Protein AF-X1L1N0-F1 (afdb_monomer)

pLDDT: mean 90.95, std 11.54, range [36.97, 98.88]

InterPro domains:
  IPR002300 Aminoacyl-tRNA synthetase, class Ia [PF00133] (2-119)
  IPR009080 Aminoacyl-tRNA synthetase, class Ia, anticodon-binding [SSF47323] (138-358)
  IPR013155 Methionyl/Valyl/Leucyl/Isoleucyl-tRNA synthetase, anticodon-binding [PF08264] (169-319)
  IPR014729 Rossmann-like alpha/beta/alpha sandwich fold [G3DSA:3.40.50.620] (1-123)
  IPR023586 Isoleucine-tRNA ligase, type 2 [PTHR42780] (1-354)
  IPR033709 Isoleucyl tRNA synthetase type 2, anticodon-binding domain [cd07961] (123-304)

Mean predicted aligned error: 6.76 Å

Foldseek 3Di:
DDDDPDDDDVLLVLLCCLQVVQVPPVGDPVVSVVCFQPAEDEDEQVCVPGNLVSVQVVCCVPPVDGSYNYYDHFYAEDEQVLHRDDVVVVRDDDVVVLCVVPNPLLVLLCCLAVDWRRDHHYDDSVSSVVSCVQAVVLLVVLLVVLVVLCVVVVDAADPDQQPDADLLLLQLLLLLLVLLVQLVVCVVVVRRNSNSVSLSVSSCCCRVPSCVVCVVLSPDPDPDSHVNNSSNSSLVSQLLSLLSCCVRRVPVSFVSCCVSPCVRDVPDDNGSVPDDNDHRPPVSNDVLSNVLVVLLVVQLVFLVVLCVVVPHDQLQAFAEKEKEAEAVSNVVSCVVCVVVSCNSSRYPYYHYDYPPDPPDPPVCVVVPPPDCDDPQWGWGDPPHMIMITGNDQDPVSVVSSD

Organism: NCBI:txid412755

Secondary structure (DSSP, 8-state):
----S----HHHHHHTHHHHTTTTTTS-HHHHHHH-SEEEEEEEGGGGGTHHHHHHHHHHHHHSS-SEEEEEEEPPEE-TTSPBP-GGGT-PPPHHHHHHHH-HHHHHHHHHHSS-TTS-EE--HHHHHHHHHHHHHHHHHHHHHHHHHHHHHT----SSPPS---HHHHHHHHHHHHHHHHHHHHHHTT-HHHHHHHHHHHHHHIIIIIIHHHHHHHH-SS--HHHHHHHHHHHHHHHHHHHHHTTT-HHHHHHHHIIIIITT-TTS-SSGGGSPPP---GGG--HHHHHHHHHHHHHHHHHHHHHHHTT--TTS-EEEEEEE-SSHHHHHHHHHTHHHHHHHHTEEEEEEE-TT-----TTTTT-SS--TT-TTEEEEE-SS-EEEEE----HHHHHHT-

Sequence (402 aa):
MRRIPEVIDCWFDSGAMPIAQWHYPFENRDKFEQNFPADFICEAVDQTRGWFYSLHAISTLLFEQPCFKNVICLGHVVDAQGEKMSKAKGNVIDPWTVVNDYGADVLRWYLLASGPAENIHRFSIQMVAETMRKVLLTLWNTYSFFVLYANIDRFVPQPSVPAIFAELDNWIISELNRLVAEVTKALDSYEPTSAARYIQSFIDDLSNWYVRRSRRRFWKSANDADKLAAYTTLYQCLVTLSQLLAPFMPFISEELYQNLVCSINPEAKESVHLTDFPVADKAKINDKLNNDVRLAMKIASLGRAARAKVGIKVRQPLAKAMVKVESEEEGEALGKLATEIEEEINVKELVILSPSLPVIPSEAKNLEEFSLDLPGYSIASDGRYTVAISTELTPELAAEGI

Nearest PDB structures (foldseek):
  8c9d-assembly1_A  TM=8.925E-01  e=2.482E-37  Priestia megaterium
  8c8u-assembly1_A  TM=8.759E-01  e=7.806E-35  Priestia megaterium
  8z1p-assembly1_A  TM=8.806E-01  e=2.463E-29  Saccharomyces cerevisiae
  8c9f-assembly1_A  TM=7.872E-01  e=2.580E-18  Priestia megaterium
  8c9g-assembly1_A  TM=7.694E-01  e=6.729E-18  Priestia megaterium

Radius of gyration: 27.98 Å; Cα contacts (8 Å, |Δi|>4): 523; chains: 1; bounding box: 67×51×99 Å

Structure (mmCIF, N/CA/C/O backbone):
data_AF-X1L1N0-F1
#
_entry.id   AF-X1L1N0-F1
#
loop_
_atom_site.group_PDB
_atom_site.id
_atom_site.type_symbol
_atom_site.label_atom_id
_atom_site.label_alt_id
_atom_site.label_comp_id
_atom_site.label_asym_id
_atom_site.label_entity_id
_atom_site.label_seq_id
_atom_site.pdbx_PDB_ins_code
_atom_site.Cartn_x
_atom_site.Cartn_y
_atom_site.Cartn_z
_atom_site.occupancy
_atom_site.B_iso_or_equiv
_atom_site.auth_seq_id
_atom_site.auth_comp_id
_atom_site.auth_asym_id
_atom_site.auth_atom_id
_atom_site.pdbx_PDB_model_num
ATOM 1 N N . MET A 1 1 ? 32.061 -8.099 -54.783 1.00 76.38 1 MET A N 1
ATOM 2 C CA . MET A 1 1 ? 31.584 -8.633 -53.487 1.00 76.38 1 MET A CA 1
ATOM 3 C C . MET A 1 1 ? 30.204 -9.245 -53.691 1.00 76.38 1 MET A C 1
ATOM 5 O O . MET A 1 1 ? 29.405 -8.632 -54.387 1.00 76.38 1 MET A O 1
ATOM 9 N N . ARG A 1 2 ? 29.931 -10.436 -53.142 1.00 87.69 2 ARG A N 1
ATOM 10 C CA . ARG A 1 2 ? 28.577 -11.014 -53.056 1.00 87.69 2 ARG A CA 1
ATOM 11 C C . ARG A 1 2 ? 28.282 -11.278 -51.581 1.00 87.69 2 ARG A C 1
ATOM 13 O O . ARG A 1 2 ? 29.103 -11.900 -50.917 1.00 87.69 2 ARG A O 1
ATOM 20 N N . ARG A 1 3 ? 27.162 -10.753 -51.081 1.00 94.62 3 ARG A N 1
ATOM 21 C CA . ARG A 1 3 ? 26.683 -11.001 -49.714 1.00 94.62 3 ARG A CA 1
ATOM 22 C C . ARG A 1 3 ? 26.211 -12.457 -49.600 1.00 94.62 3 ARG A C 1
ATOM 24 O O . ARG A 1 3 ? 25.679 -12.992 -50.571 1.00 94.62 3 ARG A O 1
ATOM 31 N N . ILE A 1 4 ? 26.397 -13.064 -48.432 1.00 95.38 4 ILE A N 1
ATOM 32 C CA . ILE A 1 4 ? 25.831 -14.375 -48.095 1.00 95.38 4 ILE A CA 1
ATOM 33 C C . ILE A 1 4 ? 24.308 -14.278 -47.838 1.00 95.38 4 ILE A C 1
ATOM 35 O O . ILE A 1 4 ? 23.836 -13.211 -47.426 1.00 95.38 4 ILE A O 1
ATOM 39 N N . PRO A 1 5 ? 23.522 -15.332 -48.126 1.00 96.31 5 PRO A N 1
ATOM 40 C CA . PRO A 1 5 ? 22.063 -15.293 -48.005 1.00 96.31 5 PRO A CA 1
ATOM 41 C C . PRO A 1 5 ? 21.536 -15.416 -46.567 1.00 96.31 5 PRO A C 1
ATOM 43 O O . PRO A 1 5 ? 20.372 -15.097 -46.334 1.00 96.31 5 PRO A O 1
ATOM 46 N N . GLU A 1 6 ? 22.348 -15.886 -45.621 1.00 97.00 6 GLU A N 1
ATOM 47 C CA . GLU A 1 6 ? 21.934 -16.141 -44.243 1.00 97.00 6 GLU A CA 1
ATOM 48 C C . GLU A 1 6 ? 21.525 -14.854 -43.504 1.00 97.00 6 GLU A C 1
ATOM 50 O O . GLU A 1 6 ? 22.004 -13.745 -43.777 1.00 97.00 6 GLU A O 1
ATOM 55 N N . VAL A 1 7 ? 20.618 -15.028 -42.541 1.00 96.69 7 VAL A N 1
ATOM 56 C CA . VAL A 1 7 ? 20.124 -13.982 -41.640 1.00 96.69 7 VAL A CA 1
ATOM 57 C C . VAL A 1 7 ? 20.585 -14.258 -40.214 1.00 96.69 7 VAL A C 1
ATOM 59 O O . VAL A 1 7 ? 20.973 -15.377 -39.881 1.00 96.69 7 VAL A O 1
ATOM 62 N N . ILE A 1 8 ? 20.553 -13.222 -39.384 1.00 96.12 8 ILE A N 1
ATOM 63 C CA . ILE A 1 8 ? 20.887 -13.313 -37.966 1.00 96.12 8 ILE A CA 1
ATOM 64 C C . ILE A 1 8 ? 19.644 -13.760 -37.176 1.00 96.12 8 ILE A C 1
ATOM 66 O O . ILE A 1 8 ? 18.513 -13.503 -37.587 1.00 96.12 8 ILE A O 1
ATOM 70 N N . ASP A 1 9 ? 19.864 -14.469 -36.067 1.00 96.88 9 ASP A N 1
ATOM 71 C CA . ASP A 1 9 ? 18.816 -14.867 -35.124 1.00 96.88 9 ASP A CA 1
ATOM 72 C C . ASP A 1 9 ? 18.194 -13.650 -34.416 1.00 96.88 9 ASP A C 1
ATOM 74 O O . ASP A 1 9 ? 18.905 -12.736 -34.002 1.00 96.88 9 ASP A O 1
ATOM 78 N N . CYS A 1 10 ? 16.876 -13.650 -34.210 1.00 96.94 10 CYS A N 1
ATOM 79 C CA . CYS A 1 10 ? 16.172 -12.503 -33.628 1.00 96.94 10 CYS A CA 1
ATOM 80 C C . CYS A 1 10 ? 16.577 -12.220 -32.171 1.00 96.94 10 CYS A C 1
ATOM 82 O O . CYS A 1 10 ? 16.478 -11.079 -31.710 1.00 96.94 10 CYS A O 1
ATOM 84 N N . TRP A 1 11 ? 17.084 -13.221 -31.442 1.00 97.88 11 TRP A N 1
ATOM 85 C CA . TRP A 1 11 ? 17.633 -12.992 -30.107 1.00 97.88 11 TRP A CA 1
ATOM 86 C C . TRP A 1 11 ? 18.897 -12.141 -30.140 1.00 97.88 11 TRP A C 1
ATOM 88 O O . TRP A 1 11 ? 19.098 -11.349 -29.223 1.00 97.88 11 TRP A O 1
ATOM 98 N N . PHE A 1 12 ? 19.706 -12.225 -31.201 1.00 97.62 12 PHE A N 1
ATOM 99 C CA . PHE A 1 12 ? 20.840 -11.320 -31.368 1.00 97.62 12 PHE A CA 1
ATOM 100 C C . PHE A 1 12 ? 20.364 -9.874 -31.516 1.00 97.62 12 PHE A C 1
ATOM 102 O O . PHE A 1 12 ? 20.899 -8.996 -30.846 1.00 97.62 12 PHE A O 1
ATOM 109 N N . ASP A 1 13 ? 19.321 -9.634 -32.317 1.00 97.00 13 ASP A N 1
ATOM 110 C CA . ASP A 1 13 ? 18.758 -8.292 -32.501 1.00 97.00 13 ASP A CA 1
ATOM 111 C C . ASP A 1 13 ? 18.264 -7.714 -31.165 1.00 97.00 13 ASP A C 1
ATOM 113 O O . ASP A 1 13 ? 18.637 -6.605 -30.780 1.00 97.00 13 ASP A O 1
ATOM 117 N N . SER A 1 14 ? 17.471 -8.485 -30.411 1.00 97.38 14 SER A N 1
ATOM 118 C CA . SER A 1 14 ? 16.945 -8.039 -29.110 1.00 97.38 14 SER A CA 1
ATOM 119 C C . SER A 1 14 ? 18.032 -7.876 -28.039 1.00 97.38 14 SER A C 1
ATOM 121 O O . SER A 1 14 ? 17.977 -6.936 -27.245 1.00 97.38 14 SER A O 1
ATOM 123 N N . GLY A 1 15 ? 19.048 -8.744 -28.025 1.00 97.62 15 GLY A N 1
ATOM 124 C CA . GLY A 1 15 ? 20.175 -8.660 -27.099 1.00 97.62 15 GLY A CA 1
ATOM 125 C C . GLY A 1 15 ? 21.156 -7.535 -27.445 1.00 97.62 15 GLY A C 1
ATOM 126 O O . GLY A 1 15 ? 21.840 -7.027 -26.561 1.00 97.62 15 GLY A O 1
ATOM 127 N N . ALA A 1 16 ? 21.197 -7.098 -28.707 1.00 97.62 16 ALA A N 1
ATOM 128 C CA . ALA A 1 16 ? 21.960 -5.934 -29.149 1.00 97.62 16 ALA A CA 1
ATOM 129 C C . ALA A 1 16 ? 21.234 -4.602 -28.885 1.00 97.62 16 ALA A C 1
ATOM 131 O O . ALA A 1 16 ? 21.818 -3.543 -29.110 1.00 97.62 16 ALA A O 1
ATOM 132 N N . MET A 1 17 ? 19.996 -4.613 -28.372 1.00 97.50 17 MET A N 1
ATOM 133 C CA . MET A 1 17 ? 19.230 -3.398 -28.054 1.00 97.50 17 MET A CA 1
ATOM 134 C C . MET A 1 17 ? 20.031 -2.330 -27.276 1.00 97.50 17 MET A C 1
ATOM 136 O O . MET A 1 17 ? 19.988 -1.173 -27.707 1.00 97.50 17 MET A O 1
ATOM 140 N N . PRO A 1 18 ? 20.825 -2.660 -26.227 1.00 96.00 18 PRO A N 1
ATOM 141 C CA . PRO A 1 18 ? 21.563 -1.663 -25.448 1.00 96.00 18 PRO A CA 1
ATOM 142 C C . PRO A 1 18 ? 22.510 -0.797 -26.281 1.00 96.00 18 PRO A C 1
ATOM 144 O O . PRO A 1 18 ? 22.673 0.379 -25.970 1.00 96.00 18 PRO A O 1
ATOM 147 N N . ILE A 1 19 ? 23.100 -1.364 -27.339 1.00 94.94 19 ILE A N 1
ATOM 148 C CA . ILE A 1 19 ? 24.023 -0.676 -28.254 1.00 94.94 19 ILE A CA 1
ATOM 149 C C . ILE A 1 19 ? 23.299 -0.122 -29.486 1.00 94.94 19 ILE A C 1
ATOM 151 O O . ILE A 1 19 ? 23.559 1.003 -29.917 1.00 94.94 19 ILE A O 1
ATOM 155 N N . ALA A 1 20 ? 22.359 -0.891 -30.041 1.00 96.38 20 ALA A N 1
ATOM 156 C CA . ALA A 1 20 ? 21.692 -0.578 -31.297 1.00 96.38 20 ALA A CA 1
ATOM 157 C C . ALA A 1 20 ? 20.784 0.653 -31.177 1.00 96.38 20 ALA A C 1
ATOM 159 O O . ALA A 1 20 ? 20.739 1.458 -32.106 1.00 96.38 20 ALA A O 1
ATOM 160 N N . GLN A 1 21 ? 20.131 0.853 -30.024 1.00 96.56 21 GLN A N 1
ATOM 161 C CA . GLN A 1 21 ? 19.265 2.017 -29.783 1.00 96.56 21 GLN A CA 1
ATOM 162 C C . GLN A 1 21 ? 20.008 3.363 -29.890 1.00 96.56 21 GLN A C 1
ATOM 164 O O . GLN A 1 21 ? 19.389 4.393 -30.146 1.00 96.56 21 GLN A O 1
ATOM 169 N N . TRP A 1 22 ? 21.334 3.354 -29.715 1.00 96.94 22 TRP A N 1
ATOM 170 C CA . TRP A 1 22 ? 22.180 4.548 -29.742 1.00 96.94 22 TRP A CA 1
ATOM 171 C C . TRP A 1 22 ? 22.925 4.743 -31.062 1.00 96.94 22 TRP A C 1
ATOM 173 O O . TRP A 1 22 ? 23.624 5.742 -31.215 1.00 96.94 22 TRP A O 1
ATOM 183 N N . HIS A 1 23 ? 22.788 3.813 -32.015 1.00 97.31 23 HIS A N 1
ATOM 184 C CA . HIS A 1 23 ? 23.634 3.755 -33.211 1.00 97.31 23 HIS A CA 1
ATOM 185 C C . HIS A 1 23 ? 25.141 3.649 -32.862 1.00 97.31 23 HIS A C 1
ATOM 187 O O . HIS A 1 23 ? 26.020 4.115 -33.591 1.00 97.31 23 HIS A O 1
ATOM 193 N N . TYR A 1 24 ? 25.456 3.009 -31.729 1.00 95.75 24 TYR A N 1
ATOM 194 C CA . TYR A 1 24 ? 26.827 2.734 -31.297 1.00 95.75 24 TYR A CA 1
ATOM 195 C C . TYR A 1 24 ? 27.510 1.745 -32.267 1.00 95.75 24 TYR A C 1
ATOM 197 O O . TYR A 1 24 ? 26.860 0.802 -32.725 1.00 95.75 24 TYR A O 1
ATOM 205 N N . PRO A 1 25 ? 28.812 1.902 -32.581 1.00 94.75 25 PRO A N 1
ATOM 206 C CA . PRO A 1 25 ? 29.763 2.881 -32.041 1.00 94.75 25 PRO A CA 1
ATOM 207 C C . PRO A 1 25 ? 29.856 4.196 -32.830 1.00 94.75 25 PRO A C 1
ATOM 209 O O . PRO A 1 25 ? 30.734 5.010 -32.545 1.00 94.75 25 PRO A O 1
ATOM 212 N N . PHE A 1 26 ? 29.013 4.398 -33.842 1.00 97.75 26 PHE A N 1
ATOM 213 C CA . PHE A 1 26 ? 29.144 5.523 -34.768 1.00 97.75 26 PHE A CA 1
ATOM 214 C C . PHE A 1 26 ? 28.649 6.841 -34.162 1.00 97.75 26 PHE A C 1
ATOM 216 O O . PHE A 1 26 ? 29.230 7.892 -34.430 1.00 97.75 26 PHE A O 1
ATOM 223 N N . GLU A 1 27 ? 27.608 6.784 -33.328 1.00 97.75 27 GLU A N 1
ATOM 224 C CA . GLU A 1 27 ? 26.972 7.950 -32.708 1.00 97.75 27 GLU A CA 1
ATOM 225 C C . GLU A 1 27 ? 26.602 7.695 -31.232 1.00 97.75 27 GLU A C 1
ATOM 227 O O . GLU A 1 27 ? 26.646 6.563 -30.752 1.00 97.75 27 GLU A O 1
ATOM 232 N N . ASN A 1 28 ? 26.256 8.771 -30.506 1.00 97.38 28 ASN A N 1
ATOM 233 C CA . ASN A 1 28 ? 25.718 8.769 -29.130 1.00 97.38 28 ASN A CA 1
ATOM 234 C C . ASN A 1 28 ? 26.514 7.935 -28.109 1.00 97.38 28 ASN A C 1
ATOM 236 O O . ASN A 1 28 ? 25.949 7.345 -27.184 1.00 97.38 28 ASN A O 1
ATOM 240 N N . ARG A 1 29 ? 27.837 7.882 -28.273 1.00 96.88 29 ARG A N 1
ATOM 241 C CA . ARG A 1 29 ? 28.730 7.125 -27.391 1.00 96.88 29 ARG A CA 1
ATOM 242 C C . ARG A 1 29 ? 28.618 7.562 -25.928 1.00 96.88 29 ARG A C 1
ATOM 244 O O . ARG A 1 29 ? 28.589 6.714 -25.047 1.00 96.88 29 ARG A O 1
ATOM 251 N N . ASP A 1 30 ? 28.505 8.861 -25.691 1.00 97.12 30 ASP A N 1
ATOM 252 C CA . ASP A 1 30 ? 28.294 9.463 -24.375 1.00 97.12 30 ASP A CA 1
ATOM 253 C C . ASP A 1 30 ? 26.983 8.998 -23.724 1.00 97.12 30 ASP A C 1
ATOM 255 O O . ASP A 1 30 ? 26.975 8.645 -22.547 1.00 97.12 30 ASP A O 1
ATOM 259 N N . LYS A 1 31 ? 25.885 8.928 -24.491 1.00 96.44 31 LYS A N 1
ATOM 260 C CA . LYS A 1 31 ? 24.602 8.414 -23.986 1.00 96.44 31 LYS A CA 1
ATOM 261 C C . LYS A 1 31 ? 24.688 6.932 -23.651 1.00 96.44 31 LYS A C 1
ATOM 263 O O . LYS A 1 31 ? 24.175 6.529 -22.612 1.00 96.44 31 LYS A O 1
ATOM 268 N N . PHE A 1 32 ? 25.344 6.134 -24.492 1.00 96.50 32 PHE A N 1
ATOM 269 C CA . PHE A 1 32 ? 25.577 4.722 -24.196 1.00 96.50 32 PHE A CA 1
ATOM 270 C C . PHE A 1 32 ? 26.378 4.559 -22.897 1.00 96.50 32 PHE A C 1
ATOM 272 O O . PHE A 1 32 ? 25.917 3.877 -21.989 1.00 96.50 32 PHE A O 1
ATOM 279 N N . GLU A 1 33 ? 27.517 5.243 -22.767 1.00 94.69 33 GLU A N 1
ATOM 280 C CA . GLU A 1 33 ? 28.393 5.146 -21.590 1.00 94.69 33 GLU A CA 1
ATOM 281 C C . GLU A 1 33 ? 27.712 5.621 -20.291 1.00 94.69 33 GLU A C 1
ATOM 283 O O . GLU A 1 33 ? 28.006 5.091 -19.224 1.00 94.69 33 GLU A O 1
ATOM 288 N N . GLN A 1 34 ? 26.776 6.576 -20.360 1.00 95.88 34 GLN A N 1
ATOM 289 C CA . GLN A 1 34 ? 26.008 7.041 -19.193 1.00 95.88 34 GLN A CA 1
ATOM 290 C C . GLN A 1 34 ? 24.873 6.097 -18.773 1.00 95.88 34 GLN A C 1
ATOM 292 O O . GLN A 1 34 ? 24.476 6.115 -17.612 1.00 95.88 34 GLN A O 1
ATOM 297 N N . ASN A 1 35 ? 24.329 5.306 -19.702 1.00 95.31 35 ASN A N 1
ATOM 298 C CA . ASN A 1 35 ? 23.140 4.475 -19.468 1.00 95.31 35 ASN A CA 1
ATOM 299 C C . ASN A 1 35 ? 23.447 2.966 -19.457 1.00 95.31 35 ASN A C 1
ATOM 301 O O . ASN A 1 35 ? 22.540 2.154 -19.275 1.00 95.31 35 ASN A O 1
ATOM 305 N N . PHE A 1 36 ? 24.707 2.577 -19.666 1.00 96.25 36 PHE A N 1
ATOM 306 C CA . PHE A 1 36 ? 25.157 1.190 -19.664 1.00 96.25 36 PHE A CA 1
ATOM 307 C C . PHE A 1 36 ? 26.166 0.935 -18.530 1.00 96.25 36 PHE A C 1
ATOM 309 O O . PHE A 1 36 ? 27.158 1.658 -18.430 1.00 96.25 36 PHE A O 1
ATOM 316 N N . PRO A 1 37 ? 25.974 -0.110 -17.703 1.00 97.00 37 PRO A N 1
ATOM 317 C CA . PRO A 1 37 ? 24.861 -1.064 -17.723 1.00 97.00 37 PRO A CA 1
ATOM 318 C C . PRO A 1 37 ? 23.567 -0.503 -17.116 1.00 97.00 37 PRO A C 1
ATOM 320 O O . PRO A 1 37 ? 23.612 0.369 -16.247 1.00 97.00 37 PRO A O 1
ATOM 323 N N . ALA A 1 38 ? 22.421 -1.055 -17.530 1.00 97.62 38 ALA A N 1
ATOM 324 C CA . ALA A 1 38 ? 21.109 -0.646 -17.024 1.00 97.62 38 ALA A CA 1
ATOM 325 C C . ALA A 1 38 ? 20.953 -0.949 -15.522 1.00 97.62 38 ALA A C 1
ATOM 327 O O . ALA A 1 38 ? 21.420 -1.980 -15.037 1.00 97.62 38 ALA A O 1
ATOM 328 N N . ASP A 1 39 ? 20.258 -0.096 -14.769 1.00 97.94 39 ASP A N 1
ATOM 329 C CA . ASP A 1 39 ? 20.072 -0.320 -13.328 1.00 97.94 39 ASP A CA 1
ATOM 330 C C . ASP A 1 39 ? 19.070 -1.437 -13.014 1.00 97.94 39 ASP A C 1
ATOM 332 O O . ASP A 1 39 ? 19.286 -2.197 -12.069 1.00 97.94 39 ASP A O 1
ATOM 336 N N . PHE A 1 40 ? 18.010 -1.576 -13.813 1.00 97.62 40 PHE A N 1
ATOM 337 C CA . PHE A 1 40 ? 16.925 -2.526 -13.570 1.00 97.62 40 PHE A CA 1
ATOM 338 C C . PHE A 1 40 ? 16.278 -3.014 -14.869 1.00 97.62 40 PHE A C 1
ATOM 340 O O . PHE A 1 40 ? 16.061 -2.228 -15.791 1.00 97.62 40 PHE A O 1
ATOM 347 N N . ILE A 1 41 ? 15.919 -4.299 -14.911 1.00 97.75 41 ILE A N 1
ATOM 348 C CA . ILE A 1 41 ? 15.047 -4.892 -15.931 1.00 97.75 41 ILE A CA 1
ATOM 349 C C . ILE A 1 41 ? 14.015 -5.825 -15.282 1.00 97.75 41 ILE A C 1
ATOM 351 O O . ILE A 1 41 ? 14.240 -6.364 -14.197 1.00 97.75 41 ILE A O 1
ATOM 355 N N . CYS A 1 42 ? 12.883 -6.044 -15.949 1.00 97.25 42 CYS A N 1
ATOM 356 C CA . CYS A 1 42 ? 11.808 -6.885 -15.431 1.00 97.25 42 CYS A CA 1
ATOM 357 C C . CYS A 1 42 ? 11.084 -7.587 -16.575 1.00 97.25 42 CYS A C 1
ATOM 359 O O . CYS A 1 42 ? 10.442 -6.924 -17.379 1.00 97.25 42 CYS A O 1
ATOM 361 N N . GLU A 1 43 ? 11.185 -8.912 -16.639 1.00 97.19 43 GLU A N 1
ATOM 362 C CA . GLU A 1 43 ? 10.469 -9.739 -17.615 1.00 97.19 43 GLU A CA 1
ATOM 363 C C . GLU A 1 43 ? 10.170 -11.122 -17.022 1.00 97.19 43 GLU A C 1
ATOM 365 O O . GLU A 1 43 ? 10.671 -11.491 -15.956 1.00 97.19 43 GLU A O 1
ATOM 370 N N . ALA A 1 44 ? 9.348 -11.906 -17.718 1.00 94.44 44 ALA A N 1
ATOM 371 C CA . ALA A 1 44 ? 8.939 -13.235 -17.279 1.00 94.44 44 ALA A CA 1
ATOM 372 C C . ALA A 1 44 ? 10.058 -14.296 -17.327 1.00 94.44 44 ALA A C 1
ATOM 374 O O . ALA A 1 44 ? 11.077 -14.159 -18.006 1.00 94.44 44 ALA A O 1
ATOM 375 N N . VAL A 1 45 ? 9.856 -15.384 -16.578 1.00 95.19 45 VAL A N 1
ATOM 376 C CA . VAL A 1 45 ? 10.822 -16.475 -16.358 1.00 95.19 45 VAL A CA 1
ATOM 377 C C . VAL A 1 45 ? 11.346 -17.145 -17.627 1.00 95.19 45 VAL A C 1
ATOM 379 O O . VAL A 1 45 ? 12.483 -17.621 -17.662 1.00 95.19 45 VAL A O 1
ATOM 382 N N . ASP A 1 46 ? 10.573 -17.135 -18.705 1.00 93.19 46 ASP A N 1
ATOM 383 C CA . ASP A 1 46 ? 10.991 -17.618 -20.019 1.00 93.19 46 ASP A CA 1
ATOM 384 C C . ASP A 1 46 ? 12.149 -16.798 -20.619 1.00 93.19 46 ASP A C 1
ATOM 386 O O . ASP A 1 46 ? 12.958 -17.346 -21.373 1.00 93.19 46 ASP A O 1
ATOM 390 N N . GLN A 1 47 ? 12.325 -15.536 -20.210 1.00 97.06 47 GLN A N 1
ATOM 391 C CA . GLN A 1 47 ? 13.426 -14.688 -20.677 1.00 97.06 47 GLN A CA 1
ATOM 392 C C . GLN A 1 47 ? 14.797 -15.092 -20.134 1.00 97.06 47 GLN A C 1
ATOM 394 O O . GLN A 1 47 ? 15.811 -14.694 -20.708 1.00 97.06 47 GLN A O 1
ATOM 399 N N . THR A 1 48 ? 14.864 -15.973 -19.128 1.00 96.31 48 THR A N 1
ATOM 400 C CA . THR A 1 48 ? 16.130 -16.565 -18.650 1.00 96.31 48 THR A CA 1
ATOM 401 C C . THR A 1 48 ? 16.900 -17.311 -19.744 1.00 96.31 48 THR A C 1
ATOM 403 O O . THR A 1 48 ? 18.122 -17.416 -19.667 1.00 96.31 48 THR A O 1
ATOM 406 N N . ARG A 1 49 ? 16.204 -17.805 -20.778 1.00 95.69 49 ARG A N 1
ATOM 407 C CA . ARG A 1 49 ? 16.803 -18.435 -21.971 1.00 95.69 49 ARG A CA 1
ATOM 408 C C . ARG A 1 49 ? 16.652 -17.606 -23.247 1.00 95.69 49 ARG A C 1
ATOM 410 O O . ARG A 1 49 ? 17.136 -18.029 -24.291 1.00 95.69 49 ARG A O 1
ATOM 417 N N . GLY A 1 50 ? 15.959 -16.476 -23.162 1.00 96.62 50 GLY A N 1
ATOM 418 C CA . GLY A 1 50 ? 15.719 -15.551 -24.261 1.00 96.62 50 GLY A CA 1
ATOM 419 C C . GLY A 1 50 ? 16.496 -14.261 -24.048 1.00 96.62 50 GLY A C 1
ATOM 420 O O . GLY A 1 50 ? 17.730 -14.245 -24.087 1.00 96.62 50 GLY A O 1
ATOM 421 N N . TRP A 1 51 ? 15.767 -13.176 -23.787 1.00 98.19 51 TRP A N 1
ATOM 422 C CA . TRP A 1 51 ? 16.334 -11.835 -23.789 1.00 98.19 51 TRP A CA 1
ATOM 423 C C . TRP A 1 51 ? 17.430 -11.644 -22.738 1.00 98.19 51 TRP A C 1
ATOM 425 O O . TRP A 1 51 ? 18.515 -11.182 -23.090 1.00 98.19 51 TRP A O 1
ATOM 435 N N . PHE A 1 52 ? 17.225 -12.094 -21.493 1.00 98.12 52 PHE A N 1
ATOM 436 C CA . PHE A 1 52 ? 18.235 -11.959 -20.432 1.00 98.12 52 PHE A CA 1
ATOM 437 C C . PHE A 1 52 ? 19.554 -12.633 -20.810 1.00 98.12 52 PHE A C 1
ATOM 439 O O . PHE A 1 52 ? 20.624 -12.062 -20.596 1.00 98.12 52 PHE A O 1
ATOM 446 N N . TYR A 1 53 ? 19.477 -13.824 -21.413 1.00 97.62 53 TYR A N 1
ATOM 447 C CA . TYR A 1 53 ? 20.653 -14.543 -21.889 1.00 97.62 53 TYR A CA 1
ATOM 448 C C . TYR A 1 53 ? 21.360 -13.770 -23.006 1.00 97.62 53 TYR A C 1
ATOM 450 O O . TYR A 1 53 ? 22.562 -13.526 -22.914 1.00 97.62 53 TYR A O 1
ATOM 458 N N . SER A 1 54 ? 20.618 -13.350 -24.034 1.00 98.19 54 SER A N 1
ATOM 459 C CA . SER A 1 54 ? 21.189 -12.641 -25.186 1.00 98.19 54 SER A CA 1
ATOM 460 C C . SER A 1 54 ? 21.842 -11.306 -24.800 1.00 98.19 54 SER A C 1
ATOM 462 O O . SER A 1 54 ? 22.966 -11.041 -25.229 1.00 98.19 54 SER A O 1
ATOM 464 N N . LEU A 1 55 ? 21.204 -10.522 -23.919 1.00 98.31 55 LEU A N 1
ATOM 465 C CA . LEU A 1 55 ? 21.760 -9.296 -23.340 1.00 98.31 55 LEU A CA 1
ATOM 466 C C . LEU A 1 55 ? 23.093 -9.574 -22.642 1.00 98.31 55 LEU A C 1
ATOM 468 O O . LEU A 1 55 ? 24.096 -8.913 -22.907 1.00 98.31 55 LEU A O 1
ATOM 472 N N . HIS A 1 56 ? 23.116 -10.567 -21.748 1.00 96.50 56 HIS A N 1
ATOM 473 C CA . HIS A 1 56 ? 24.298 -10.870 -20.948 1.00 96.50 56 HIS A CA 1
ATOM 474 C C . HIS A 1 56 ? 25.443 -11.422 -21.805 1.00 96.50 56 HIS A C 1
ATOM 476 O O . HIS A 1 56 ? 26.596 -11.038 -21.611 1.00 96.50 56 HIS A O 1
ATOM 482 N N . ALA A 1 57 ? 25.136 -12.281 -22.780 1.00 97.81 57 ALA A N 1
ATOM 483 C CA . ALA A 1 57 ? 26.117 -12.857 -23.691 1.00 97.81 57 ALA A CA 1
ATOM 484 C C . ALA A 1 57 ? 26.781 -11.783 -24.564 1.00 97.81 57 ALA A C 1
ATOM 486 O O . ALA A 1 57 ? 28.007 -11.696 -24.593 1.00 97.81 57 ALA A O 1
ATOM 487 N N . ILE A 1 58 ? 25.991 -10.933 -25.229 1.00 97.88 58 ILE A N 1
ATOM 488 C CA . ILE A 1 58 ? 26.518 -9.865 -26.094 1.00 97.88 58 ILE A CA 1
ATOM 489 C C . ILE A 1 58 ? 27.321 -8.854 -25.273 1.00 97.88 58 ILE A C 1
ATOM 491 O O . ILE A 1 58 ? 28.443 -8.515 -25.646 1.00 97.88 58 ILE A O 1
ATOM 495 N N . SER A 1 59 ? 26.784 -8.424 -24.129 1.00 97.69 59 SER A N 1
ATOM 496 C CA . SER A 1 59 ? 27.460 -7.498 -23.216 1.00 97.69 59 SER A CA 1
ATOM 497 C C . SER A 1 59 ? 28.815 -8.028 -22.752 1.00 97.69 59 SER A C 1
ATOM 499 O O . SER A 1 59 ? 29.814 -7.315 -22.799 1.00 97.69 59 SER A O 1
ATOM 501 N N . THR A 1 60 ? 28.869 -9.301 -22.361 1.00 97.50 60 THR A N 1
ATOM 502 C CA . THR A 1 60 ? 30.102 -9.936 -21.888 1.00 97.50 60 THR A CA 1
ATOM 503 C C . THR A 1 60 ? 31.128 -10.067 -23.012 1.00 97.50 60 THR A C 1
ATOM 505 O O . THR A 1 60 ? 32.301 -9.783 -22.799 1.00 97.50 60 THR A O 1
ATOM 508 N N . LEU A 1 61 ? 30.697 -10.459 -24.217 1.00 97.81 61 LEU A N 1
ATOM 509 C CA . LEU A 1 61 ? 31.584 -10.633 -25.372 1.00 97.81 61 LEU A CA 1
ATOM 510 C C . LEU A 1 61 ? 32.160 -9.313 -25.899 1.00 97.81 61 LEU A C 1
ATOM 512 O O . LEU A 1 61 ? 33.273 -9.310 -26.418 1.00 97.81 61 LEU A O 1
ATOM 516 N N . LEU A 1 62 ? 31.405 -8.215 -25.812 1.00 96.81 62 LEU A N 1
ATOM 517 C CA . LEU A 1 62 ? 31.827 -6.916 -26.343 1.00 96.81 62 LEU A CA 1
ATOM 518 C C . LEU A 1 62 ? 32.491 -6.013 -25.299 1.00 96.81 62 LEU A C 1
ATOM 520 O O . LEU A 1 62 ? 33.356 -5.217 -25.661 1.00 96.81 62 LEU A O 1
ATOM 524 N N . PHE A 1 63 ? 32.079 -6.106 -24.033 1.00 96.31 63 PHE A N 1
ATOM 525 C CA . PHE A 1 63 ? 32.426 -5.127 -22.997 1.00 96.31 63 PHE A CA 1
ATOM 526 C C . PHE A 1 63 ? 32.917 -5.739 -21.682 1.00 96.31 63 PHE A C 1
ATOM 528 O O . PHE A 1 63 ? 33.212 -4.984 -20.760 1.00 96.31 63 PHE A O 1
ATOM 535 N N . GLU A 1 64 ? 32.981 -7.071 -21.568 1.00 97.31 64 GLU A N 1
ATOM 536 C CA . GLU A 1 64 ? 33.460 -7.782 -20.369 1.00 97.31 64 GLU A CA 1
ATOM 537 C C . GLU A 1 64 ? 32.741 -7.383 -19.061 1.00 97.31 64 GLU A C 1
ATOM 539 O O . GLU A 1 64 ? 33.311 -7.442 -17.973 1.00 97.31 64 GLU A O 1
ATOM 544 N N . GLN A 1 65 ? 31.465 -6.994 -19.147 1.00 96.50 65 GLN A N 1
ATOM 545 C CA . GLN A 1 65 ? 30.648 -6.621 -17.987 1.00 96.50 65 GLN A CA 1
ATOM 546 C C . GLN A 1 65 ? 29.181 -7.063 -18.135 1.00 96.50 65 GLN A C 1
ATOM 548 O O . GLN A 1 65 ? 28.736 -7.335 -19.256 1.00 96.50 65 GLN A O 1
ATOM 553 N N . PRO A 1 66 ? 28.404 -7.145 -17.033 1.00 96.44 66 PRO A N 1
ATOM 554 C CA . PRO A 1 66 ? 26.967 -7.417 -17.089 1.00 96.44 66 PRO A CA 1
ATOM 555 C C . PRO A 1 66 ? 26.206 -6.334 -17.857 1.00 96.44 66 PRO A C 1
ATOM 557 O O . PRO A 1 66 ? 26.582 -5.170 -17.814 1.00 96.44 66 PRO A O 1
ATOM 560 N N . CYS A 1 67 ? 25.092 -6.699 -18.497 1.00 97.06 67 CYS A N 1
ATOM 561 C CA . CYS A 1 67 ? 24.254 -5.743 -19.233 1.00 97.06 67 CYS A CA 1
ATOM 562 C C . CYS A 1 67 ? 23.309 -4.926 -18.326 1.00 97.06 67 CYS A C 1
ATOM 564 O O . CYS A 1 67 ? 22.823 -3.862 -18.715 1.00 97.06 67 CYS A O 1
ATOM 566 N N . PHE A 1 68 ? 23.015 -5.442 -17.132 1.00 97.81 68 PHE A N 1
ATOM 567 C CA . PHE A 1 68 ? 22.094 -4.855 -16.161 1.00 97.81 68 PHE A CA 1
ATOM 568 C C . PHE A 1 68 ? 22.521 -5.212 -14.730 1.00 97.81 68 PHE A C 1
ATOM 570 O O . PHE A 1 68 ? 23.177 -6.235 -14.519 1.00 97.81 68 PHE A O 1
ATOM 577 N N . LYS A 1 69 ? 22.154 -4.372 -13.756 1.00 97.44 69 LYS A N 1
ATOM 578 C CA . LYS A 1 69 ? 22.544 -4.509 -12.341 1.00 97.44 69 LYS A CA 1
ATOM 579 C C . LYS 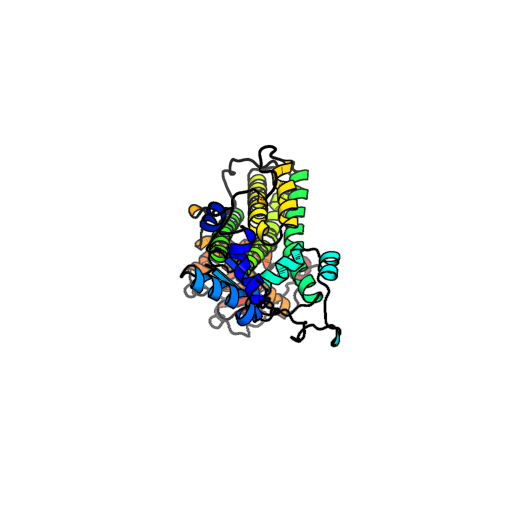A 1 69 ? 21.519 -5.285 -11.511 1.00 97.44 69 LYS A C 1
ATOM 581 O O . LYS A 1 69 ? 21.915 -6.105 -10.691 1.00 97.44 69 LYS A O 1
ATOM 586 N N . ASN A 1 70 ? 20.224 -5.056 -11.741 1.00 97.62 70 ASN A N 1
ATOM 587 C CA . ASN A 1 70 ? 19.126 -5.704 -11.018 1.00 97.62 70 ASN A CA 1
ATOM 588 C C . ASN A 1 70 ? 18.108 -6.311 -11.993 1.00 97.62 70 ASN A C 1
ATOM 590 O O . ASN A 1 70 ? 17.862 -5.761 -13.068 1.00 97.62 70 ASN A O 1
ATOM 594 N N . VAL A 1 71 ? 17.497 -7.433 -11.608 1.00 97.06 71 VAL A N 1
ATOM 595 C CA . VAL A 1 71 ? 16.449 -8.102 -12.388 1.00 97.06 71 VAL A CA 1
ATOM 596 C C . VAL A 1 71 ? 15.350 -8.631 -11.474 1.00 97.06 71 VAL A C 1
ATOM 598 O O . VAL A 1 71 ? 15.640 -9.332 -10.507 1.00 97.06 71 VAL A O 1
ATOM 601 N N . ILE A 1 72 ? 14.092 -8.344 -11.813 1.00 96.75 72 ILE A N 1
ATOM 602 C CA . ILE A 1 72 ? 12.950 -9.132 -11.333 1.00 96.75 72 ILE A CA 1
ATOM 603 C C . ILE A 1 72 ? 12.558 -10.108 -12.440 1.00 96.75 72 ILE A C 1
ATOM 605 O O . ILE A 1 72 ? 12.303 -9.722 -13.581 1.00 96.75 72 ILE A O 1
ATOM 609 N N . CYS A 1 73 ? 12.520 -11.389 -12.090 1.00 96.75 73 CYS A N 1
ATOM 610 C CA . CYS A 1 73 ? 12.129 -12.463 -12.987 1.00 96.75 73 CYS A CA 1
ATOM 611 C C . CYS A 1 73 ? 10.701 -12.899 -12.644 1.00 96.75 73 CYS A C 1
ATOM 613 O O . CYS A 1 73 ? 10.484 -13.571 -11.638 1.00 96.75 73 CYS A O 1
ATOM 615 N N . LEU A 1 74 ? 9.730 -12.473 -13.452 1.00 96.12 74 LEU A N 1
ATOM 616 C CA . LEU A 1 74 ? 8.312 -12.652 -13.150 1.00 96.12 74 LEU A CA 1
ATOM 617 C C . LEU A 1 74 ? 7.855 -14.096 -13.372 1.00 96.12 74 LEU A C 1
ATOM 619 O O . LEU A 1 74 ? 8.200 -14.735 -14.373 1.00 96.12 74 LEU A O 1
ATOM 623 N N . GLY A 1 75 ? 6.991 -14.587 -12.489 1.00 94.44 75 GLY A N 1
ATOM 624 C CA . GLY A 1 75 ? 6.196 -15.773 -12.770 1.00 94.44 75 GLY A CA 1
ATOM 625 C C . GLY A 1 75 ? 5.107 -15.484 -13.810 1.00 94.44 75 GLY A C 1
ATOM 626 O O . GLY A 1 75 ? 4.767 -14.341 -14.115 1.00 94.44 75 GLY A O 1
ATOM 627 N N . HIS A 1 76 ? 4.538 -16.537 -14.395 1.00 93.00 76 HIS A N 1
ATOM 628 C CA . HIS A 1 76 ? 3.470 -16.373 -15.381 1.00 93.00 76 HIS A CA 1
ATOM 629 C C . HIS A 1 76 ? 2.116 -16.084 -14.729 1.00 93.00 76 HIS A C 1
ATOM 631 O O . HIS A 1 76 ? 1.785 -16.624 -13.671 1.00 93.00 76 HIS A O 1
ATOM 637 N N . VAL A 1 77 ? 1.290 -15.310 -15.436 1.00 92.94 77 VAL A N 1
ATOM 638 C CA . VAL A 1 77 ? -0.131 -15.161 -15.120 1.00 92.94 77 VAL A CA 1
ATOM 639 C C . VAL A 1 77 ? -0.904 -16.378 -15.635 1.00 92.94 77 VAL A C 1
ATOM 641 O O . VAL A 1 77 ? -0.770 -16.786 -16.792 1.00 92.94 77 VAL A O 1
ATOM 644 N N . VAL A 1 78 ? -1.721 -16.959 -14.763 1.00 93.75 78 VAL A N 1
ATOM 645 C CA . VAL A 1 78 ? -2.586 -18.118 -15.019 1.00 93.75 78 VAL A CA 1
ATOM 646 C C . VAL A 1 78 ? -4.017 -17.794 -14.603 1.00 93.75 78 VAL A C 1
ATOM 648 O O . VAL A 1 78 ? -4.259 -16.820 -13.889 1.00 93.75 78 VAL A O 1
ATOM 651 N N . ASP A 1 79 ? -4.983 -18.590 -15.052 1.00 93.19 79 ASP A N 1
ATOM 652 C CA . ASP A 1 79 ? -6.374 -18.404 -14.635 1.00 93.19 79 ASP A CA 1
ATOM 653 C C . ASP A 1 79 ? -6.594 -18.697 -13.134 1.00 93.19 79 ASP A C 1
ATOM 655 O O . ASP A 1 79 ? -5.674 -19.049 -12.386 1.00 93.19 79 ASP A O 1
ATOM 659 N N . ALA A 1 80 ? -7.836 -18.542 -12.670 1.00 90.81 80 ALA A N 1
ATOM 660 C CA . ALA A 1 80 ? -8.212 -18.787 -11.277 1.00 90.81 80 ALA A CA 1
ATOM 661 C C . ALA A 1 80 ? -7.898 -20.215 -10.798 1.00 90.81 80 ALA A C 1
ATOM 663 O O . ALA A 1 80 ? -7.651 -20.428 -9.609 1.00 90.81 80 ALA A O 1
ATOM 664 N N . GLN A 1 81 ? -7.916 -21.189 -11.710 1.00 90.81 81 GLN A N 1
ATOM 665 C CA . GLN A 1 81 ? -7.672 -22.604 -11.442 1.00 90.81 81 GLN A CA 1
ATOM 666 C C . GLN A 1 81 ? -6.176 -22.950 -11.498 1.00 90.81 81 GLN A C 1
ATOM 668 O O . GLN A 1 81 ? -5.781 -24.038 -11.079 1.00 90.81 81 GLN A O 1
ATOM 673 N N . GLY A 1 82 ? -5.331 -22.017 -11.938 1.00 91.56 82 GLY A N 1
ATOM 674 C CA . GLY A 1 82 ? -3.895 -22.215 -12.083 1.00 91.56 82 GLY A CA 1
ATOM 675 C C . GLY A 1 82 ? -3.482 -22.741 -13.456 1.00 91.56 82 GLY A C 1
ATOM 676 O O . GLY A 1 82 ? -2.332 -23.146 -13.625 1.00 91.56 82 GLY A O 1
ATOM 677 N N . GLU A 1 83 ? -4.382 -22.753 -14.439 1.00 91.94 83 GLU A N 1
ATOM 678 C CA . GLU A 1 83 ? -4.058 -23.195 -15.787 1.00 91.94 83 GLU A CA 1
ATOM 679 C C . GLU A 1 83 ? -3.515 -22.055 -16.652 1.00 91.94 83 GLU A C 1
ATOM 681 O O . GLU A 1 83 ? -3.952 -20.903 -16.584 1.00 91.94 83 GLU A O 1
ATOM 686 N N . LYS A 1 84 ? -2.579 -22.392 -17.548 1.00 91.25 84 LYS A N 1
ATOM 687 C CA . LYS A 1 84 ? -2.080 -21.447 -18.550 1.00 91.25 84 LYS A CA 1
ATOM 688 C C . LYS A 1 84 ? -3.240 -20.911 -19.393 1.00 91.25 84 LYS A C 1
ATOM 690 O O . LYS A 1 84 ? -3.991 -21.687 -19.993 1.00 91.25 84 LYS A O 1
ATOM 695 N N . MET A 1 85 ? -3.334 -19.586 -19.481 1.00 91.81 85 MET A N 1
ATOM 696 C CA . MET A 1 85 ? -4.312 -18.925 -20.337 1.00 91.81 85 MET A CA 1
ATOM 697 C C . MET A 1 85 ? -3.985 -19.172 -21.814 1.00 91.81 85 MET A C 1
ATOM 699 O O . MET A 1 85 ? -2.851 -18.978 -22.258 1.00 91.81 85 MET A O 1
ATOM 703 N N . SER A 1 86 ? -4.968 -19.619 -22.596 1.00 90.31 86 SER A N 1
ATOM 704 C CA . SER A 1 86 ? -4.811 -19.815 -24.039 1.00 90.31 86 SER A CA 1
ATOM 705 C C . SER A 1 86 ? -6.140 -19.694 -24.777 1.00 90.31 86 SER A C 1
ATOM 707 O O . SER A 1 86 ? -7.186 -20.099 -24.273 1.00 90.31 86 SER A O 1
ATOM 709 N N . LYS A 1 87 ? -6.101 -19.183 -26.015 1.00 89.25 87 LYS A N 1
ATOM 710 C CA . LYS A 1 87 ? -7.306 -19.053 -26.853 1.00 89.25 87 LYS A CA 1
ATOM 711 C C . LYS A 1 87 ? -8.015 -20.397 -27.054 1.00 89.25 87 LYS A C 1
ATOM 713 O O . LYS A 1 87 ? -9.236 -20.439 -27.043 1.00 89.25 87 LYS A O 1
ATOM 718 N N . ALA A 1 88 ? -7.253 -21.488 -27.175 1.00 88.88 88 ALA A N 1
ATOM 719 C CA . ALA A 1 88 ? -7.793 -22.838 -27.336 1.00 88.88 88 ALA A CA 1
ATOM 720 C C . ALA A 1 88 ? -8.598 -23.316 -26.113 1.00 88.88 88 ALA A C 1
ATOM 722 O O . ALA A 1 88 ? -9.590 -24.015 -26.280 1.00 88.88 88 ALA A O 1
ATOM 723 N N . LYS A 1 89 ? -8.190 -22.923 -24.899 1.00 87.00 89 LYS A N 1
ATOM 724 C CA . LYS A 1 89 ? -8.912 -23.228 -23.654 1.00 87.00 89 LYS A CA 1
ATOM 725 C C . LYS A 1 89 ? -10.063 -22.260 -23.361 1.00 87.00 89 LYS A C 1
ATOM 727 O O . LYS A 1 89 ? -10.855 -22.525 -22.466 1.00 87.00 89 LYS A O 1
ATOM 732 N N . GLY A 1 90 ? -10.149 -21.136 -24.075 1.00 90.00 90 GLY A N 1
ATOM 733 C CA . GLY A 1 90 ? -11.183 -20.120 -23.855 1.00 90.00 90 GLY A CA 1
ATOM 734 C C . GLY A 1 90 ? -11.093 -19.399 -22.503 1.00 90.00 90 GLY A C 1
ATOM 735 O O . GLY A 1 90 ? -12.030 -18.707 -22.130 1.00 90.00 90 GLY A O 1
ATOM 736 N N . ASN A 1 91 ? -9.980 -19.541 -21.776 1.00 91.88 91 ASN A N 1
ATOM 737 C CA . ASN A 1 91 ? -9.756 -18.983 -20.435 1.00 91.88 91 ASN A CA 1
ATOM 738 C C . ASN A 1 91 ? -8.894 -17.703 -20.446 1.00 91.88 91 ASN A C 1
ATOM 740 O O . ASN A 1 91 ? -8.353 -17.307 -19.417 1.00 91.88 91 ASN A O 1
ATOM 744 N N . VAL A 1 92 ? -8.718 -17.075 -21.613 1.00 91.81 92 VAL A N 1
ATOM 745 C CA . VAL A 1 92 ? -7.978 -15.811 -21.740 1.00 91.81 92 VAL A CA 1
ATOM 746 C C . VAL A 1 92 ? -8.857 -14.669 -21.260 1.00 91.81 92 VAL A C 1
ATOM 748 O O . VAL A 1 92 ? -9.984 -14.521 -21.727 1.00 91.81 92 VAL A O 1
ATOM 751 N N . ILE A 1 93 ? -8.310 -13.838 -20.379 1.00 90.50 93 ILE A N 1
ATOM 752 C CA . ILE A 1 93 ? -8.930 -12.577 -19.982 1.00 90.50 93 ILE A CA 1
ATOM 753 C C . ILE A 1 93 ? -8.206 -11.450 -20.712 1.00 90.50 93 ILE A C 1
ATOM 755 O O . ILE A 1 93 ? -6.984 -11.338 -20.619 1.00 90.50 93 ILE A O 1
ATOM 759 N N . ASP A 1 94 ? -8.955 -10.643 -21.460 1.00 90.81 94 ASP A N 1
ATOM 760 C CA . ASP A 1 94 ? -8.421 -9.446 -22.105 1.00 90.81 94 ASP A CA 1
ATOM 761 C C . ASP A 1 94 ? -8.144 -8.373 -21.035 1.00 90.81 94 ASP A C 1
ATOM 763 O O . ASP A 1 94 ? -9.072 -7.989 -20.310 1.00 90.81 94 ASP A O 1
ATOM 767 N N . PRO A 1 95 ? -6.899 -7.869 -20.912 1.00 89.38 95 PRO A N 1
ATOM 768 C CA . PRO A 1 95 ? -6.580 -6.786 -19.988 1.00 89.38 95 PRO A CA 1
ATOM 769 C C . PRO A 1 95 ? -7.487 -5.563 -20.155 1.00 89.38 95 PRO A C 1
ATOM 771 O O . PRO A 1 95 ? -7.822 -4.921 -19.161 1.00 89.38 95 PRO A O 1
ATOM 774 N N . TRP A 1 96 ? -7.939 -5.261 -21.378 1.00 92.88 96 TRP A N 1
ATOM 775 C CA . TRP A 1 96 ? -8.806 -4.110 -21.633 1.00 92.88 96 TRP A CA 1
ATOM 776 C C . TRP A 1 96 ? -10.183 -4.243 -21.002 1.00 92.88 96 TRP A C 1
ATOM 778 O O . TRP A 1 96 ? -10.722 -3.243 -20.538 1.00 92.88 96 TRP A O 1
ATOM 788 N N . THR A 1 97 ? -10.740 -5.453 -20.922 1.00 91.38 97 THR A N 1
ATOM 789 C CA . THR A 1 97 ? -11.996 -5.675 -20.192 1.00 91.38 97 THR A CA 1
ATOM 790 C C . THR A 1 97 ? -11.831 -5.265 -18.732 1.00 91.38 97 THR A C 1
ATOM 792 O O . THR A 1 97 ? -12.648 -4.529 -18.194 1.00 91.38 97 THR A O 1
ATOM 795 N N . VAL A 1 98 ? -10.716 -5.649 -18.108 1.00 91.56 98 VAL A N 1
ATOM 796 C CA . VAL A 1 98 ? -10.442 -5.321 -16.704 1.00 91.56 98 VAL A CA 1
ATOM 797 C C . VAL A 1 98 ? -10.200 -3.825 -16.515 1.00 91.56 98 VAL A C 1
ATOM 799 O O . VAL A 1 98 ? -10.740 -3.232 -15.585 1.00 91.56 98 VAL A O 1
ATOM 802 N N . VAL A 1 99 ? -9.417 -3.200 -17.397 1.00 94.19 99 VAL A N 1
ATOM 803 C CA . VAL A 1 99 ? -9.140 -1.757 -17.333 1.00 94.19 99 VAL A CA 1
ATOM 804 C C . VAL A 1 99 ? -10.415 -0.936 -17.528 1.00 94.19 99 VAL A C 1
ATOM 806 O O . VAL A 1 99 ? -10.612 0.033 -16.804 1.00 94.19 99 VAL A O 1
ATOM 809 N N . ASN A 1 100 ? -11.290 -1.322 -18.455 1.00 93.25 100 ASN A N 1
ATOM 810 C CA . ASN A 1 100 ? -12.533 -0.595 -18.713 1.00 93.25 100 ASN A CA 1
ATOM 811 C C . ASN A 1 100 ? -13.551 -0.760 -17.575 1.00 93.25 100 ASN A C 1
ATOM 813 O O . ASN A 1 100 ? -14.235 0.203 -17.237 1.00 93.25 100 ASN A O 1
ATOM 817 N N . ASP A 1 101 ? -13.626 -1.946 -16.966 1.00 91.69 101 ASP A N 1
ATOM 818 C CA . ASP A 1 101 ? -14.615 -2.237 -15.922 1.00 91.69 101 ASP A CA 1
ATOM 819 C C . ASP A 1 101 ? -14.161 -1.787 -14.518 1.00 91.69 101 ASP A C 1
ATOM 821 O O . ASP A 1 101 ? -14.996 -1.427 -13.687 1.00 91.69 101 ASP A O 1
ATOM 825 N N . TYR A 1 102 ? -12.850 -1.807 -14.236 1.00 90.94 102 TYR A N 1
ATOM 826 C CA . TYR A 1 102 ? -12.293 -1.562 -12.893 1.00 90.94 102 TYR A CA 1
ATOM 827 C C . TYR A 1 102 ? -11.234 -0.454 -12.828 1.00 90.94 102 TYR A C 1
ATOM 829 O O . TYR A 1 102 ? -10.920 0.018 -11.738 1.00 90.94 102 TYR A O 1
ATOM 837 N N . GLY A 1 103 ? -10.678 -0.026 -13.960 1.00 93.06 103 GLY A N 1
ATOM 838 C CA . GLY A 1 103 ? -9.603 0.963 -14.022 1.00 93.06 103 GLY A CA 1
ATOM 839 C C . GLY A 1 103 ? -8.195 0.360 -13.993 1.00 93.06 103 GLY A C 1
ATOM 840 O O . GLY A 1 103 ? -7.942 -0.718 -13.448 1.00 93.06 103 GLY A O 1
ATOM 841 N N . ALA A 1 104 ? -7.242 1.090 -14.578 1.00 95.19 104 ALA A N 1
ATOM 842 C CA . ALA A 1 104 ? -5.844 0.666 -14.677 1.00 95.19 104 ALA A CA 1
ATOM 843 C C . ALA A 1 104 ? -5.159 0.529 -13.306 1.00 95.19 104 ALA A C 1
ATOM 845 O O . ALA A 1 104 ? -4.398 -0.415 -13.095 1.00 95.19 104 ALA A O 1
ATOM 846 N N . ASP A 1 105 ? -5.459 1.423 -12.363 1.00 95.88 105 ASP A N 1
ATOM 847 C CA . ASP A 1 105 ? -4.874 1.405 -11.016 1.00 95.88 105 ASP A CA 1
ATOM 848 C C . ASP A 1 105 ? -5.228 0.141 -10.243 1.00 95.88 105 ASP A C 1
ATOM 850 O O . ASP A 1 105 ? -4.377 -0.438 -9.573 1.00 95.88 105 ASP A O 1
ATOM 854 N N . VAL A 1 106 ? -6.461 -0.342 -10.389 1.00 93.81 106 VAL A N 1
ATOM 855 C CA . VAL A 1 106 ? -6.904 -1.571 -9.730 1.00 93.81 106 VAL A CA 1
ATOM 856 C C . VAL A 1 106 ? -6.147 -2.780 -10.277 1.00 93.81 106 VAL A C 1
ATOM 858 O O . VAL A 1 106 ? -5.716 -3.636 -9.502 1.00 93.81 106 VAL A O 1
ATOM 861 N N . LEU A 1 107 ? -5.937 -2.844 -11.596 1.00 94.06 107 LEU A N 1
ATOM 862 C CA . LEU A 1 107 ? -5.146 -3.905 -12.219 1.00 94.06 107 LEU A CA 1
ATOM 863 C C . LEU A 1 107 ? -3.680 -3.853 -11.763 1.00 94.06 107 LEU A C 1
ATOM 865 O O . LEU A 1 107 ? -3.136 -4.880 -11.355 1.00 94.06 107 LEU A O 1
ATOM 869 N N . ARG A 1 108 ? -3.054 -2.667 -11.782 1.00 95.50 108 ARG A N 1
ATOM 870 C CA . ARG A 1 108 ? -1.674 -2.470 -11.305 1.00 95.50 108 ARG A CA 1
ATOM 871 C C . ARG A 1 108 ? -1.533 -2.893 -9.848 1.00 95.50 108 ARG A C 1
ATOM 873 O O . ARG A 1 108 ? -0.663 -3.696 -9.521 1.00 95.50 108 ARG A O 1
ATOM 880 N N . TRP A 1 109 ? -2.425 -2.404 -8.992 1.00 95.38 109 TRP A N 1
ATOM 881 C CA . TRP A 1 109 ? -2.431 -2.736 -7.576 1.00 95.38 109 TRP A CA 1
ATOM 882 C C . TRP A 1 109 ? -2.600 -4.237 -7.349 1.00 95.38 109 TRP A C 1
ATOM 884 O O . TRP A 1 109 ? -1.862 -4.821 -6.563 1.00 95.38 109 TRP A O 1
ATOM 894 N N . TYR A 1 110 ? -3.524 -4.889 -8.063 1.00 93.75 110 TYR A N 1
ATOM 895 C CA . TYR A 1 110 ? -3.710 -6.335 -7.968 1.00 93.75 110 TYR A CA 1
ATOM 896 C C . TYR A 1 110 ? -2.422 -7.101 -8.291 1.00 93.75 110 TYR A C 1
ATOM 898 O O . TYR A 1 110 ? -2.011 -7.967 -7.514 1.00 93.75 110 TYR A O 1
ATOM 906 N N . LEU A 1 111 ? -1.776 -6.779 -9.414 1.00 92.94 111 LEU A N 1
ATOM 907 C CA . LEU A 1 111 ? -0.560 -7.462 -9.855 1.00 92.94 111 LEU A CA 1
ATOM 908 C C . LEU A 1 111 ? 0.597 -7.265 -8.868 1.00 92.94 111 LEU A C 1
ATOM 910 O O . LEU A 1 111 ? 1.323 -8.215 -8.600 1.00 92.94 111 LEU A O 1
ATOM 914 N N . LEU A 1 112 ? 0.721 -6.075 -8.275 1.00 94.00 112 LEU A N 1
ATOM 915 C CA . LEU A 1 112 ? 1.795 -5.761 -7.331 1.00 94.00 112 LEU A CA 1
ATOM 916 C C . LEU A 1 112 ? 1.525 -6.305 -5.917 1.00 94.00 112 LEU A C 1
ATOM 918 O O . LEU A 1 112 ? 2.450 -6.768 -5.258 1.00 94.00 112 LEU A O 1
ATOM 922 N N . ALA A 1 113 ? 0.278 -6.282 -5.434 1.00 92.88 113 ALA A N 1
ATOM 923 C CA . ALA A 1 113 ? -0.054 -6.577 -4.035 1.00 92.88 113 ALA A CA 1
ATOM 924 C C . ALA A 1 113 ? -0.467 -8.039 -3.762 1.00 92.88 113 ALA A C 1
ATOM 926 O O . ALA A 1 113 ? -0.354 -8.515 -2.623 1.00 92.88 113 ALA A O 1
ATOM 927 N N . SER A 1 114 ? -0.976 -8.753 -4.775 1.00 89.19 114 SER A N 1
ATOM 928 C CA . SER A 1 114 ? -1.581 -10.086 -4.594 1.00 89.19 114 SER A CA 1
ATOM 929 C C . SER A 1 114 ? -0.579 -11.156 -4.150 1.00 89.19 114 SER A C 1
ATOM 931 O O . SER A 1 114 ? -0.914 -12.005 -3.322 1.00 89.19 114 SER A O 1
ATOM 933 N N . GLY A 1 115 ? 0.667 -11.086 -4.610 1.00 89.19 115 GLY A N 1
ATOM 934 C CA . GLY A 1 115 ? 1.735 -12.004 -4.231 1.00 89.19 115 GLY A CA 1
ATOM 935 C C . GLY A 1 115 ? 3.094 -11.543 -4.759 1.00 89.19 115 GLY A C 1
ATOM 936 O O . GLY A 1 115 ? 3.117 -10.636 -5.587 1.00 89.19 115 GLY A O 1
ATOM 937 N N . PRO A 1 116 ? 4.198 -12.141 -4.273 1.00 91.25 116 PRO A N 1
ATOM 938 C CA . PRO A 1 116 ? 5.537 -11.866 -4.792 1.00 91.25 116 PRO A CA 1
ATOM 939 C C . PRO A 1 116 ? 5.619 -12.139 -6.293 1.00 91.25 116 PRO A C 1
ATOM 941 O O . PRO A 1 116 ? 5.024 -13.110 -6.770 1.00 91.25 116 PRO A O 1
ATOM 944 N N . ALA A 1 117 ? 6.356 -11.288 -7.001 1.00 88.88 117 ALA A N 1
ATOM 945 C CA . ALA A 1 117 ? 6.345 -11.180 -8.456 1.00 88.88 117 ALA A CA 1
ATOM 946 C C . ALA A 1 117 ? 6.902 -12.428 -9.174 1.00 88.88 117 ALA A C 1
ATOM 948 O O . ALA A 1 117 ? 6.540 -12.724 -10.312 1.00 88.88 117 ALA A O 1
ATOM 949 N N . GLU A 1 118 ? 7.775 -13.178 -8.503 1.00 91.00 118 GLU A N 1
ATOM 950 C CA . GLU A 1 118 ? 8.399 -14.411 -8.984 1.00 91.00 118 GLU A CA 1
ATOM 951 C C . GLU A 1 118 ? 7.448 -15.620 -8.994 1.00 91.00 118 GLU A C 1
ATOM 953 O O . GLU A 1 118 ? 7.719 -16.638 -9.637 1.00 91.00 118 GLU A O 1
ATOM 958 N N . ASN A 1 119 ? 6.316 -15.526 -8.292 1.00 92.69 119 ASN A N 1
ATOM 959 C CA . ASN A 1 119 ? 5.358 -16.618 -8.200 1.00 92.69 119 ASN A CA 1
ATOM 960 C C . ASN A 1 119 ? 4.430 -16.677 -9.413 1.00 92.69 119 ASN A C 1
ATOM 962 O O . ASN A 1 119 ? 4.177 -15.699 -10.108 1.00 92.69 119 ASN A O 1
ATOM 966 N N . ILE A 1 120 ? 3.838 -17.850 -9.637 1.00 91.56 120 ILE A N 1
ATOM 967 C CA . ILE A 1 120 ? 2.730 -17.981 -10.585 1.00 91.56 120 ILE A CA 1
ATOM 968 C C . ILE A 1 120 ? 1.534 -17.175 -10.059 1.00 91.56 120 ILE A C 1
ATOM 970 O O . ILE A 1 120 ? 0.985 -17.477 -8.996 1.00 91.56 120 ILE A O 1
ATOM 974 N N . HIS A 1 121 ? 1.099 -16.179 -10.828 1.00 90.81 121 HIS A N 1
ATOM 975 C CA . HIS A 1 121 ? 0.007 -15.290 -10.451 1.00 90.81 121 HIS A CA 1
ATOM 976 C C . HIS A 1 121 ? -1.326 -15.813 -10.977 1.00 90.81 121 HIS A C 1
ATOM 978 O O . HIS A 1 121 ? -1.612 -15.744 -12.171 1.00 90.81 121 HIS A O 1
ATOM 984 N N . ARG A 1 122 ? -2.181 -16.298 -10.073 1.00 92.00 122 ARG A N 1
ATOM 985 C CA . ARG A 1 122 ? -3.582 -16.582 -10.410 1.00 92.00 122 ARG A CA 1
ATOM 986 C C . ARG A 1 122 ? -4.324 -15.280 -10.654 1.00 92.00 122 ARG A C 1
ATOM 988 O O . ARG A 1 122 ? -4.175 -14.329 -9.887 1.00 92.00 122 ARG A O 1
ATOM 995 N N . PHE A 1 123 ? -5.145 -15.249 -11.692 1.00 93.31 123 PHE A N 1
ATOM 996 C CA . PHE A 1 123 ? -5.861 -14.052 -12.095 1.00 93.31 123 PHE A CA 1
ATOM 997 C C . PHE A 1 123 ? -7.327 -14.355 -12.400 1.00 93.31 123 PHE A C 1
ATOM 999 O O . PHE A 1 123 ? -7.659 -15.275 -13.148 1.00 93.31 123 PHE A O 1
ATOM 1006 N N . SER A 1 124 ? -8.216 -13.549 -11.820 1.00 91.88 124 SER A N 1
ATOM 1007 C CA . SER A 1 124 ? -9.632 -13.517 -12.176 1.00 91.88 124 SER A CA 1
ATOM 1008 C C . SER A 1 124 ? -10.235 -12.151 -11.894 1.00 91.88 124 SER A C 1
ATOM 1010 O O . SER A 1 124 ? -9.814 -11.453 -10.971 1.00 91.88 124 SER A O 1
ATOM 1012 N N . ILE A 1 125 ? -11.280 -11.808 -12.647 1.00 91.00 125 ILE A N 1
ATOM 1013 C CA . ILE A 1 125 ? -12.042 -10.566 -12.467 1.00 91.00 125 ILE A CA 1
ATOM 1014 C C . ILE A 1 125 ? -12.568 -10.438 -11.028 1.00 91.00 125 ILE A C 1
ATOM 1016 O O . ILE A 1 125 ? -12.504 -9.366 -10.429 1.00 91.00 125 ILE A O 1
ATOM 1020 N N . GLN A 1 126 ? -13.019 -11.546 -10.433 1.00 91.06 126 GLN A N 1
ATOM 1021 C CA . GLN A 1 126 ? -13.520 -11.568 -9.060 1.00 91.06 126 GLN A CA 1
ATOM 1022 C C . GLN A 1 126 ? -12.441 -11.154 -8.045 1.00 91.06 126 GLN A C 1
ATOM 1024 O O . GLN A 1 126 ? -12.706 -10.329 -7.171 1.00 91.06 126 GLN A O 1
ATOM 1029 N N . MET A 1 127 ? -11.220 -11.683 -8.183 1.00 90.31 127 MET A N 1
ATOM 1030 C CA . MET A 1 127 ? -10.102 -11.351 -7.293 1.00 90.31 127 MET A CA 1
ATOM 1031 C C . MET A 1 127 ? -9.674 -9.884 -7.442 1.00 90.31 127 MET A C 1
ATOM 1033 O O . MET A 1 127 ? -9.407 -9.217 -6.443 1.00 90.31 127 MET A O 1
ATOM 1037 N N . VAL A 1 128 ? -9.682 -9.351 -8.669 1.00 89.81 128 VAL A N 1
ATOM 1038 C CA . VAL A 1 128 ? -9.432 -7.924 -8.937 1.00 89.81 128 VAL A CA 1
ATOM 1039 C C . VAL A 1 128 ? -10.490 -7.050 -8.250 1.00 89.81 128 VAL A C 1
ATOM 1041 O O . VAL A 1 128 ? -10.152 -6.112 -7.526 1.00 89.81 128 VAL A O 1
ATOM 1044 N N . ALA A 1 129 ? -11.772 -7.400 -8.392 1.00 87.31 129 ALA A N 1
ATOM 1045 C CA . ALA A 1 129 ? -12.880 -6.677 -7.773 1.00 87.31 129 ALA A CA 1
ATOM 1046 C C . ALA A 1 129 ? -12.826 -6.696 -6.233 1.00 87.31 129 ALA A C 1
ATOM 1048 O O . ALA A 1 129 ? -13.173 -5.712 -5.578 1.00 87.31 129 ALA A O 1
ATOM 1049 N N . GLU A 1 130 ? -12.399 -7.807 -5.628 1.00 87.38 130 GLU A N 1
ATOM 1050 C CA . GLU A 1 130 ? -12.207 -7.904 -4.176 1.00 87.38 130 GLU A CA 1
ATOM 1051 C C . GLU A 1 130 ? -11.083 -6.999 -3.677 1.00 87.38 130 GLU A C 1
ATOM 1053 O O . GLU A 1 130 ? -11.257 -6.310 -2.668 1.00 87.38 130 GLU A O 1
ATOM 1058 N N . THR A 1 131 ? -9.964 -6.960 -4.397 1.00 79.75 131 THR A N 1
ATOM 1059 C CA . THR A 1 131 ? -8.836 -6.078 -4.091 1.00 79.75 131 THR A CA 1
ATOM 1060 C C . THR A 1 131 ? -9.230 -4.602 -4.199 1.00 79.75 131 THR A C 1
ATOM 1062 O O . THR A 1 131 ? -8.958 -3.832 -3.276 1.00 79.75 131 THR A O 1
ATOM 1065 N N . MET A 1 132 ? -9.967 -4.222 -5.250 1.00 79.94 132 MET A N 1
ATOM 1066 C CA . MET A 1 132 ? -10.529 -2.874 -5.405 1.00 79.94 132 MET A CA 1
ATOM 1067 C C . MET A 1 132 ? -11.360 -2.455 -4.190 1.00 79.94 132 MET A C 1
ATOM 1069 O O . MET A 1 132 ? -11.164 -1.376 -3.632 1.00 79.94 132 MET A O 1
ATOM 1073 N N . ARG A 1 133 ? -12.299 -3.315 -3.770 1.00 80.88 133 ARG A N 1
ATOM 1074 C CA . ARG A 1 133 ? -13.212 -3.005 -2.664 1.00 80.88 133 ARG A CA 1
ATOM 1075 C C . ARG A 1 133 ? -12.477 -2.786 -1.346 1.00 80.88 133 ARG A C 1
ATOM 1077 O O . ARG A 1 133 ? -12.906 -1.951 -0.561 1.00 80.88 133 ARG A O 1
ATOM 1084 N N . LYS A 1 134 ? -11.399 -3.531 -1.096 1.00 82.88 134 LYS A N 1
ATOM 1085 C CA . LYS A 1 134 ? -10.650 -3.450 0.166 1.00 82.88 134 LYS A CA 1
ATOM 1086 C C . LYS A 1 134 ? -9.792 -2.193 0.266 1.00 82.88 134 LYS A C 1
ATOM 1088 O O . LYS A 1 134 ? -9.726 -1.609 1.341 1.00 82.88 134 LYS A O 1
ATOM 1093 N N . VAL A 1 135 ? -9.148 -1.783 -0.827 1.00 89.69 135 VAL A N 1
ATOM 1094 C CA . VAL A 1 135 ? -8.168 -0.685 -0.794 1.00 89.69 135 VAL A CA 1
ATOM 1095 C C . VAL A 1 135 ? -8.760 0.607 -1.331 1.00 89.69 135 VAL A C 1
ATOM 1097 O O . VAL A 1 135 ? -8.873 1.587 -0.598 1.00 89.69 135 VAL A O 1
ATOM 1100 N N . LEU A 1 136 ? -9.187 0.602 -2.595 1.00 91.12 136 LEU A N 1
ATOM 1101 C CA . LEU A 1 136 ? -9.578 1.822 -3.290 1.00 91.12 136 LEU A CA 1
ATOM 1102 C C . LEU A 1 136 ? -10.841 2.442 -2.689 1.00 91.12 136 LEU A C 1
ATOM 1104 O O . LEU A 1 136 ? -10.862 3.643 -2.446 1.00 91.12 136 LEU A O 1
ATOM 1108 N N . LEU A 1 137 ? -11.871 1.642 -2.386 1.00 93.38 137 LEU A N 1
ATOM 1109 C CA . LEU A 1 137 ? -13.081 2.182 -1.753 1.00 93.38 137 LEU A CA 1
ATOM 1110 C C . LEU A 1 137 ? -12.798 2.722 -0.347 1.00 93.38 137 LEU A C 1
ATOM 1112 O O . LEU A 1 137 ? -13.328 3.765 0.019 1.00 93.38 137 LEU A O 1
ATOM 1116 N N . THR A 1 138 ? -11.957 2.046 0.437 1.00 96.06 138 THR A N 1
ATOM 1117 C CA . THR A 1 138 ? -11.586 2.488 1.791 1.00 96.06 138 THR A CA 1
ATOM 1118 C C . THR A 1 138 ? -10.834 3.818 1.755 1.00 96.06 138 THR A C 1
ATOM 1120 O O . THR A 1 138 ? -11.185 4.749 2.485 1.00 96.06 138 THR A O 1
ATOM 1123 N N . LEU A 1 139 ? -9.858 3.943 0.850 1.00 97.38 139 LEU A N 1
ATOM 1124 C CA . LEU A 1 139 ? -9.137 5.189 0.609 1.00 97.38 139 LEU A CA 1
ATOM 1125 C C . LEU A 1 139 ? -10.085 6.293 0.131 1.00 97.38 139 LEU A C 1
ATOM 1127 O O . LEU A 1 139 ? -10.109 7.375 0.713 1.00 97.38 139 LEU A O 1
ATOM 1131 N N . TRP A 1 140 ? -10.903 6.012 -0.886 1.00 97.06 140 TRP A N 1
ATOM 1132 C CA . TRP A 1 140 ? -11.795 7.001 -1.486 1.00 97.06 140 TRP A CA 1
ATOM 1133 C C . TRP A 1 140 ? -12.863 7.492 -0.511 1.00 97.06 140 TRP A C 1
ATOM 1135 O O . TRP A 1 140 ? -13.162 8.682 -0.476 1.00 97.06 140 TRP A O 1
ATOM 1145 N N . ASN A 1 141 ? -13.407 6.608 0.328 1.00 97.25 141 ASN A N 1
ATOM 1146 C CA . ASN A 1 141 ? -14.350 6.981 1.381 1.00 97.25 141 ASN A CA 1
ATOM 1147 C C . ASN A 1 141 ? -13.685 7.852 2.453 1.00 97.25 141 ASN A C 1
ATOM 1149 O O . ASN A 1 141 ? -14.298 8.809 2.925 1.00 97.25 141 ASN A O 1
ATOM 1153 N N . THR A 1 142 ? -12.437 7.551 2.819 1.00 98.19 142 THR A N 1
ATOM 1154 C CA . THR A 1 142 ? -11.658 8.352 3.776 1.00 98.19 142 THR A CA 1
ATOM 1155 C C . THR A 1 142 ? -11.358 9.744 3.223 1.00 98.19 142 THR A C 1
ATOM 1157 O O . THR A 1 142 ? -11.590 10.748 3.896 1.00 98.19 142 THR A O 1
ATOM 1160 N N . TYR A 1 143 ? -10.920 9.811 1.967 1.00 98.50 143 TYR A N 1
ATOM 1161 C CA . TYR A 1 143 ? -10.718 11.054 1.229 1.00 98.50 143 TYR A CA 1
ATOM 1162 C C . TYR A 1 143 ? -12.020 11.859 1.091 1.00 98.50 143 TYR A C 1
ATOM 1164 O O . TYR A 1 143 ? -12.058 13.037 1.435 1.00 98.50 143 TYR A O 1
ATOM 1172 N N . SER A 1 144 ? -13.117 11.218 0.678 1.00 98.25 144 SER A N 1
ATOM 1173 C CA . SER A 1 144 ? -14.428 11.864 0.526 1.00 98.25 144 SER A CA 1
ATOM 1174 C C . SER A 1 144 ? -14.954 12.405 1.856 1.00 98.25 144 SER A C 1
ATOM 1176 O O . SER A 1 144 ? -15.505 13.504 1.897 1.00 98.25 144 SER A O 1
ATOM 1178 N N . PHE A 1 145 ? -14.761 11.660 2.953 1.00 98.25 145 PHE A N 1
ATOM 1179 C CA . PHE A 1 145 ? -15.057 12.130 4.305 1.00 98.25 145 PHE A CA 1
ATOM 1180 C C . PHE A 1 145 ? -14.268 13.406 4.618 1.00 98.25 145 PHE A C 1
ATOM 1182 O O . PHE A 1 145 ? -14.869 14.401 5.020 1.00 98.25 145 PHE A O 1
ATOM 1189 N N . PHE A 1 146 ? -12.951 13.402 4.391 1.00 98.12 146 PHE A N 1
ATOM 1190 C CA . PHE A 1 146 ? -12.114 14.577 4.624 1.00 98.12 146 PHE A CA 1
ATOM 1191 C C . PHE A 1 146 ? -12.597 15.783 3.810 1.00 98.12 146 PHE A C 1
ATOM 1193 O O . PHE A 1 146 ? -12.889 16.819 4.399 1.00 98.12 146 PHE A O 1
ATOM 1200 N N . VAL A 1 147 ? -12.754 15.638 2.490 1.00 97.81 147 VAL A N 1
ATOM 1201 C CA . VAL A 1 147 ? -13.172 16.729 1.591 1.00 97.81 147 VAL A CA 1
ATOM 1202 C C . VAL A 1 147 ? -14.528 17.303 1.995 1.00 97.81 147 VAL A C 1
ATOM 1204 O O . VAL A 1 147 ? -14.690 18.522 2.039 1.00 97.81 147 VAL A O 1
ATOM 1207 N N . LEU A 1 148 ? -15.504 16.449 2.321 1.00 97.19 148 LEU A N 1
ATOM 1208 C CA . LEU A 1 148 ? -16.839 16.888 2.724 1.00 97.19 148 LEU A CA 1
ATOM 1209 C C . LEU A 1 148 ? -16.780 17.822 3.937 1.00 97.19 148 LEU A C 1
ATOM 1211 O O . LEU A 1 148 ? -17.318 18.929 3.890 1.00 97.19 148 LEU A O 1
ATOM 1215 N N . TYR A 1 149 ? -16.135 17.382 5.017 1.00 96.12 149 TYR A N 1
ATOM 1216 C CA . TYR A 1 149 ? -16.118 18.145 6.263 1.00 96.12 149 TYR A CA 1
ATOM 1217 C C . TYR A 1 149 ? -15.136 19.323 6.205 1.00 96.12 149 TYR A C 1
ATOM 1219 O O . TYR A 1 149 ? -15.481 20.416 6.652 1.00 96.12 149 TYR A O 1
ATOM 1227 N N . ALA A 1 150 ? -13.984 19.162 5.545 1.00 94.75 150 ALA A N 1
ATOM 1228 C CA . ALA A 1 150 ? -13.038 20.252 5.309 1.00 94.75 150 ALA A CA 1
ATOM 1229 C C . ALA A 1 150 ? -13.691 21.414 4.543 1.00 94.75 150 ALA A C 1
ATOM 1231 O O . ALA A 1 150 ? -13.485 22.570 4.903 1.00 94.75 150 ALA A O 1
ATOM 1232 N N . ASN A 1 151 ? -14.538 21.126 3.547 1.00 94.62 151 ASN A N 1
ATOM 1233 C CA . ASN A 1 151 ? -15.282 22.154 2.816 1.00 94.62 151 ASN A CA 1
ATOM 1234 C C . ASN A 1 151 ? -16.356 22.838 3.673 1.00 94.62 151 ASN A C 1
ATOM 1236 O O . ASN A 1 151 ? -16.503 24.060 3.602 1.00 94.62 151 ASN A O 1
ATOM 1240 N N . ILE A 1 152 ? -17.094 22.077 4.492 1.00 93.94 152 ILE A N 1
ATOM 1241 C CA . ILE A 1 152 ? -18.095 22.633 5.422 1.00 93.94 152 ILE A CA 1
ATOM 1242 C C . ILE A 1 152 ? -17.427 23.614 6.392 1.00 93.94 152 ILE A C 1
ATOM 1244 O O . ILE A 1 152 ? -17.919 24.726 6.589 1.00 93.94 152 ILE A O 1
ATOM 1248 N N . ASP A 1 153 ? -16.282 23.223 6.948 1.00 92.56 153 ASP A N 1
ATOM 1249 C CA . ASP A 1 153 ? -15.557 24.011 7.944 1.00 92.56 153 ASP A CA 1
ATOM 1250 C C . ASP A 1 153 ? -14.578 25.025 7.344 1.00 92.56 153 ASP A C 1
ATOM 1252 O O . ASP A 1 153 ? -13.975 25.801 8.089 1.00 92.56 153 ASP A O 1
ATOM 1256 N N . ARG A 1 154 ? -14.440 25.046 6.011 1.00 92.56 154 ARG A N 1
ATOM 1257 C CA . ARG A 1 154 ? -13.495 25.887 5.257 1.00 92.56 154 ARG A CA 1
ATOM 1258 C C . ARG A 1 154 ? -12.058 25.733 5.756 1.00 92.56 154 ARG A C 1
ATOM 1260 O O . ARG A 1 154 ? -11.345 26.719 5.949 1.00 92.56 154 ARG A O 1
ATOM 1267 N N . PHE A 1 155 ? -11.655 24.491 6.003 1.00 91.56 155 PHE A N 1
ATOM 1268 C CA . PHE A 1 155 ? -10.299 24.163 6.414 1.00 91.56 155 PHE A CA 1
ATOM 1269 C C . PHE A 1 155 ? -9.300 24.584 5.333 1.00 91.56 155 PHE A C 1
ATOM 1271 O O . PHE A 1 155 ? -9.477 24.290 4.153 1.00 91.56 155 PHE A O 1
ATOM 1278 N N . VAL A 1 156 ? -8.230 25.250 5.763 1.00 89.56 156 VAL A N 1
ATOM 1279 C CA . VAL A 1 156 ? -7.085 25.589 4.921 1.00 89.56 156 VAL A CA 1
ATOM 1280 C C . VAL A 1 156 ? -5.847 24.993 5.588 1.00 89.56 156 VAL A C 1
ATOM 1282 O O . VAL A 1 156 ? -5.571 25.353 6.738 1.00 89.56 156 VAL A O 1
ATOM 1285 N N . PRO A 1 157 ? -5.106 24.098 4.911 1.00 87.50 157 PRO A N 1
ATOM 1286 C CA . PRO A 1 157 ? -3.843 23.576 5.410 1.00 87.50 157 PRO A CA 1
ATOM 1287 C C . PRO A 1 157 ? -2.890 24.709 5.793 1.00 87.50 157 PRO A C 1
ATOM 1289 O O . PRO A 1 157 ? -2.607 25.593 4.985 1.00 87.50 157 PRO A O 1
ATOM 1292 N N . GLN A 1 158 ? -2.388 24.684 7.028 1.00 78.81 158 GLN A N 1
ATOM 1293 C CA . GLN A 1 158 ? -1.389 25.642 7.497 1.00 78.81 158 GLN A CA 1
ATOM 1294 C C . GLN A 1 158 ? -0.032 24.954 7.687 1.00 78.81 158 GLN A C 1
ATOM 1296 O O . GLN A 1 158 ? 0.004 23.806 8.128 1.00 78.81 158 GLN A O 1
ATOM 1301 N N . PRO A 1 159 ? 1.092 25.647 7.418 1.00 65.50 159 PRO A N 1
ATOM 1302 C CA . PRO A 1 159 ? 2.428 25.100 7.664 1.00 65.50 159 PRO A CA 1
ATOM 1303 C C . PRO A 1 159 ? 2.707 24.847 9.152 1.00 65.50 159 PRO A C 1
ATOM 1305 O O . PRO A 1 159 ? 3.534 24.007 9.500 1.00 65.50 159 PRO A O 1
ATOM 1308 N N . SER A 1 160 ? 2.050 25.598 10.042 1.00 62.44 160 SER A N 1
ATOM 1309 C CA . SER A 1 160 ? 2.232 25.476 11.484 1.00 62.44 160 SER A CA 1
ATOM 1310 C C . SER A 1 160 ? 1.409 24.326 12.051 1.00 62.44 160 SER A C 1
ATOM 1312 O O . SER A 1 160 ? 0.181 24.306 11.957 1.00 62.44 160 SER A O 1
ATOM 1314 N N . VAL A 1 161 ? 2.110 23.406 12.702 1.00 61.97 161 VAL A N 1
ATOM 1315 C CA . VAL A 1 161 ? 1.537 22.292 13.452 1.00 61.97 161 VAL A CA 1
ATOM 1316 C C . VAL A 1 161 ? 0.741 22.833 14.655 1.00 61.97 161 VAL A C 1
ATOM 1318 O O . VAL A 1 161 ? 1.260 23.694 15.371 1.00 61.97 161 VAL A O 1
ATOM 1321 N N . PRO A 1 162 ? -0.496 22.363 14.908 1.00 62.59 162 PRO A N 1
ATOM 1322 C CA . PRO A 1 162 ? -1.223 22.721 16.121 1.00 62.59 162 PRO A CA 1
ATOM 1323 C C . PRO A 1 162 ? -0.404 22.372 17.373 1.00 62.59 162 PRO A C 1
ATOM 1325 O O . PRO A 1 162 ? 0.260 21.342 17.426 1.00 62.59 162 PRO A O 1
ATOM 1328 N N . ALA A 1 163 ? -0.456 23.226 18.398 1.00 61.94 163 ALA A N 1
ATOM 1329 C CA . ALA A 1 163 ? 0.407 23.106 19.577 1.00 61.94 163 ALA A CA 1
ATOM 1330 C C . ALA A 1 163 ? 0.169 21.833 20.418 1.00 61.94 163 ALA A C 1
ATOM 1332 O O . ALA A 1 163 ? 1.023 21.479 21.229 1.00 61.94 163 ALA A O 1
ATOM 1333 N N . ILE A 1 164 ? -0.983 21.165 20.263 1.00 76.62 164 ILE A N 1
ATOM 1334 C CA . ILE A 1 164 ? -1.361 19.979 21.040 1.00 76.62 164 ILE A CA 1
ATOM 1335 C C . ILE A 1 164 ? -2.093 18.992 20.127 1.00 76.62 164 ILE A C 1
ATOM 1337 O O . ILE A 1 164 ? -3.167 19.297 19.611 1.00 76.62 164 ILE A O 1
ATOM 1341 N N . PHE A 1 165 ? -1.516 17.805 19.962 1.00 84.25 165 PHE A N 1
ATOM 1342 C CA . PHE A 1 165 ? -2.132 16.667 19.285 1.00 84.25 165 PHE A CA 1
ATOM 1343 C C . PHE A 1 165 ? -2.763 15.710 20.292 1.00 84.25 165 PHE A C 1
ATOM 1345 O O . PHE A 1 165 ? -2.193 15.470 21.360 1.00 84.25 165 PHE A O 1
ATOM 1352 N N . ALA A 1 166 ? -3.907 15.126 19.931 1.00 89.56 166 ALA A N 1
ATOM 1353 C CA . ALA A 1 166 ? -4.461 14.009 20.684 1.00 89.56 166 ALA A CA 1
ATOM 1354 C C . ALA A 1 166 ? -3.566 12.767 20.527 1.00 89.56 166 ALA A C 1
ATOM 1356 O O . ALA A 1 166 ? -2.799 12.647 19.570 1.00 89.56 166 ALA A O 1
ATOM 1357 N N . GLU A 1 167 ? -3.680 11.803 21.439 1.00 90.75 167 GLU A N 1
ATOM 1358 C CA . GLU A 1 167 ? -2.874 10.575 21.397 1.00 90.75 167 GLU A CA 1
ATOM 1359 C C . GLU A 1 167 ? -3.054 9.797 20.084 1.00 90.75 167 GLU A C 1
ATOM 1361 O O . GLU A 1 167 ? -2.071 9.370 19.482 1.00 90.75 167 GLU A O 1
ATOM 1366 N N . LEU A 1 168 ? -4.286 9.728 19.563 1.00 92.94 168 LEU A N 1
ATOM 1367 C CA . LEU A 1 168 ? -4.571 9.125 18.256 1.00 92.94 168 LEU A CA 1
ATOM 1368 C C . LEU A 1 168 ? -3.930 9.880 17.083 1.00 92.94 168 LEU A C 1
ATOM 1370 O O . LEU A 1 168 ? -3.570 9.244 16.094 1.00 92.94 168 LEU A O 1
ATOM 1374 N N . ASP A 1 169 ? -3.780 11.207 17.176 1.00 95.44 169 ASP A N 1
ATOM 1375 C CA . ASP A 1 169 ? -3.084 11.988 16.147 1.00 95.44 169 ASP A CA 1
ATOM 1376 C C . ASP A 1 169 ? -1.586 11.674 16.169 1.00 95.44 169 ASP A C 1
ATOM 1378 O O . ASP A 1 169 ? -0.991 11.405 15.128 1.00 95.44 169 ASP A O 1
ATOM 1382 N N . ASN A 1 170 ? -0.984 11.650 17.363 1.00 95.44 170 ASN A N 1
ATOM 1383 C CA . ASN A 1 170 ? 0.423 11.285 17.532 1.00 95.44 170 ASN A CA 1
ATOM 1384 C C . ASN A 1 170 ? 0.692 9.855 17.048 1.00 95.44 170 ASN A C 1
ATOM 1386 O O . ASN A 1 170 ? 1.696 9.611 16.380 1.00 95.44 170 ASN A O 1
ATOM 1390 N N . TRP A 1 171 ? -0.220 8.925 17.337 1.00 97.31 171 TRP A N 1
ATOM 1391 C CA . TRP A 1 171 ? -0.128 7.543 16.881 1.00 97.31 171 TRP A CA 1
ATOM 1392 C C . TRP A 1 171 ? -0.165 7.439 15.355 1.00 97.31 171 TRP A C 1
ATOM 1394 O O . TRP A 1 171 ? 0.753 6.871 14.770 1.00 97.31 171 TRP A O 1
ATOM 1404 N N . ILE A 1 172 ? -1.172 8.015 14.687 1.00 98.31 172 ILE A N 1
ATOM 1405 C CA . ILE A 1 172 ? -1.286 7.851 13.231 1.00 98.31 172 ILE A CA 1
ATOM 1406 C C . ILE A 1 172 ? -0.158 8.576 12.481 1.00 98.31 172 ILE A C 1
ATOM 1408 O O . ILE A 1 172 ? 0.292 8.092 11.447 1.00 98.31 172 ILE A O 1
ATOM 1412 N N . ILE A 1 173 ? 0.365 9.690 13.014 1.00 98.00 173 ILE A N 1
ATOM 1413 C CA . ILE A 1 173 ? 1.554 10.363 12.461 1.00 98.00 173 ILE A CA 1
ATOM 1414 C C . ILE A 1 173 ? 2.808 9.501 12.652 1.00 98.00 173 ILE A C 1
ATOM 1416 O O . ILE A 1 173 ? 3.651 9.427 11.755 1.00 98.00 173 ILE A O 1
ATOM 1420 N N . SER A 1 174 ? 2.943 8.845 13.803 1.00 98.50 174 SER A N 1
ATOM 1421 C CA . SER A 1 174 ? 4.024 7.894 14.064 1.00 98.50 174 SER A CA 1
ATOM 1422 C C . SER A 1 174 ? 3.959 6.702 13.100 1.00 98.50 174 SER A C 1
ATOM 1424 O O . SER A 1 174 ? 4.960 6.378 12.456 1.00 98.50 174 SER A O 1
ATOM 1426 N N . GLU A 1 175 ? 2.776 6.110 12.908 1.00 98.62 175 GLU A N 1
ATOM 1427 C CA . GLU A 1 175 ? 2.534 5.056 11.914 1.00 98.62 175 GLU A CA 1
ATOM 1428 C C . GLU A 1 175 ? 2.787 5.531 10.478 1.00 98.62 175 GLU A C 1
ATOM 1430 O O . GLU A 1 175 ? 3.367 4.786 9.695 1.00 98.62 175 GLU A O 1
ATOM 1435 N N . LEU A 1 176 ? 2.445 6.776 10.130 1.00 98.75 176 LEU A N 1
ATOM 1436 C CA . LEU A 1 176 ? 2.719 7.341 8.805 1.00 98.75 176 LEU A CA 1
ATOM 1437 C C . LEU A 1 176 ? 4.227 7.428 8.529 1.00 98.75 176 LEU A C 1
ATOM 1439 O O . LEU A 1 176 ? 4.684 7.055 7.452 1.00 98.75 176 LEU A O 1
ATOM 1443 N N . ASN A 1 177 ? 5.021 7.894 9.497 1.00 98.69 177 ASN A N 1
ATOM 1444 C CA . ASN A 1 177 ? 6.479 7.961 9.338 1.00 98.69 177 ASN A CA 1
ATOM 1445 C C . ASN A 1 177 ? 7.109 6.564 9.276 1.00 98.69 177 ASN A C 1
ATOM 1447 O O . ASN A 1 177 ? 8.040 6.340 8.500 1.00 98.69 177 ASN A O 1
ATOM 1451 N N . ARG A 1 178 ? 6.575 5.610 10.046 1.00 98.62 178 ARG A N 1
ATOM 1452 C CA . ARG A 1 178 ? 6.973 4.203 9.959 1.00 98.62 178 ARG A CA 1
ATOM 1453 C C . ARG A 1 178 ? 6.641 3.609 8.589 1.00 98.62 178 ARG A C 1
ATOM 1455 O O . ARG A 1 178 ? 7.517 2.999 7.984 1.00 98.62 178 ARG A O 1
ATOM 1462 N N . LEU A 1 179 ? 5.440 3.871 8.070 1.00 98.81 179 LEU A N 1
ATOM 1463 C CA . LEU A 1 179 ? 5.015 3.471 6.730 1.00 98.81 179 LEU A CA 1
ATOM 1464 C C . LEU A 1 179 ? 5.984 3.995 5.669 1.00 98.81 179 LEU A C 1
ATOM 1466 O O . LEU A 1 179 ? 6.439 3.216 4.838 1.00 98.81 179 LEU A O 1
ATOM 1470 N N . VAL A 1 180 ? 6.318 5.291 5.699 1.00 98.88 180 VAL A N 1
ATOM 1471 C CA . VAL A 1 180 ? 7.266 5.881 4.741 1.00 98.88 180 VAL A CA 1
ATOM 1472 C C . VAL A 1 180 ? 8.598 5.129 4.789 1.00 98.88 180 VAL A C 1
ATOM 1474 O O . VAL A 1 180 ? 9.084 4.694 3.751 1.00 98.88 180 VAL A O 1
ATOM 1477 N N . ALA A 1 181 ? 9.153 4.885 5.981 1.00 98.69 181 ALA A N 1
ATOM 1478 C CA . ALA A 1 181 ? 10.413 4.156 6.126 1.00 98.69 181 ALA A CA 1
ATOM 1479 C C . ALA A 1 181 ? 10.338 2.698 5.622 1.00 98.69 181 ALA A C 1
ATOM 1481 O O . ALA A 1 181 ? 11.268 2.223 4.967 1.00 98.69 181 ALA A O 1
ATOM 1482 N N . GLU A 1 182 ? 9.250 1.984 5.922 1.00 98.69 182 GLU A N 1
ATOM 1483 C CA . GLU A 1 182 ? 9.038 0.591 5.509 1.00 98.69 182 GLU A CA 1
ATOM 1484 C C . GLU A 1 182 ? 8.834 0.468 3.991 1.00 98.69 182 GLU A C 1
ATOM 1486 O O . GLU A 1 182 ? 9.410 -0.426 3.366 1.00 98.69 182 GLU A O 1
ATOM 1491 N N . VAL A 1 183 ? 8.080 1.389 3.382 1.00 98.81 183 VAL A N 1
ATOM 1492 C CA . VAL A 1 183 ? 7.868 1.447 1.928 1.00 98.81 183 VAL A CA 1
ATOM 1493 C C . VAL A 1 183 ? 9.158 1.810 1.202 1.00 98.81 183 VAL A C 1
ATOM 1495 O O . VAL A 1 183 ? 9.507 1.112 0.251 1.00 98.81 183 VAL A O 1
ATOM 1498 N N . THR A 1 184 ? 9.895 2.833 1.655 1.00 98.69 184 THR A N 1
ATOM 1499 C CA . THR A 1 184 ? 11.201 3.193 1.074 1.00 98.69 184 THR A CA 1
ATOM 1500 C C . THR A 1 184 ? 12.138 1.993 1.092 1.00 98.69 184 THR A C 1
ATOM 1502 O O . THR A 1 184 ? 12.641 1.593 0.049 1.00 98.69 184 THR A O 1
ATOM 1505 N N . LYS A 1 185 ? 12.292 1.336 2.250 1.00 98.62 185 LYS A N 1
ATOM 1506 C CA . LYS A 1 185 ? 13.151 0.152 2.381 1.00 98.62 185 LYS A CA 1
ATOM 1507 C C . LYS A 1 185 ? 12.740 -0.977 1.432 1.00 98.62 185 LYS A C 1
ATOM 1509 O O . LYS A 1 185 ? 13.604 -1.640 0.861 1.00 98.62 185 LYS A O 1
ATOM 1514 N N . ALA A 1 186 ? 11.439 -1.232 1.305 1.00 98.25 186 ALA A N 1
ATOM 1515 C CA . ALA A 1 186 ? 10.927 -2.276 0.428 1.00 98.25 186 ALA A CA 1
ATOM 1516 C C . ALA A 1 186 ? 11.198 -1.952 -1.049 1.00 98.25 186 ALA A C 1
ATOM 1518 O O . ALA A 1 186 ? 11.696 -2.808 -1.773 1.00 98.25 186 ALA A O 1
ATOM 1519 N N . LEU A 1 187 ? 10.947 -0.717 -1.488 1.00 98.00 187 LEU A N 1
ATOM 1520 C CA . LEU A 1 187 ? 11.202 -0.300 -2.868 1.00 98.00 187 LEU A CA 1
ATOM 1521 C C . LEU A 1 187 ? 12.698 -0.258 -3.209 1.00 98.00 187 LEU A C 1
ATOM 1523 O O . LEU A 1 187 ? 13.072 -0.753 -4.269 1.00 98.00 187 LEU A O 1
ATOM 1527 N N . ASP A 1 188 ? 13.552 0.209 -2.294 1.00 97.88 188 ASP A N 1
ATOM 1528 C CA . ASP A 1 188 ? 15.018 0.160 -2.441 1.00 97.88 188 ASP A CA 1
ATOM 1529 C C . ASP A 1 188 ? 15.541 -1.281 -2.578 1.00 97.88 188 ASP A C 1
ATOM 1531 O O . ASP A 1 188 ? 16.591 -1.523 -3.173 1.00 97.88 188 ASP A O 1
ATOM 1535 N N . SER A 1 189 ? 14.796 -2.247 -2.033 1.00 97.31 189 SER A N 1
ATOM 1536 C CA . SER A 1 189 ? 15.100 -3.679 -2.112 1.00 97.31 189 SER A CA 1
ATOM 1537 C C . SER A 1 189 ? 14.365 -4.393 -3.253 1.00 97.31 189 SER A C 1
ATOM 1539 O O . SER A 1 189 ? 14.417 -5.616 -3.312 1.00 97.31 189 SER A O 1
ATOM 1541 N N . TYR A 1 190 ? 13.686 -3.663 -4.149 1.00 96.94 190 TYR A N 1
ATOM 1542 C CA . TYR A 1 190 ? 12.880 -4.222 -5.244 1.00 96.94 190 TYR A CA 1
ATOM 1543 C C . TYR A 1 190 ? 11.741 -5.161 -4.783 1.00 96.94 190 TYR A C 1
ATOM 1545 O O . TYR A 1 190 ? 11.375 -6.099 -5.486 1.00 96.94 190 TYR A O 1
ATOM 1553 N N . GLU A 1 191 ? 11.122 -4.869 -3.633 1.00 96.69 191 GLU A N 1
ATOM 1554 C CA . GLU A 1 191 ? 10.027 -5.637 -3.011 1.00 96.69 191 GLU A CA 1
ATOM 1555 C C . GLU A 1 191 ? 8.670 -4.889 -3.072 1.00 96.69 191 GLU A C 1
ATOM 1557 O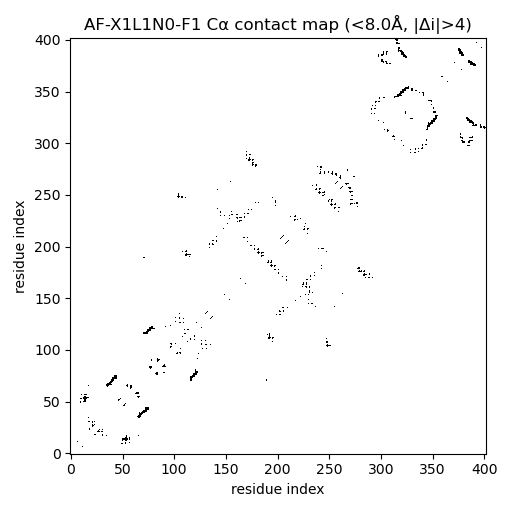 O . GLU A 1 191 ? 8.128 -4.463 -2.039 1.00 96.69 191 GLU A O 1
ATOM 1562 N N . PRO A 1 192 ? 8.062 -4.707 -4.264 1.00 96.19 192 PRO A N 1
ATOM 1563 C CA . PRO A 1 192 ? 6.850 -3.898 -4.420 1.00 96.19 192 PRO A CA 1
ATOM 1564 C C . PRO A 1 192 ? 5.631 -4.490 -3.702 1.00 96.19 192 PRO A C 1
ATOM 1566 O O . PRO A 1 192 ? 4.765 -3.746 -3.240 1.00 96.19 192 PRO A O 1
ATOM 1569 N N . THR A 1 193 ? 5.555 -5.815 -3.560 1.00 96.50 193 THR A N 1
ATOM 1570 C CA . THR A 1 193 ? 4.445 -6.481 -2.865 1.00 96.50 193 THR A CA 1
ATOM 1571 C C . THR A 1 193 ? 4.413 -6.139 -1.385 1.00 96.50 193 THR A C 1
ATOM 1573 O O . THR A 1 193 ? 3.344 -5.875 -0.832 1.00 96.50 193 THR A O 1
ATOM 1576 N N . SER A 1 194 ? 5.580 -6.115 -0.742 1.00 97.38 194 SER A N 1
ATOM 1577 C CA . SER A 1 194 ? 5.698 -5.742 0.666 1.00 97.38 194 SER A CA 1
ATOM 1578 C C . SER A 1 194 ? 5.294 -4.281 0.865 1.00 97.38 194 SER A C 1
ATOM 1580 O O . SER A 1 194 ? 4.432 -3.999 1.696 1.00 97.38 194 SER A O 1
ATOM 1582 N N . ALA A 1 195 ? 5.812 -3.376 0.027 1.00 98.12 195 ALA A N 1
ATOM 1583 C CA . ALA A 1 195 ? 5.430 -1.964 0.027 1.00 98.12 195 ALA A CA 1
ATOM 1584 C C . ALA A 1 195 ? 3.909 -1.759 -0.115 1.00 98.12 195 ALA A C 1
ATOM 1586 O O . ALA A 1 195 ? 3.296 -1.075 0.706 1.00 98.12 195 ALA A O 1
ATOM 1587 N N . ALA A 1 196 ? 3.278 -2.404 -1.102 1.00 97.06 196 ALA A N 1
ATOM 1588 C CA . ALA A 1 196 ? 1.835 -2.303 -1.317 1.00 97.06 196 ALA A CA 1
ATOM 1589 C C . ALA A 1 196 ? 1.023 -2.798 -0.105 1.00 97.06 196 ALA A C 1
ATOM 1591 O O . ALA A 1 196 ? 0.019 -2.189 0.267 1.00 97.06 196 ALA A O 1
ATOM 1592 N N . ARG A 1 197 ? 1.467 -3.876 0.555 1.00 96.06 197 ARG A N 1
ATOM 1593 C CA . ARG A 1 197 ? 0.806 -4.415 1.755 1.00 96.06 197 ARG A CA 1
ATOM 1594 C C . ARG A 1 197 ? 0.941 -3.497 2.967 1.00 96.06 197 ARG A C 1
ATOM 1596 O O . ARG A 1 197 ? -0.034 -3.361 3.705 1.00 96.06 197 ARG A O 1
ATOM 1603 N N . TYR A 1 198 ? 2.088 -2.844 3.156 1.00 98.19 198 TYR A N 1
ATOM 1604 C CA . TYR A 1 198 ? 2.248 -1.841 4.214 1.00 98.19 198 TYR A CA 1
ATOM 1605 C C . TYR A 1 198 ? 1.293 -0.663 4.002 1.00 98.19 198 TYR A C 1
ATOM 1607 O O . TYR A 1 198 ? 0.556 -0.299 4.918 1.00 98.19 198 TYR A O 1
ATOM 1615 N N . ILE A 1 199 ? 1.217 -0.144 2.771 1.00 98.44 199 ILE A N 1
ATOM 1616 C CA . ILE A 1 199 ? 0.278 0.930 2.415 1.00 98.44 199 ILE A CA 1
ATOM 1617 C C . ILE A 1 199 ? -1.172 0.486 2.646 1.00 98.44 199 ILE A C 1
ATOM 1619 O O . ILE A 1 199 ? -1.956 1.225 3.238 1.00 98.44 199 ILE A O 1
ATOM 1623 N N . GLN A 1 200 ? -1.533 -0.732 2.229 1.00 97.06 200 GLN A N 1
ATOM 1624 C CA . GLN A 1 200 ? -2.871 -1.282 2.453 1.00 97.06 200 GLN A CA 1
ATOM 1625 C C . GLN A 1 200 ? -3.238 -1.332 3.939 1.00 97.06 200 GLN A C 1
ATOM 1627 O O . GLN A 1 200 ? -4.350 -0.950 4.296 1.00 97.06 200 GLN A O 1
ATOM 1632 N N . SER A 1 201 ? -2.323 -1.812 4.786 1.00 96.75 201 SER A N 1
ATOM 1633 C CA . SER A 1 201 ? -2.546 -1.886 6.233 1.00 96.75 201 SER A CA 1
ATOM 1634 C C . SER A 1 201 ? -2.773 -0.497 6.819 1.00 96.75 201 SER A C 1
ATOM 1636 O O . SER A 1 201 ? -3.731 -0.295 7.555 1.00 96.75 201 SER A O 1
ATOM 1638 N N . PHE A 1 202 ? -1.956 0.483 6.429 1.00 98.56 202 PHE A N 1
ATOM 1639 C CA . PHE A 1 202 ? -2.116 1.851 6.912 1.00 98.56 202 PHE A CA 1
ATOM 1640 C C . PHE A 1 202 ? -3.437 2.489 6.458 1.00 98.56 202 PHE A C 1
ATOM 1642 O O . PHE A 1 202 ? -4.075 3.188 7.239 1.00 98.56 202 PHE A O 1
ATOM 1649 N N . ILE A 1 203 ? -3.884 2.249 5.217 1.00 98.25 203 ILE A N 1
ATOM 1650 C CA . ILE A 1 203 ? -5.197 2.725 4.742 1.00 98.25 203 ILE A CA 1
ATOM 1651 C C . ILE A 1 203 ? -6.327 2.151 5.611 1.00 98.25 203 ILE A C 1
ATOM 1653 O O . ILE A 1 203 ? -7.277 2.871 5.937 1.00 98.25 203 ILE A O 1
ATOM 1657 N N . ASP A 1 204 ? -6.226 0.876 5.999 1.00 96.31 204 ASP A N 1
ATOM 1658 C CA . ASP A 1 204 ? -7.184 0.238 6.905 1.00 96.31 204 ASP A CA 1
ATOM 1659 C C . ASP A 1 204 ? -7.161 0.893 8.292 1.00 96.31 204 ASP A C 1
ATOM 1661 O O . ASP A 1 204 ? -8.209 1.320 8.776 1.00 96.31 204 ASP A O 1
ATOM 1665 N N . ASP A 1 205 ? -5.979 1.073 8.885 1.00 97.38 205 ASP A N 1
ATOM 1666 C CA . ASP A 1 205 ? -5.803 1.704 10.199 1.00 97.38 205 ASP A CA 1
ATOM 1667 C C . ASP A 1 205 ? -6.313 3.157 10.211 1.00 97.38 205 ASP A C 1
ATOM 1669 O O . ASP A 1 205 ? -7.034 3.575 11.128 1.00 97.38 205 ASP A O 1
ATOM 1673 N N . LEU A 1 206 ? -6.016 3.919 9.153 1.00 98.31 206 LEU A N 1
ATOM 1674 C CA . LEU A 1 206 ? -6.465 5.298 8.979 1.00 98.31 206 LEU A CA 1
ATOM 1675 C C . LEU A 1 206 ? -7.996 5.380 8.929 1.00 98.31 206 LEU A C 1
ATOM 1677 O O . LEU A 1 206 ? -8.597 6.196 9.627 1.00 98.31 206 LEU A O 1
ATOM 1681 N N . SER A 1 207 ? -8.645 4.525 8.137 1.00 97.00 207 SER A N 1
ATOM 1682 C CA . SER A 1 207 ? -10.104 4.523 7.987 1.00 97.00 207 SER A CA 1
ATOM 1683 C C . SER A 1 207 ? -10.812 3.945 9.217 1.00 97.00 207 SER A C 1
ATOM 1685 O O . SER A 1 207 ? -11.677 4.579 9.836 1.00 97.00 207 SER A O 1
ATOM 1687 N N . ASN A 1 208 ? -10.462 2.710 9.571 1.00 93.25 208 ASN A N 1
ATOM 1688 C CA . ASN A 1 208 ? -11.212 1.883 10.508 1.00 93.25 208 ASN A CA 1
ATOM 1689 C C . ASN A 1 208 ? -10.832 2.129 11.965 1.00 93.25 208 ASN A C 1
ATOM 1691 O O . ASN A 1 208 ? -11.627 1.800 12.849 1.00 93.25 208 ASN A O 1
ATOM 1695 N N . TRP A 1 209 ? -9.693 2.756 12.251 1.00 94.50 209 TRP A N 1
ATOM 1696 C CA . TRP A 1 209 ? -9.354 3.174 13.608 1.00 94.50 209 TRP A CA 1
ATOM 1697 C C . TRP A 1 209 ? -9.354 4.692 13.738 1.00 94.50 209 TRP A C 1
ATOM 1699 O O . TRP A 1 209 ? -10.237 5.239 14.398 1.00 94.50 209 TRP A O 1
ATOM 1709 N N . TYR A 1 210 ? -8.436 5.388 13.066 1.00 96.69 210 TYR A N 1
ATOM 1710 C CA . TYR A 1 210 ? -8.242 6.821 13.287 1.00 96.69 210 TYR A CA 1
ATOM 1711 C C . TYR A 1 210 ? -9.488 7.654 12.946 1.00 96.69 210 TYR A C 1
ATOM 1713 O O . TYR A 1 210 ? -10.037 8.334 13.819 1.00 96.69 210 TYR A O 1
ATOM 1721 N N . VAL A 1 211 ? -9.979 7.576 11.703 1.00 96.69 211 VAL A N 1
ATOM 1722 C CA . VAL A 1 211 ? -11.132 8.367 11.244 1.00 96.69 211 VAL A CA 1
ATOM 1723 C C . VAL A 1 211 ? -12.370 8.006 12.042 1.00 96.69 211 VAL A C 1
ATOM 1725 O O . VAL A 1 211 ? -13.044 8.900 12.551 1.00 96.69 211 VAL A O 1
ATOM 1728 N N . ARG A 1 212 ? -12.664 6.710 12.196 1.00 93.06 212 ARG A N 1
ATOM 1729 C CA . ARG A 1 212 ? -13.851 6.244 12.924 1.00 93.06 212 ARG A CA 1
ATOM 1730 C C . ARG A 1 212 ? -13.911 6.786 14.354 1.00 93.06 212 ARG A C 1
ATOM 1732 O O . ARG A 1 212 ? -14.976 7.250 14.760 1.00 93.06 212 ARG A O 1
ATOM 1739 N N . ARG A 1 213 ? -12.790 6.773 15.081 1.00 90.44 213 ARG A N 1
ATOM 1740 C CA . ARG A 1 213 ? -12.698 7.277 16.463 1.00 90.44 213 ARG A CA 1
ATOM 1741 C C . ARG A 1 213 ? -12.670 8.800 16.537 1.00 90.44 213 ARG A C 1
ATOM 1743 O O . ARG A 1 213 ? -13.171 9.385 17.492 1.00 90.44 213 ARG A O 1
ATOM 1750 N N . SER A 1 214 ? -12.157 9.453 15.501 1.00 93.50 214 SER A N 1
ATOM 1751 C CA . SER A 1 214 ? -12.061 10.911 15.446 1.00 93.50 214 SER A CA 1
ATOM 1752 C C . SER A 1 214 ? -13.310 11.596 14.877 1.00 93.50 214 SER A C 1
ATOM 1754 O O . SER A 1 214 ? -13.397 12.816 14.963 1.00 93.50 214 SER A O 1
ATOM 1756 N N . ARG A 1 215 ? -14.320 10.871 14.355 1.00 93.12 215 ARG A N 1
ATOM 1757 C CA . ARG A 1 215 ? -15.536 11.461 13.731 1.00 93.12 215 ARG A CA 1
ATOM 1758 C C . ARG A 1 215 ? -16.192 12.558 14.565 1.00 93.12 215 ARG A C 1
ATOM 1760 O O . ARG A 1 215 ? -16.537 13.606 14.028 1.00 93.12 215 ARG A O 1
ATOM 1767 N N . ARG A 1 216 ? -16.327 12.343 15.880 1.00 91.06 216 ARG A N 1
ATOM 1768 C CA . ARG A 1 216 ? -16.924 13.330 16.796 1.00 91.06 216 ARG A CA 1
ATOM 1769 C C . ARG A 1 216 ? -16.176 14.668 16.761 1.00 91.06 216 ARG A C 1
ATOM 1771 O O . ARG A 1 216 ? -16.825 15.701 16.853 1.00 91.06 216 ARG A O 1
ATOM 1778 N N . ARG A 1 217 ? -14.849 14.654 16.579 1.00 92.31 217 ARG A N 1
ATOM 1779 C CA . ARG A 1 217 ? -14.001 15.856 16.480 1.00 92.31 217 ARG A CA 1
ATOM 1780 C C . ARG A 1 217 ? -14.326 16.651 15.213 1.00 92.31 217 ARG A C 1
ATOM 1782 O O . ARG A 1 217 ? -14.493 17.861 15.293 1.00 92.31 217 ARG A O 1
ATOM 1789 N N . PHE A 1 218 ? -14.539 15.968 14.085 1.00 91.50 218 PHE A N 1
ATOM 1790 C CA . PHE A 1 218 ? -14.950 16.587 12.815 1.00 91.50 218 PHE A CA 1
ATOM 1791 C C . PHE A 1 218 ? -16.390 17.132 12.834 1.00 91.50 218 PHE A C 1
ATOM 1793 O O . PHE A 1 218 ? -16.699 18.068 12.107 1.00 91.50 218 PHE A O 1
ATOM 1800 N N . TRP A 1 219 ? -17.279 16.589 13.674 1.00 90.50 219 TRP A N 1
ATOM 1801 C CA . TRP A 1 219 ? -18.684 17.023 13.763 1.00 90.50 219 TRP A CA 1
ATOM 1802 C C . TRP A 1 219 ? -18.957 18.119 14.795 1.00 90.50 219 TRP A C 1
ATOM 1804 O O . TRP A 1 219 ? -20.086 18.603 14.881 1.00 90.50 219 TRP A O 1
ATOM 1814 N N . LYS A 1 220 ? -17.960 18.516 15.594 1.00 83.31 220 LYS A N 1
ATOM 1815 C CA . LYS A 1 220 ? -18.117 19.624 16.543 1.00 83.31 220 LYS A CA 1
ATOM 1816 C C . LYS A 1 220 ? -18.511 20.899 15.797 1.00 83.31 220 LYS A C 1
ATOM 1818 O O . LYS A 1 220 ? -17.863 21.276 14.823 1.00 83.31 220 LYS A O 1
ATOM 1823 N N . SER A 1 221 ? -19.522 21.605 16.300 1.00 73.75 221 SER A N 1
ATOM 1824 C CA . SER A 1 221 ? -19.943 22.892 15.727 1.00 73.75 221 SER A CA 1
ATOM 1825 C C . SER A 1 221 ? -18.894 23.995 15.906 1.00 73.75 221 SER A C 1
ATOM 1827 O O . SER A 1 221 ? -18.873 24.949 15.137 1.00 73.75 221 SER A O 1
ATOM 1829 N N . ALA A 1 222 ? -18.035 23.886 16.925 1.00 78.19 222 ALA A N 1
ATOM 1830 C CA . ALA A 1 222 ? -16.945 24.824 17.163 1.00 78.19 222 ALA A CA 1
ATOM 1831 C C . ALA A 1 222 ? -15.679 24.388 16.409 1.00 78.19 222 ALA A C 1
ATOM 1833 O O . ALA A 1 222 ? -15.251 23.239 16.525 1.00 78.19 222 ALA A O 1
ATOM 1834 N N . ASN A 1 223 ? -15.053 25.322 15.689 1.00 75.75 223 ASN A N 1
ATOM 1835 C CA . ASN A 1 223 ? -13.728 25.136 15.094 1.00 75.75 223 ASN A CA 1
ATOM 1836 C C . ASN A 1 223 ? -12.647 25.413 16.146 1.00 75.75 223 ASN A C 1
ATOM 1838 O O . ASN A 1 223 ? -12.013 26.467 16.149 1.00 75.75 223 ASN A O 1
ATOM 1842 N N . ASP A 1 224 ? -12.510 24.479 17.088 1.00 83.88 224 ASP A N 1
ATOM 1843 C CA . ASP A 1 224 ? -11.511 24.521 18.154 1.00 83.88 224 ASP A CA 1
ATOM 1844 C C . ASP A 1 224 ? -10.141 23.978 17.692 1.00 83.88 224 ASP A C 1
ATOM 1846 O O . ASP A 1 224 ? -9.982 23.437 16.593 1.00 83.88 224 ASP A O 1
ATOM 1850 N N . ALA A 1 225 ? -9.119 24.150 18.537 1.00 86.81 225 ALA A N 1
ATOM 1851 C CA . ALA A 1 225 ? -7.761 23.686 18.245 1.00 86.81 225 ALA A CA 1
ATOM 1852 C C . ALA A 1 225 ? -7.680 22.157 18.064 1.00 86.81 225 ALA A C 1
ATOM 1854 O O . ALA A 1 225 ? -6.866 21.675 17.282 1.00 86.81 225 ALA A O 1
ATOM 1855 N N . ASP A 1 226 ? -8.545 21.407 18.751 1.00 88.75 226 ASP A N 1
ATOM 1856 C CA . ASP A 1 226 ? -8.628 19.948 18.659 1.00 88.75 226 ASP A CA 1
ATOM 1857 C C . ASP A 1 226 ? -9.147 19.493 17.284 1.00 88.75 226 ASP A C 1
ATOM 1859 O O . ASP A 1 226 ? -8.565 18.615 16.648 1.00 88.75 226 ASP A O 1
ATOM 1863 N N . LYS A 1 227 ? -10.203 20.131 16.774 1.00 91.00 227 LYS A N 1
ATOM 1864 C CA . LYS A 1 227 ? -10.732 19.879 15.431 1.00 91.00 227 LYS A CA 1
ATOM 1865 C C . LYS A 1 227 ? -9.726 20.257 14.346 1.00 91.00 227 LYS A C 1
ATOM 1867 O O . LYS A 1 227 ? -9.557 19.510 13.382 1.00 91.00 227 LYS A O 1
ATOM 1872 N N . LEU A 1 228 ? -9.022 21.379 14.516 1.00 91.00 228 LEU A N 1
ATOM 1873 C CA . LEU A 1 228 ? -7.945 21.774 13.607 1.00 91.00 228 LEU A CA 1
ATOM 1874 C C . LEU A 1 228 ? -6.811 20.738 13.591 1.00 91.00 228 LEU A C 1
ATOM 1876 O O . LEU A 1 228 ? -6.315 20.405 12.517 1.00 91.00 228 LEU A O 1
ATOM 1880 N N . ALA A 1 229 ? -6.434 20.194 14.752 1.00 92.06 229 ALA A N 1
ATOM 1881 C CA . ALA A 1 229 ? -5.440 19.128 14.842 1.00 92.06 229 ALA A CA 1
ATOM 1882 C C . ALA A 1 229 ? -5.865 17.874 14.067 1.00 92.06 229 ALA A C 1
ATOM 1884 O O . ALA A 1 229 ? -5.083 17.376 13.260 1.00 92.06 229 ALA A O 1
ATOM 1885 N N . ALA A 1 230 ? -7.119 17.436 14.216 1.00 94.38 230 ALA A N 1
ATOM 1886 C CA . ALA A 1 230 ? -7.655 16.298 13.469 1.00 94.38 230 ALA A CA 1
ATOM 1887 C C . ALA A 1 230 ? -7.615 16.510 11.941 1.00 94.38 230 ALA A C 1
ATOM 1889 O O . ALA A 1 230 ? -7.230 15.606 11.196 1.00 9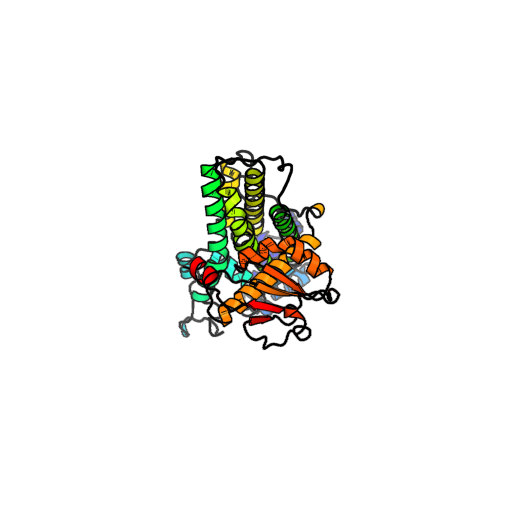4.38 230 ALA A O 1
ATOM 1890 N N . TYR A 1 231 ? -7.981 17.707 11.460 1.00 94.94 231 TYR A N 1
ATOM 1891 C CA . TYR A 1 231 ? -7.892 18.036 10.033 1.00 94.94 231 TYR A CA 1
ATOM 1892 C C . TYR A 1 231 ? -6.458 18.041 9.524 1.00 94.94 231 TYR A C 1
ATOM 1894 O O . TYR A 1 231 ? -6.187 17.428 8.494 1.00 94.94 231 TYR A O 1
ATOM 1902 N N . THR A 1 232 ? -5.543 18.695 10.240 1.00 94.56 232 THR A N 1
ATOM 1903 C CA . THR A 1 232 ? -4.126 18.753 9.864 1.00 94.56 232 THR A CA 1
ATOM 1904 C C . THR A 1 232 ? -3.523 17.354 9.781 1.00 94.56 232 THR A C 1
ATOM 1906 O O . THR A 1 232 ? -2.849 17.036 8.802 1.00 94.56 232 THR A O 1
ATOM 1909 N N . THR A 1 233 ? -3.817 16.491 10.755 1.00 96.12 233 THR A N 1
ATOM 1910 C CA . THR A 1 233 ? -3.341 15.106 10.766 1.00 96.12 233 THR A CA 1
ATOM 1911 C C . THR A 1 233 ? -3.896 14.296 9.597 1.00 96.12 233 THR A C 1
ATOM 1913 O O . THR A 1 233 ? -3.125 13.653 8.881 1.00 96.12 233 THR A O 1
ATOM 1916 N N . LEU A 1 234 ? -5.212 14.334 9.357 1.00 97.75 234 LEU A N 1
ATOM 1917 C CA . LEU A 1 234 ? -5.819 13.576 8.258 1.00 97.75 234 LEU A CA 1
ATOM 1918 C C . LEU A 1 234 ? -5.361 14.089 6.884 1.00 97.75 234 LEU A C 1
ATOM 1920 O O . LEU A 1 234 ? -5.078 13.283 5.999 1.00 97.75 234 LEU A O 1
ATOM 1924 N N . TYR A 1 235 ? -5.225 15.408 6.729 1.00 97.56 235 TYR A N 1
ATOM 1925 C CA . TYR A 1 235 ? -4.657 16.034 5.536 1.00 97.56 235 TYR A CA 1
ATOM 1926 C C . TYR A 1 235 ? -3.234 15.534 5.271 1.00 97.56 235 TYR A C 1
ATOM 1928 O O . TYR A 1 235 ? -2.947 15.059 4.173 1.00 97.56 235 TYR A O 1
ATOM 1936 N N . GLN A 1 236 ? -2.362 15.572 6.285 1.00 96.69 236 GLN A N 1
ATOM 1937 C CA . GLN A 1 236 ? -0.987 15.090 6.164 1.00 96.69 236 GLN A CA 1
ATOM 1938 C C . GLN A 1 236 ? -0.946 13.613 5.747 1.00 96.69 236 GLN A C 1
ATOM 1940 O O . GLN A 1 236 ? -0.202 13.261 4.833 1.00 96.69 236 GLN A O 1
ATOM 1945 N N . CYS A 1 237 ? -1.776 12.758 6.355 1.00 98.56 237 CYS A N 1
ATOM 1946 C CA . CYS A 1 237 ? -1.854 11.344 5.982 1.00 98.56 237 CYS A CA 1
ATOM 1947 C C . CYS A 1 237 ? -2.268 11.159 4.517 1.00 98.56 237 CYS A C 1
ATOM 1949 O O . CYS A 1 237 ? -1.642 10.379 3.805 1.00 98.56 237 CYS A O 1
ATOM 1951 N N . LEU A 1 238 ? -3.302 11.872 4.056 1.00 98.69 238 LEU A N 1
ATOM 1952 C CA . LEU A 1 238 ? -3.814 11.746 2.688 1.00 98.69 238 LEU A CA 1
ATOM 1953 C C . LEU A 1 238 ? -2.824 12.260 1.634 1.00 98.69 238 LEU A C 1
ATOM 1955 O O . LEU A 1 238 ? -2.668 11.621 0.595 1.00 98.69 238 LEU A O 1
ATOM 1959 N N . VAL A 1 239 ? -2.127 13.367 1.905 1.00 98.31 239 VAL A N 1
ATOM 1960 C CA . VAL A 1 239 ? -1.099 13.902 0.997 1.00 98.31 239 VAL A CA 1
ATOM 1961 C C . VAL A 1 239 ? 0.111 12.973 0.928 1.00 98.31 239 VAL A C 1
ATOM 1963 O O . VAL A 1 239 ? 0.568 12.642 -0.159 1.00 98.31 239 VAL A O 1
ATOM 1966 N N . THR A 1 240 ? 0.617 12.482 2.061 1.00 98.69 240 THR A N 1
ATOM 1967 C CA . THR A 1 240 ? 1.730 11.521 2.031 1.00 98.69 240 THR A CA 1
ATOM 1968 C C . THR A 1 240 ? 1.316 10.202 1.372 1.00 98.69 240 THR A C 1
ATOM 1970 O O . THR A 1 240 ? 2.098 9.624 0.619 1.00 98.69 240 THR A O 1
ATOM 1973 N N . LEU A 1 241 ? 0.077 9.739 1.580 1.00 98.69 241 LEU A N 1
ATOM 1974 C CA . LEU A 1 241 ? -0.453 8.569 0.879 1.00 98.69 241 LEU A CA 1
ATOM 1975 C C . LEU A 1 241 ? -0.509 8.772 -0.635 1.00 98.69 241 LEU A C 1
ATOM 1977 O O . LEU A 1 241 ? -0.162 7.838 -1.353 1.00 98.69 241 LEU A O 1
ATOM 1981 N N . SER A 1 242 ? -0.904 9.948 -1.136 1.00 98.56 242 SER A N 1
ATOM 1982 C CA . SER A 1 242 ? -0.916 10.183 -2.585 1.00 98.56 242 SER A CA 1
ATOM 1983 C C . SER A 1 242 ? 0.489 10.055 -3.181 1.00 98.56 242 SER A C 1
ATOM 1985 O O . SER A 1 242 ? 0.652 9.411 -4.214 1.00 98.56 242 SER A O 1
ATOM 1987 N N . GLN A 1 243 ? 1.519 10.539 -2.483 1.00 98.69 243 GLN A N 1
ATOM 1988 C CA . GLN A 1 243 ? 2.912 10.393 -2.913 1.00 98.69 243 GLN A CA 1
ATOM 1989 C C . GLN A 1 243 ? 3.398 8.936 -2.870 1.00 98.69 243 GLN A C 1
ATOM 1991 O O . GLN A 1 243 ? 3.979 8.452 -3.839 1.00 98.69 243 GLN A O 1
ATOM 1996 N N . LEU A 1 244 ? 3.125 8.206 -1.781 1.00 98.75 244 LEU A N 1
ATOM 1997 C CA . LEU A 1 244 ? 3.494 6.787 -1.658 1.00 98.75 244 LEU A CA 1
ATOM 1998 C C . LEU A 1 244 ? 2.773 5.902 -2.685 1.00 98.75 244 LEU A C 1
ATOM 2000 O O . LEU A 1 244 ? 3.321 4.894 -3.130 1.00 98.75 244 LEU A O 1
ATOM 2004 N N . LEU A 1 245 ? 1.544 6.266 -3.057 1.00 98.38 245 LEU A N 1
ATOM 2005 C CA . LEU A 1 245 ? 0.733 5.536 -4.026 1.00 98.38 245 LEU A CA 1
ATOM 2006 C C . LEU A 1 245 ? 1.125 5.803 -5.477 1.00 98.38 245 LEU A C 1
ATOM 2008 O O . LEU A 1 245 ? 0.814 4.961 -6.315 1.00 98.38 245 LEU A O 1
ATOM 2012 N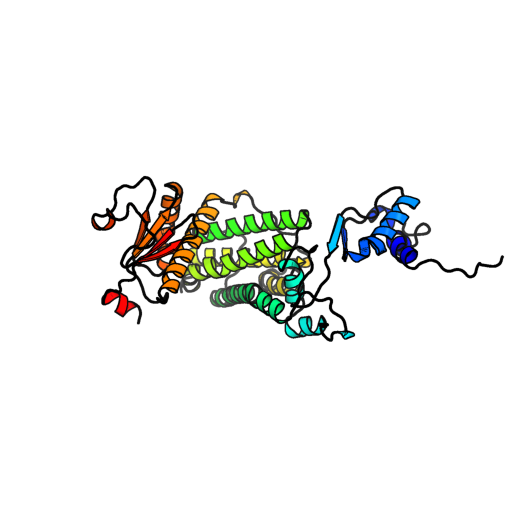 N . ALA A 1 246 ? 1.810 6.906 -5.785 1.00 98.56 246 ALA A N 1
ATOM 2013 C CA . ALA A 1 246 ? 2.098 7.320 -7.159 1.00 98.56 246 ALA A CA 1
ATOM 2014 C C . ALA A 1 246 ? 2.762 6.235 -8.041 1.00 98.56 246 ALA A C 1
ATOM 2016 O O . ALA A 1 246 ? 2.306 6.038 -9.171 1.00 98.56 246 ALA A O 1
ATOM 2017 N N . PRO A 1 247 ? 3.740 5.436 -7.555 1.00 98.00 247 PRO A N 1
ATOM 2018 C CA . PRO A 1 247 ? 4.311 4.335 -8.343 1.00 98.00 247 PRO A CA 1
ATOM 2019 C C . PRO A 1 247 ? 3.333 3.167 -8.602 1.00 98.00 247 PRO A C 1
ATOM 2021 O O . PRO A 1 247 ? 3.480 2.418 -9.576 1.00 98.00 247 PRO A O 1
ATOM 2024 N N . PHE A 1 248 ? 2.323 3.002 -7.741 1.00 97.81 248 PHE A N 1
ATOM 2025 C CA . PHE A 1 248 ? 1.390 1.871 -7.746 1.00 97.81 248 PHE A CA 1
ATOM 2026 C C . PHE A 1 248 ? 0.080 2.190 -8.477 1.00 97.81 248 PHE A C 1
ATOM 2028 O O . PHE A 1 248 ? -0.319 1.437 -9.368 1.00 97.81 248 PHE A O 1
ATOM 2035 N N . MET A 1 249 ? -0.564 3.299 -8.107 1.00 97.75 249 MET A N 1
ATOM 2036 C CA . MET A 1 249 ? -1.872 3.764 -8.582 1.00 97.75 249 MET A CA 1
ATOM 2037 C C . MET A 1 249 ? -1.773 5.212 -9.098 1.00 97.75 249 MET A C 1
ATOM 2039 O O . MET A 1 249 ? -2.256 6.129 -8.428 1.00 97.75 249 MET A O 1
ATOM 2043 N N . PRO A 1 250 ? -1.106 5.437 -10.246 1.00 98.44 250 PRO A N 1
ATOM 2044 C CA . PRO A 1 250 ? -0.738 6.772 -10.710 1.00 98.44 250 PRO A CA 1
ATOM 2045 C C . PRO A 1 250 ? -1.911 7.717 -10.994 1.00 98.44 250 PRO A C 1
ATOM 2047 O O . PRO A 1 250 ? -1.714 8.933 -10.957 1.00 98.44 250 PRO A O 1
ATOM 2050 N N . PHE A 1 251 ? -3.106 7.202 -11.300 1.00 98.25 251 PHE A N 1
ATOM 2051 C CA . PHE A 1 251 ? -4.254 8.051 -11.634 1.00 98.25 251 PHE A CA 1
ATOM 2052 C C . PHE A 1 251 ? -4.975 8.538 -10.374 1.00 98.25 251 PHE A C 1
ATOM 2054 O O . PHE A 1 251 ? -5.239 9.729 -10.231 1.00 98.25 251 PHE A O 1
ATOM 2061 N N . ILE A 1 252 ? -5.242 7.643 -9.424 1.00 97.44 252 ILE A N 1
ATOM 2062 C CA . ILE A 1 252 ? -5.869 7.985 -8.145 1.00 97.44 252 ILE A CA 1
ATOM 2063 C C . ILE A 1 252 ? -4.937 8.849 -7.298 1.00 97.44 252 ILE A C 1
ATOM 2065 O O . ILE A 1 252 ? -5.399 9.807 -6.683 1.00 97.44 252 ILE A O 1
ATOM 2069 N N . SER A 1 253 ? -3.631 8.565 -7.279 1.00 98.38 253 SER A N 1
ATOM 2070 C CA . SER A 1 253 ? -2.670 9.427 -6.583 1.00 98.38 253 SER A CA 1
ATOM 2071 C C . SER A 1 253 ? -2.687 10.857 -7.121 1.00 98.38 253 SER A C 1
ATOM 2073 O O . SER A 1 253 ? -2.625 11.805 -6.341 1.00 98.38 253 SER A O 1
ATOM 2075 N N . GLU A 1 254 ? -2.793 11.005 -8.443 1.00 98.75 254 GLU A N 1
ATOM 2076 C CA . GLU A 1 254 ? -2.849 12.307 -9.101 1.00 98.75 254 GLU A CA 1
ATOM 2077 C C . GLU A 1 254 ? -4.147 13.037 -8.748 1.00 98.75 254 GLU A C 1
ATOM 2079 O O . GLU A 1 254 ? -4.090 14.177 -8.306 1.00 98.75 254 GLU A O 1
ATOM 2084 N N . GLU A 1 255 ? -5.301 12.371 -8.834 1.00 98.50 255 GLU A N 1
ATOM 2085 C CA . GLU A 1 255 ? -6.600 12.954 -8.469 1.00 98.50 255 GLU A CA 1
ATOM 2086 C C . GLU A 1 255 ? -6.613 13.476 -7.020 1.00 98.50 255 GLU A C 1
ATOM 2088 O O . GLU A 1 255 ? -7.036 14.604 -6.752 1.00 98.50 255 GLU A O 1
ATOM 2093 N N . LEU A 1 256 ? -6.090 12.680 -6.079 1.00 98.56 256 LEU A N 1
ATOM 2094 C CA . LEU A 1 256 ? -5.956 13.086 -4.679 1.00 98.56 256 LEU A CA 1
ATOM 2095 C C . LEU A 1 256 ? -5.037 14.304 -4.541 1.00 98.56 256 LEU A C 1
ATOM 2097 O O . LEU A 1 256 ? -5.373 15.242 -3.824 1.00 98.56 256 LEU A O 1
ATOM 2101 N N . TYR A 1 257 ? -3.883 14.302 -5.208 1.00 98.56 257 TYR A N 1
ATOM 2102 C CA . TYR A 1 257 ? -2.905 15.384 -5.108 1.00 98.56 257 TYR A CA 1
ATOM 2103 C C . TYR A 1 257 ? -3.400 16.691 -5.741 1.00 98.56 257 TYR A C 1
ATOM 2105 O O . TYR A 1 257 ? -3.284 17.748 -5.119 1.00 98.56 257 TYR A O 1
ATOM 2113 N N . GLN A 1 258 ? -4.017 16.625 -6.923 1.00 98.44 258 GLN A N 1
ATOM 2114 C CA . GLN A 1 258 ? -4.606 17.784 -7.595 1.00 98.44 258 GLN A CA 1
ATOM 2115 C C . GLN A 1 258 ? -5.640 18.472 -6.705 1.00 98.44 258 GLN A C 1
ATOM 2117 O O . GLN A 1 258 ? -5.612 19.692 -6.527 1.00 98.44 258 GLN A O 1
ATOM 2122 N N . ASN A 1 259 ? -6.531 17.687 -6.095 1.00 97.94 259 ASN A N 1
ATOM 2123 C CA . ASN A 1 259 ? -7.558 18.232 -5.222 1.00 97.94 259 ASN A CA 1
ATOM 2124 C C . ASN A 1 259 ? -6.973 18.738 -3.897 1.00 97.94 259 ASN A C 1
ATOM 2126 O O . ASN A 1 259 ? -7.202 19.882 -3.524 1.00 97.94 259 ASN A O 1
ATOM 2130 N N . LEU A 1 260 ? -6.191 17.923 -3.189 1.00 97.06 260 LEU A N 1
ATOM 2131 C CA . LEU A 1 260 ? -5.731 18.262 -1.840 1.00 97.06 260 LEU A CA 1
ATOM 2132 C C . LEU A 1 260 ? -4.643 19.338 -1.828 1.00 97.06 260 LEU A C 1
ATOM 2134 O O . LEU A 1 260 ? -4.573 20.108 -0.875 1.00 97.06 260 LEU A O 1
ATOM 2138 N N . VAL A 1 261 ? -3.786 19.385 -2.850 1.00 96.81 261 VAL A N 1
ATOM 2139 C CA . VAL A 1 261 ? -2.589 20.234 -2.860 1.00 96.81 261 VAL A CA 1
ATOM 2140 C C . VAL A 1 261 ? -2.704 21.334 -3.907 1.00 96.81 261 VAL A C 1
ATOM 2142 O O . VAL A 1 261 ? -2.695 22.511 -3.543 1.00 96.81 261 VAL A O 1
ATOM 2145 N N . CYS A 1 262 ? -2.843 20.988 -5.190 1.00 96.69 262 CYS A N 1
ATOM 2146 C CA . CYS A 1 262 ? -2.793 21.974 -6.278 1.00 96.69 262 CYS A CA 1
ATOM 2147 C C . CYS A 1 262 ? -3.973 22.957 -6.249 1.00 96.69 262 CYS A C 1
ATOM 2149 O O . CYS A 1 262 ? -3.805 24.123 -6.598 1.00 96.69 262 CYS A O 1
ATOM 2151 N N . SER A 1 263 ? -5.153 22.526 -5.784 1.00 94.00 263 SER A N 1
ATOM 2152 C CA . SER A 1 263 ? -6.320 23.415 -5.659 1.00 94.00 263 SER A CA 1
ATOM 2153 C C . SER A 1 263 ? -6.153 24.507 -4.590 1.00 94.00 263 SER A C 1
ATOM 2155 O O . SER A 1 263 ? -6.859 25.516 -4.621 1.00 94.00 263 SER A O 1
ATOM 2157 N N . ILE A 1 264 ? -5.214 24.315 -3.656 1.00 91.38 264 ILE A N 1
ATOM 2158 C CA . ILE A 1 264 ? -4.997 25.185 -2.495 1.00 91.38 264 ILE A CA 1
ATOM 2159 C C . ILE A 1 264 ? -3.698 25.982 -2.635 1.00 91.38 264 ILE A C 1
ATOM 2161 O O . ILE A 1 264 ? -3.663 27.163 -2.288 1.00 91.38 264 ILE A O 1
ATOM 2165 N N . ASN A 1 265 ? -2.630 25.349 -3.124 1.00 92.56 265 ASN A N 1
ATOM 2166 C CA . ASN A 1 265 ? -1.305 25.944 -3.249 1.00 92.56 265 ASN A CA 1
ATOM 2167 C C . ASN A 1 265 ? -0.888 26.072 -4.729 1.00 92.56 265 ASN A C 1
ATOM 2169 O O . ASN A 1 265 ? -0.402 25.095 -5.302 1.00 92.56 265 ASN A O 1
ATOM 2173 N N . PRO A 1 266 ? -0.987 27.274 -5.329 1.00 91.25 266 PRO A N 1
ATOM 2174 C CA . PRO A 1 266 ? -0.573 27.518 -6.713 1.00 91.25 266 PRO A CA 1
ATOM 2175 C C . PRO A 1 266 ? 0.928 27.330 -6.980 1.00 91.25 266 PRO A C 1
ATOM 2177 O O . PRO A 1 266 ? 1.322 27.211 -8.135 1.00 91.25 266 PRO A O 1
ATOM 2180 N N . GLU A 1 267 ? 1.769 27.336 -5.940 1.00 94.44 267 GLU A N 1
ATOM 2181 C CA . GLU A 1 267 ? 3.221 27.131 -6.058 1.00 94.44 267 GLU A CA 1
ATOM 2182 C C . GLU A 1 267 ? 3.630 25.657 -5.910 1.00 94.44 267 GLU A C 1
ATOM 2184 O O . GLU A 1 267 ? 4.812 25.322 -6.023 1.00 94.44 267 GLU A O 1
ATOM 2189 N N . ALA A 1 268 ? 2.675 24.762 -5.633 1.00 95.44 268 ALA A N 1
ATOM 2190 C CA . ALA A 1 268 ? 2.945 23.334 -5.594 1.00 95.44 268 ALA A CA 1
ATOM 2191 C C . ALA A 1 268 ? 3.411 22.823 -6.965 1.00 95.44 268 ALA A C 1
ATOM 2193 O O . ALA A 1 268 ? 3.139 23.418 -8.010 1.00 95.44 268 ALA A O 1
ATOM 2194 N N . LYS A 1 269 ? 4.106 21.680 -6.968 1.00 97.44 269 LYS A N 1
ATOM 2195 C CA . LYS A 1 269 ? 4.373 20.962 -8.217 1.00 97.44 269 LYS A CA 1
ATOM 2196 C C . LYS A 1 269 ? 3.040 20.647 -8.890 1.00 97.44 269 LYS A C 1
ATOM 2198 O O . LYS A 1 269 ? 2.059 20.355 -8.220 1.00 97.44 269 LYS A O 1
ATOM 2203 N N . GLU A 1 270 ? 3.012 20.708 -10.214 1.00 97.62 270 GLU A N 1
ATOM 2204 C CA . GLU A 1 270 ? 1.772 20.548 -10.980 1.00 97.62 270 GLU A CA 1
ATOM 2205 C C . GLU A 1 270 ? 1.232 19.115 -10.994 1.00 97.62 270 GLU A C 1
ATOM 2207 O O . GLU A 1 270 ? 0.146 18.913 -11.509 1.00 97.62 270 GLU A O 1
ATOM 2212 N N . SER A 1 271 ? 1.976 18.132 -10.480 1.00 98.62 271 SER A N 1
ATOM 2213 C CA . SER A 1 271 ? 1.589 16.720 -10.429 1.00 98.62 271 SER A CA 1
ATOM 2214 C C . SER A 1 271 ? 2.316 16.014 -9.286 1.00 98.62 271 SER A C 1
ATOM 2216 O O . SER A 1 271 ? 3.463 16.357 -8.975 1.00 98.62 271 SER A O 1
ATOM 2218 N N . VAL A 1 272 ? 1.690 14.982 -8.704 1.00 98.69 272 VAL A N 1
ATOM 2219 C CA . VAL A 1 272 ? 2.326 14.148 -7.668 1.00 98.69 272 VAL A CA 1
ATOM 2220 C C . VAL A 1 272 ? 3.586 13.465 -8.200 1.00 98.69 272 VAL A C 1
ATOM 2222 O O . VAL A 1 272 ? 4.562 13.294 -7.470 1.00 98.69 272 VAL A O 1
ATOM 2225 N N . HIS A 1 273 ? 3.600 13.157 -9.499 1.00 98.56 273 HIS A N 1
ATOM 2226 C CA . HIS A 1 273 ? 4.700 12.491 -10.201 1.00 98.56 273 HIS A CA 1
ATOM 2227 C C . HIS A 1 273 ? 5.937 13.381 -10.374 1.00 98.56 273 HIS A C 1
ATOM 2229 O O . HIS A 1 273 ? 6.988 12.902 -10.789 1.00 98.56 273 HIS A O 1
ATOM 2235 N N . LEU A 1 274 ? 5.818 14.672 -10.051 1.00 98.44 274 LEU A N 1
ATOM 2236 C CA . LEU A 1 274 ? 6.908 15.650 -10.056 1.00 98.44 274 LEU A CA 1
ATOM 2237 C C . LEU A 1 274 ? 7.340 16.056 -8.638 1.00 98.44 274 LEU A C 1
ATOM 2239 O O . LEU A 1 274 ? 8.130 16.992 -8.479 1.00 98.44 274 LEU A O 1
ATOM 2243 N N . THR A 1 275 ? 6.792 15.396 -7.613 1.00 98.00 275 THR A N 1
ATOM 2244 C CA . THR A 1 275 ? 7.175 15.610 -6.215 1.00 98.00 275 THR A CA 1
ATOM 2245 C C . THR A 1 275 ? 8.322 14.695 -5.808 1.00 98.00 275 THR A C 1
ATOM 2247 O O . THR A 1 275 ? 8.497 13.611 -6.362 1.00 98.00 275 THR A O 1
ATOM 2250 N N . ASP A 1 276 ? 9.095 15.131 -4.814 1.00 97.88 276 ASP A N 1
ATOM 2251 C CA . ASP A 1 276 ? 10.070 14.261 -4.166 1.00 97.88 276 ASP A CA 1
ATOM 2252 C C . ASP A 1 276 ? 9.350 13.135 -3.414 1.00 97.88 276 ASP A C 1
ATOM 2254 O O . ASP A 1 276 ? 8.289 13.344 -2.811 1.00 97.88 276 ASP A O 1
ATOM 2258 N N . PHE A 1 277 ? 9.947 11.941 -3.416 1.00 97.62 277 PHE A N 1
ATOM 2259 C CA . PHE A 1 277 ? 9.448 10.834 -2.607 1.00 97.62 277 PHE A CA 1
ATOM 2260 C C . PHE A 1 277 ? 9.494 11.223 -1.117 1.00 97.62 277 PHE A C 1
ATOM 2262 O O . PHE A 1 277 ? 10.490 11.807 -0.675 1.00 97.62 277 PHE A O 1
ATOM 2269 N N . PRO A 1 278 ? 8.448 10.932 -0.321 1.00 97.81 278 PRO A N 1
ATOM 2270 C CA . PRO A 1 278 ? 8.397 11.368 1.068 1.00 97.81 278 PRO A CA 1
ATOM 2271 C C . PRO A 1 278 ? 9.531 10.751 1.891 1.00 97.81 278 PRO A C 1
ATOM 2273 O O . PRO A 1 278 ? 9.911 9.597 1.703 1.00 97.81 278 PRO A O 1
ATOM 2276 N N . VAL A 1 279 ? 10.044 11.522 2.851 1.00 98.19 279 VAL A N 1
ATOM 2277 C CA . VAL A 1 279 ? 11.117 11.101 3.759 1.00 98.19 279 VAL A CA 1
ATOM 2278 C C . VAL A 1 279 ? 10.566 10.990 5.174 1.00 98.19 279 VAL A C 1
ATOM 2280 O O . VAL A 1 279 ? 9.947 11.924 5.682 1.00 98.19 279 VAL A O 1
ATOM 2283 N N . ALA A 1 280 ? 10.802 9.847 5.818 1.00 97.88 280 ALA A N 1
ATOM 2284 C CA . ALA A 1 280 ? 10.350 9.602 7.180 1.00 97.88 280 ALA A CA 1
ATOM 2285 C C . ALA A 1 280 ? 11.083 10.498 8.190 1.00 97.88 280 ALA A C 1
ATOM 2287 O O . ALA A 1 280 ? 12.315 10.491 8.274 1.00 97.88 280 ALA A O 1
ATOM 2288 N N . ASP A 1 281 ? 10.322 11.193 9.029 1.00 97.06 281 ASP A N 1
ATOM 2289 C CA . ASP A 1 281 ? 10.832 11.858 10.220 1.00 97.06 281 ASP A CA 1
ATOM 2290 C C . ASP A 1 281 ? 10.944 10.836 11.359 1.00 97.06 281 ASP A C 1
ATOM 2292 O O . ASP A 1 281 ? 9.982 10.537 12.072 1.00 97.06 281 ASP A O 1
ATOM 2296 N N . LYS A 1 282 ? 12.150 10.285 11.531 1.00 96.38 282 LYS A N 1
ATOM 2297 C CA . LYS A 1 282 ? 12.433 9.267 12.554 1.00 96.38 282 LYS A CA 1
ATOM 2298 C C . LYS A 1 282 ? 12.166 9.754 13.979 1.00 96.38 282 LYS A C 1
ATOM 2300 O O . LYS A 1 282 ? 11.906 8.923 14.840 1.00 96.38 282 LYS A O 1
ATOM 2305 N N . ALA A 1 283 ? 12.204 11.064 14.238 1.00 96.81 283 ALA A N 1
ATOM 2306 C CA . ALA A 1 283 ? 11.918 11.605 15.566 1.00 96.81 283 ALA A CA 1
ATOM 2307 C C . ALA A 1 283 ? 10.423 11.536 15.923 1.00 96.81 283 ALA A C 1
ATOM 2309 O O . ALA A 1 283 ? 10.072 11.595 17.099 1.00 96.81 283 ALA A O 1
ATOM 2310 N N . LYS A 1 284 ? 9.544 11.391 14.922 1.00 95.31 284 LYS A N 1
ATOM 2311 C CA . LYS A 1 284 ? 8.095 11.226 15.108 1.00 95.31 284 LYS A CA 1
ATOM 2312 C C . LYS A 1 284 ? 7.660 9.769 15.232 1.00 95.31 284 LYS A C 1
ATOM 2314 O O . LYS A 1 284 ? 6.490 9.523 15.504 1.00 95.31 284 LYS A O 1
ATOM 2319 N N . ILE A 1 285 ? 8.570 8.814 15.043 1.00 97.75 285 ILE A N 1
ATOM 2320 C CA . ILE A 1 285 ? 8.276 7.393 15.228 1.00 97.75 285 ILE A CA 1
ATOM 2321 C C . ILE A 1 285 ? 8.346 7.078 16.723 1.00 97.75 285 ILE A C 1
ATOM 2323 O O . ILE A 1 285 ? 9.402 7.158 17.347 1.00 97.75 285 ILE A O 1
ATOM 2327 N N . ASN A 1 286 ? 7.205 6.706 17.293 1.00 97.44 286 ASN A N 1
ATOM 2328 C CA . ASN A 1 286 ? 7.068 6.249 18.666 1.00 97.44 286 ASN A CA 1
ATOM 2329 C C . ASN A 1 286 ? 6.625 4.781 18.670 1.00 97.44 286 ASN A C 1
ATOM 2331 O O . ASN A 1 286 ? 5.432 4.474 18.667 1.00 97.44 286 ASN A O 1
ATOM 2335 N N . ASP A 1 287 ? 7.599 3.868 18.686 1.00 96.25 287 ASP A N 1
ATOM 2336 C CA . ASP A 1 287 ? 7.337 2.425 18.639 1.00 96.25 287 ASP A CA 1
ATOM 2337 C C . ASP A 1 287 ? 6.527 1.927 19.836 1.00 96.25 287 ASP A C 1
ATOM 2339 O O . ASP A 1 287 ? 5.704 1.025 19.682 1.00 96.25 287 ASP A O 1
ATOM 2343 N N . LYS A 1 288 ? 6.710 2.533 21.017 1.00 95.62 288 LYS A N 1
ATOM 2344 C CA . LYS A 1 288 ? 5.923 2.172 22.196 1.00 95.62 288 LYS A CA 1
ATOM 2345 C C . LYS A 1 288 ? 4.446 2.502 21.986 1.00 95.62 288 LYS A C 1
ATOM 2347 O O . LYS A 1 288 ? 3.622 1.604 22.088 1.00 95.62 288 LYS A O 1
ATOM 2352 N N . LEU A 1 289 ? 4.125 3.741 21.609 1.00 95.81 289 LEU A N 1
ATOM 2353 C CA . LEU A 1 289 ? 2.744 4.150 21.322 1.00 95.81 289 LEU A CA 1
ATOM 2354 C C . LEU A 1 289 ? 2.121 3.295 20.210 1.00 95.81 289 LEU A C 1
ATOM 2356 O O . LEU A 1 289 ? 0.985 2.844 20.324 1.00 95.81 289 LEU A O 1
ATOM 2360 N N . ASN A 1 290 ? 2.881 3.037 19.147 1.00 96.38 290 ASN A N 1
ATOM 2361 C CA . ASN A 1 290 ? 2.441 2.190 18.046 1.00 96.38 290 ASN A CA 1
ATOM 2362 C C . ASN A 1 290 ? 2.075 0.774 18.515 1.00 96.38 290 ASN A C 1
ATOM 2364 O O . ASN A 1 290 ? 1.029 0.243 18.139 1.00 96.38 290 ASN A O 1
ATOM 2368 N N . ASN A 1 291 ? 2.917 0.160 19.348 1.00 95.38 291 ASN A N 1
ATOM 2369 C CA . ASN A 1 291 ? 2.667 -1.174 19.887 1.00 95.38 291 ASN A CA 1
ATOM 2370 C C . ASN A 1 291 ? 1.490 -1.184 20.873 1.00 95.38 291 ASN A C 1
ATOM 2372 O O . ASN A 1 291 ? 0.652 -2.082 20.786 1.00 95.38 291 ASN A O 1
ATOM 2376 N N . ASP A 1 292 ? 1.389 -0.175 21.742 1.00 95.31 292 ASP A N 1
ATOM 2377 C CA . ASP A 1 292 ? 0.297 -0.018 22.707 1.00 95.31 292 ASP A CA 1
ATOM 2378 C C . ASP A 1 292 ? -1.063 0.079 21.971 1.00 95.31 292 ASP A C 1
ATOM 2380 O O . ASP A 1 292 ? -2.007 -0.653 22.287 1.00 95.31 292 ASP A O 1
ATOM 2384 N N . VAL A 1 293 ? -1.157 0.890 20.905 1.00 95.56 293 VAL A N 1
ATOM 2385 C CA . VAL A 1 293 ? -2.388 1.006 20.097 1.00 95.56 293 VAL A CA 1
ATOM 2386 C C . VAL A 1 293 ? -2.680 -0.268 19.301 1.00 95.56 293 VAL A C 1
ATOM 2388 O O . VAL A 1 293 ? -3.832 -0.708 19.267 1.00 95.56 293 VAL A O 1
ATOM 2391 N N . ARG A 1 294 ? -1.673 -0.923 18.704 1.00 95.00 294 ARG A N 1
ATOM 2392 C CA . ARG A 1 294 ? -1.886 -2.212 18.012 1.00 95.00 294 ARG A CA 1
ATOM 2393 C C . ARG A 1 294 ? -2.394 -3.293 18.960 1.00 95.00 294 ARG A C 1
ATOM 2395 O O . ARG A 1 294 ? -3.254 -4.086 18.568 1.00 95.00 294 ARG A O 1
ATOM 2402 N N . LEU A 1 295 ? -1.906 -3.316 20.199 1.00 94.75 295 LEU A N 1
ATOM 2403 C CA . LEU A 1 295 ? -2.414 -4.212 21.230 1.00 94.75 295 LEU A CA 1
ATOM 2404 C C . LEU A 1 295 ? -3.892 -3.917 21.521 1.00 94.75 295 LEU A C 1
ATOM 2406 O O . LEU A 1 295 ? -4.713 -4.831 21.459 1.00 94.75 295 LEU A O 1
ATOM 2410 N N . ALA A 1 296 ? -4.267 -2.653 21.730 1.00 94.94 296 ALA A N 1
ATOM 2411 C CA . ALA A 1 296 ? -5.666 -2.266 21.928 1.00 94.94 296 ALA A CA 1
ATOM 2412 C C . ALA A 1 296 ? -6.570 -2.681 20.746 1.00 94.94 296 ALA A C 1
ATOM 2414 O O . ALA A 1 296 ? -7.630 -3.279 20.951 1.00 94.94 296 ALA A O 1
ATOM 2415 N N . MET A 1 297 ? -6.130 -2.454 19.501 1.00 94.62 297 MET A N 1
ATOM 2416 C CA . MET A 1 297 ? -6.838 -2.890 18.286 1.00 94.62 297 MET A CA 1
ATOM 2417 C C . MET A 1 297 ? -7.025 -4.410 18.245 1.00 94.62 297 MET A C 1
ATOM 2419 O O . MET A 1 297 ? -8.098 -4.911 17.888 1.00 94.62 297 MET A O 1
ATOM 2423 N N . LYS A 1 298 ? -5.992 -5.160 18.640 1.00 95.00 298 LYS A N 1
ATOM 2424 C CA . LYS A 1 298 ? -6.018 -6.621 18.695 1.00 95.00 298 LYS A CA 1
ATOM 2425 C C . LYS A 1 298 ? -7.016 -7.132 19.732 1.00 95.00 298 LYS A C 1
ATOM 2427 O O . LYS A 1 298 ? -7.837 -7.990 19.403 1.00 95.00 298 LYS A O 1
ATOM 2432 N N . ILE A 1 299 ? -6.986 -6.582 20.944 1.00 95.12 299 ILE A N 1
ATOM 2433 C CA . ILE A 1 299 ? -7.926 -6.915 22.020 1.00 95.12 299 ILE A CA 1
ATOM 2434 C C . ILE A 1 299 ? -9.361 -6.608 21.598 1.00 95.12 299 ILE A C 1
ATOM 2436 O O . ILE A 1 299 ? -10.248 -7.449 21.745 1.00 95.12 299 ILE A O 1
ATOM 2440 N N . ALA A 1 300 ? -9.595 -5.451 20.984 1.00 95.06 300 ALA A N 1
ATOM 2441 C CA . ALA A 1 300 ? -10.923 -5.096 20.517 1.00 95.06 300 ALA A CA 1
ATOM 2442 C C . ALA A 1 300 ? -11.420 -6.023 19.387 1.00 95.06 300 ALA A C 1
ATOM 2444 O O . ALA A 1 300 ? -12.593 -6.401 19.342 1.00 95.06 300 ALA A O 1
ATOM 2445 N N . SER A 1 301 ? -10.525 -6.463 18.496 1.00 94.88 301 SER A N 1
ATOM 2446 C CA . SER A 1 301 ? -10.828 -7.481 17.482 1.00 94.88 301 SER A CA 1
ATOM 2447 C C . SER A 1 301 ? -11.220 -8.825 18.109 1.00 94.88 301 SER A C 1
ATOM 2449 O O . SER A 1 301 ? -12.249 -9.394 17.738 1.00 94.88 301 SER A O 1
ATOM 2451 N N . LEU A 1 302 ? -10.471 -9.296 19.112 1.00 95.44 302 LEU A N 1
ATOM 2452 C CA . LEU A 1 302 ? -10.798 -10.515 19.859 1.00 95.44 302 LEU A CA 1
ATOM 2453 C C . LEU A 1 302 ? -12.139 -10.389 20.594 1.00 95.44 302 LEU A C 1
ATOM 2455 O O . LEU A 1 302 ? -12.968 -11.292 20.504 1.00 95.44 302 LEU A O 1
ATOM 2459 N N . GLY A 1 303 ? -12.416 -9.252 21.235 1.00 95.00 303 GLY A N 1
ATOM 2460 C CA . GLY A 1 303 ? -13.712 -9.003 21.869 1.00 95.00 303 GLY A CA 1
ATOM 2461 C C . GLY A 1 303 ? -14.872 -9.053 20.870 1.00 95.00 303 GLY A C 1
ATOM 2462 O O . GLY A 1 303 ? -15.881 -9.714 21.118 1.00 95.00 303 GLY A O 1
ATOM 2463 N N . ARG A 1 304 ? -14.723 -8.450 19.682 1.00 94.19 304 ARG A N 1
ATOM 2464 C CA . ARG A 1 304 ? -15.728 -8.558 18.607 1.00 94.19 304 ARG A CA 1
ATOM 2465 C C . ARG A 1 304 ? -15.883 -9.992 18.094 1.00 94.19 304 ARG A C 1
ATOM 2467 O O . ARG A 1 304 ? -17.011 -10.415 17.840 1.00 94.19 304 ARG A O 1
ATOM 2474 N N . ALA A 1 305 ? -14.796 -10.755 17.986 1.00 94.62 305 ALA A N 1
ATOM 2475 C CA . ALA A 1 305 ? -14.848 -12.166 17.608 1.00 94.62 305 ALA A CA 1
ATOM 2476 C C . ALA A 1 305 ? -15.600 -13.009 18.653 1.00 94.62 305 ALA A C 1
ATOM 2478 O O . ALA A 1 305 ? -16.464 -13.811 18.291 1.00 94.62 305 ALA A O 1
ATOM 2479 N N . ALA A 1 306 ? -15.354 -12.771 19.945 1.00 93.94 306 ALA A N 1
ATOM 2480 C CA . ALA A 1 306 ? -16.091 -13.407 21.033 1.00 93.94 306 ALA A CA 1
ATOM 2481 C C . ALA A 1 306 ? -17.594 -13.082 20.956 1.00 93.94 306 ALA A C 1
ATOM 2483 O O . ALA A 1 306 ? -18.426 -13.973 21.133 1.00 93.94 306 ALA A O 1
ATOM 2484 N N . ARG A 1 307 ? -17.961 -11.838 20.610 1.00 94.00 307 ARG A N 1
ATOM 2485 C CA . ARG A 1 307 ? -19.365 -11.420 20.416 1.00 94.00 307 ARG A CA 1
ATOM 2486 C C . ARG A 1 307 ? -20.013 -12.150 19.246 1.00 94.00 307 ARG A C 1
ATOM 2488 O O . ARG A 1 307 ? -21.125 -12.660 19.370 1.00 94.00 307 ARG A O 1
ATOM 2495 N N . ALA A 1 308 ? -19.304 -12.218 18.121 1.00 93.94 308 ALA A N 1
ATOM 2496 C CA . ALA A 1 308 ? -19.775 -12.880 16.912 1.00 93.94 308 ALA A CA 1
ATOM 2497 C C . ALA A 1 308 ? -20.014 -14.382 17.131 1.00 93.94 308 ALA A C 1
ATOM 2499 O O . ALA A 1 308 ? -21.017 -14.904 16.649 1.00 93.94 308 ALA A O 1
ATOM 2500 N N . LYS A 1 309 ? -19.156 -15.052 17.916 1.00 93.38 309 LYS A N 1
ATOM 2501 C CA . LYS A 1 309 ? -19.276 -16.483 18.255 1.00 93.38 309 LYS A CA 1
ATOM 2502 C C . LYS A 1 309 ? -20.625 -16.841 18.891 1.00 93.38 309 LYS A C 1
ATOM 2504 O O . LYS A 1 309 ? -21.148 -17.917 18.626 1.00 93.38 309 LYS A O 1
ATOM 2509 N N . VAL A 1 310 ? -21.195 -15.935 19.687 1.00 93.00 310 VAL A N 1
ATOM 2510 C CA . VAL A 1 310 ? -22.504 -16.105 20.349 1.00 93.00 310 VAL A CA 1
ATOM 2511 C C . VAL A 1 310 ? -23.629 -15.296 19.691 1.00 93.00 310 VAL A C 1
ATOM 2513 O O . VAL A 1 310 ? -24.735 -15.227 20.216 1.00 93.00 310 VAL A O 1
ATOM 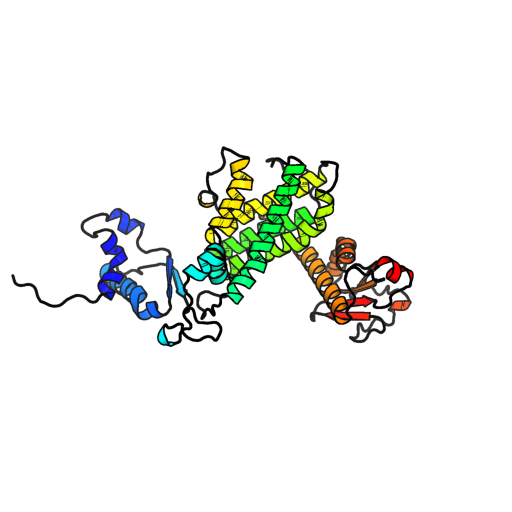2516 N N . GLY A 1 311 ? -23.375 -14.670 18.537 1.00 92.50 311 GLY A N 1
ATOM 2517 C CA . GLY A 1 311 ? -24.389 -13.943 17.766 1.00 92.50 311 GLY A CA 1
ATOM 2518 C C . GLY A 1 311 ? -24.860 -12.611 18.369 1.00 92.50 311 GLY A C 1
ATOM 2519 O O . GLY A 1 311 ? -25.849 -12.046 17.898 1.00 92.50 311 GLY A O 1
ATOM 2520 N N . ILE A 1 312 ? -24.168 -12.068 19.377 1.00 92.44 312 ILE A N 1
ATOM 2521 C CA . ILE A 1 312 ? -24.531 -10.784 19.994 1.00 92.44 312 ILE A CA 1
ATOM 2522 C C . ILE A 1 312 ? -24.055 -9.638 19.090 1.00 92.44 312 ILE A C 1
ATOM 2524 O O . ILE A 1 312 ? -22.868 -9.496 18.801 1.00 92.44 312 ILE A O 1
ATOM 2528 N N . LYS A 1 313 ? -24.967 -8.758 18.658 1.00 91.81 313 LYS A N 1
ATOM 2529 C CA . LYS A 1 313 ? -24.652 -7.604 17.785 1.00 91.81 313 LYS A CA 1
ATOM 2530 C C . LYS A 1 313 ? -23.914 -6.497 18.540 1.00 91.81 313 LYS A C 1
ATOM 2532 O O . LYS A 1 313 ? -24.223 -6.269 19.703 1.00 91.81 313 LYS A O 1
ATOM 2537 N N . VAL A 1 314 ? -22.978 -5.784 17.896 1.00 90.44 314 VAL A N 1
ATOM 2538 C CA . VAL A 1 314 ? -22.146 -4.732 18.546 1.00 90.44 314 VAL A CA 1
ATOM 2539 C C . VAL A 1 314 ? -22.982 -3.636 19.196 1.00 90.44 314 VAL A C 1
ATOM 2541 O O . VAL A 1 314 ? -22.657 -3.200 20.288 1.00 90.44 314 VAL A O 1
ATOM 2544 N N . ARG A 1 315 ? -24.121 -3.273 18.602 1.00 91.31 315 ARG A N 1
ATOM 2545 C CA . ARG A 1 315 ? -25.051 -2.283 19.169 1.00 91.31 315 ARG A CA 1
ATOM 2546 C C . ARG A 1 315 ? -25.590 -2.621 20.568 1.00 91.31 315 ARG A C 1
ATOM 2548 O O . ARG A 1 315 ? -26.006 -1.716 21.267 1.00 91.31 315 ARG A O 1
ATOM 2555 N N . GLN A 1 316 ? -25.599 -3.897 20.957 1.00 93.44 316 GLN A N 1
ATOM 2556 C CA . GLN A 1 316 ? -26.069 -4.343 22.269 1.00 93.44 316 GLN A CA 1
ATOM 2557 C C . GLN A 1 316 ? -24.963 -4.118 23.312 1.00 93.44 316 GLN A C 1
ATOM 2559 O O . GLN A 1 316 ? -23.967 -4.834 23.245 1.00 93.44 316 GLN A O 1
ATOM 2564 N N . PRO A 1 317 ? -25.073 -3.182 24.265 1.00 93.88 317 PRO A N 1
ATOM 2565 C CA . PRO A 1 317 ? -24.042 -3.043 25.286 1.00 93.88 317 PRO A CA 1
ATOM 2566 C C . PRO A 1 317 ? -23.971 -4.296 26.167 1.00 93.88 317 PRO A C 1
ATOM 2568 O O . PRO A 1 317 ? -24.997 -4.925 26.445 1.00 93.88 317 PRO A O 1
ATOM 2571 N N . LEU A 1 318 ? -22.758 -4.657 26.591 1.00 93.81 318 LEU A N 1
ATOM 2572 C CA . LEU A 1 318 ? -22.500 -5.740 27.547 1.00 93.81 318 LEU A CA 1
ATOM 2573 C C . LEU A 1 318 ? -21.906 -5.183 28.840 1.00 93.81 318 LEU A C 1
ATOM 2575 O O . LEU A 1 318 ? -21.262 -4.137 28.837 1.00 93.81 318 LEU A O 1
ATOM 2579 N N . ALA A 1 319 ? -22.097 -5.892 29.950 1.00 92.94 319 ALA A N 1
ATOM 2580 C CA . ALA A 1 319 ? -21.639 -5.414 31.252 1.00 92.94 319 ALA A CA 1
ATOM 2581 C C . ALA A 1 319 ? -20.110 -5.307 31.323 1.00 92.94 319 ALA A C 1
ATOM 2583 O O . ALA A 1 319 ? -19.574 -4.295 31.759 1.00 92.94 319 ALA A O 1
ATOM 2584 N N . LYS A 1 320 ? -19.407 -6.355 30.887 1.00 92.31 320 LYS A N 1
ATOM 2585 C CA . LYS A 1 320 ? -17.985 -6.520 31.182 1.00 92.31 320 LYS A CA 1
ATOM 2586 C C . LYS A 1 320 ? -17.251 -7.273 30.085 1.00 92.31 320 LYS A C 1
ATOM 2588 O O . LYS A 1 320 ? -17.789 -8.233 29.523 1.00 92.31 320 LYS A O 1
ATOM 2593 N N . ALA A 1 321 ? -16.007 -6.879 29.841 1.00 92.56 321 ALA A N 1
ATOM 2594 C CA . ALA A 1 321 ? -15.013 -7.699 29.167 1.00 92.56 321 ALA A CA 1
ATOM 2595 C C . ALA A 1 321 ? -13.789 -7.890 30.064 1.00 92.56 321 ALA A C 1
ATOM 2597 O O . ALA A 1 321 ? -13.384 -6.979 30.778 1.00 92.56 321 ALA A O 1
ATOM 2598 N N . MET A 1 322 ? -13.200 -9.078 30.017 1.00 92.06 322 MET A N 1
ATOM 2599 C CA . MET A 1 322 ? -11.984 -9.427 30.738 1.00 92.06 322 MET A CA 1
ATOM 2600 C C . MET A 1 322 ? -10.890 -9.754 29.731 1.00 92.06 322 MET A C 1
ATOM 2602 O O . MET A 1 322 ? -11.114 -10.527 28.797 1.00 92.06 322 MET A O 1
ATOM 2606 N N . VAL A 1 323 ? -9.712 -9.174 29.928 1.00 90.81 323 VAL A N 1
ATOM 2607 C CA . VAL A 1 323 ? -8.565 -9.329 29.035 1.00 90.81 323 VAL A CA 1
ATOM 2608 C C . VAL A 1 323 ? -7.395 -9.876 29.822 1.00 90.81 323 VAL A C 1
ATOM 2610 O O . VAL A 1 323 ? -6.983 -9.283 30.814 1.00 90.81 323 VAL A O 1
ATOM 2613 N N . LYS A 1 324 ? -6.839 -10.991 29.357 1.00 88.19 324 LYS A N 1
ATOM 2614 C CA . LYS A 1 324 ? -5.600 -11.546 29.895 1.00 88.19 324 LYS A CA 1
ATOM 2615 C C . LYS A 1 324 ? -4.415 -11.064 29.061 1.00 88.19 324 LYS A C 1
ATOM 2617 O O . LYS A 1 324 ? -4.382 -11.319 27.854 1.00 88.19 324 LYS A O 1
ATOM 2622 N N . VAL A 1 325 ? -3.466 -10.401 29.720 1.00 86.00 325 VAL A N 1
ATOM 2623 C CA . VAL A 1 325 ? -2.191 -9.938 29.145 1.00 86.00 325 VAL A CA 1
ATOM 2624 C C . VAL A 1 325 ? -1.010 -10.720 29.720 1.00 86.00 325 VAL A C 1
ATOM 2626 O O . VAL A 1 325 ? -1.136 -11.372 30.759 1.00 86.00 325 VAL A O 1
ATOM 2629 N N . GLU A 1 326 ? 0.136 -10.681 29.042 1.00 85.75 326 GLU A N 1
ATOM 2630 C CA . GLU A 1 326 ? 1.326 -11.445 29.434 1.00 85.75 326 GLU A CA 1
ATOM 2631 C C . GLU A 1 326 ? 2.260 -10.668 30.364 1.00 85.75 326 GLU A C 1
ATOM 2633 O O . GLU A 1 326 ? 3.082 -11.277 31.047 1.00 85.75 326 GLU A O 1
ATOM 2638 N N . SER A 1 327 ? 2.147 -9.339 30.413 1.00 87.56 327 SER A N 1
ATOM 2639 C CA . SER A 1 327 ? 3.006 -8.484 31.235 1.00 87.56 327 SER A CA 1
ATOM 2640 C C . SER A 1 327 ? 2.247 -7.326 31.888 1.00 87.56 327 SER A C 1
ATOM 2642 O O . SER A 1 327 ? 1.150 -6.953 31.469 1.00 87.56 327 SER A O 1
ATOM 2644 N N . GLU A 1 328 ? 2.840 -6.738 32.932 1.00 85.81 328 GLU A N 1
ATOM 2645 C CA . GLU A 1 328 ? 2.336 -5.496 33.538 1.00 85.81 328 GLU A CA 1
ATOM 2646 C C . GLU A 1 328 ? 2.343 -4.336 32.549 1.00 85.81 328 GLU A C 1
ATOM 2648 O O . GLU A 1 328 ? 1.381 -3.580 32.499 1.00 85.81 328 GLU A O 1
ATOM 2653 N N . GLU A 1 329 ? 3.388 -4.229 31.728 1.00 89.19 329 GLU A N 1
ATOM 2654 C CA . GLU A 1 329 ? 3.518 -3.157 30.742 1.00 89.19 329 GLU A CA 1
ATOM 2655 C C . GLU A 1 329 ? 2.365 -3.174 29.728 1.00 89.19 329 GLU A C 1
ATOM 2657 O O . GLU A 1 329 ? 1.798 -2.127 29.414 1.00 89.19 329 GLU A O 1
ATOM 2662 N N . GLU A 1 330 ? 1.980 -4.360 29.248 1.00 90.94 330 GLU A N 1
ATOM 2663 C CA . GLU A 1 330 ? 0.811 -4.528 28.380 1.00 90.94 330 GLU A CA 1
ATOM 2664 C C . GLU A 1 330 ? -0.482 -4.138 29.108 1.00 90.94 330 GLU A C 1
ATOM 2666 O O . GLU A 1 330 ? -1.368 -3.520 28.519 1.00 90.94 330 GLU A O 1
ATOM 2671 N N . GLY A 1 331 ? -0.584 -4.460 30.401 1.00 89.50 331 GLY A N 1
ATOM 2672 C CA . GLY A 1 331 ? -1.725 -4.075 31.224 1.00 89.50 331 GLY A CA 1
ATOM 2673 C C . GLY A 1 331 ? -1.838 -2.562 31.417 1.00 89.50 331 GLY A C 1
ATOM 2674 O O . GLY A 1 331 ? -2.924 -2.005 31.276 1.00 89.50 331 GLY A O 1
ATOM 2675 N N . GLU A 1 332 ? -0.722 -1.878 31.668 1.00 89.69 332 GLU A N 1
ATOM 2676 C CA . GLU A 1 332 ? -0.668 -0.416 31.753 1.00 89.69 332 GLU A CA 1
ATOM 2677 C C . GLU A 1 332 ? -1.013 0.250 30.416 1.00 89.69 332 GLU A C 1
ATOM 2679 O O . GLU A 1 332 ? -1.745 1.242 30.390 1.00 89.69 332 GLU A O 1
ATOM 2684 N N . ALA A 1 333 ? -0.514 -0.297 29.304 1.00 91.12 333 ALA A N 1
ATOM 2685 C CA . ALA A 1 333 ? -0.823 0.179 27.959 1.00 91.12 333 ALA A CA 1
ATOM 2686 C C . ALA A 1 333 ? -2.325 0.077 27.656 1.00 91.12 333 ALA A C 1
ATOM 2688 O O . ALA A 1 333 ? -2.951 1.059 27.252 1.00 91.12 333 ALA A O 1
ATOM 2689 N N . LEU A 1 334 ? -2.927 -1.087 27.920 1.00 90.94 334 LEU A N 1
ATOM 2690 C CA . LEU A 1 334 ? -4.369 -1.283 27.774 1.00 90.94 334 LEU A CA 1
ATOM 2691 C C . LEU A 1 334 ? -5.174 -0.398 28.726 1.00 90.94 334 LEU A C 1
ATOM 2693 O O . LEU A 1 334 ? -6.236 0.074 28.341 1.00 90.94 334 LEU A O 1
ATOM 2697 N N . GLY A 1 335 ? -4.674 -0.144 29.938 1.00 89.88 335 GLY A N 1
ATOM 2698 C CA . GLY A 1 335 ? -5.320 0.747 30.900 1.00 89.88 335 GLY A CA 1
ATOM 2699 C C . GLY A 1 335 ? -5.435 2.184 30.388 1.00 89.88 335 GLY A C 1
ATOM 2700 O O . GLY A 1 335 ? -6.478 2.812 30.556 1.00 89.88 335 GLY A O 1
ATOM 2701 N N . LYS A 1 336 ? -4.401 2.692 29.702 1.00 89.94 336 LYS A N 1
ATOM 2702 C CA . LYS A 1 336 ? -4.430 4.022 29.061 1.00 89.94 336 LYS A CA 1
ATOM 2703 C C . LYS A 1 336 ? -5.428 4.098 27.907 1.00 89.94 336 LYS A C 1
ATOM 2705 O O . LYS A 1 336 ? -6.017 5.150 27.696 1.00 89.94 336 LYS A O 1
ATOM 2710 N N . LEU A 1 337 ? -5.628 2.981 27.207 1.00 90.88 337 LEU A N 1
ATOM 2711 C CA . LEU A 1 337 ? -6.519 2.846 26.051 1.00 90.88 337 LEU A CA 1
ATOM 2712 C C . LEU A 1 337 ? -7.834 2.120 26.400 1.00 90.88 337 LEU A C 1
ATOM 2714 O O . LEU A 1 337 ? -8.490 1.548 25.526 1.00 90.88 337 LEU A O 1
ATOM 2718 N N . ALA A 1 338 ? -8.213 2.072 27.681 1.00 90.62 338 ALA A N 1
ATOM 2719 C CA . ALA A 1 338 ? -9.349 1.272 28.132 1.00 90.62 338 ALA A CA 1
ATOM 2720 C C . ALA A 1 338 ? -10.664 1.808 27.560 1.00 90.62 338 ALA A C 1
ATOM 2722 O O . ALA A 1 338 ? -11.423 1.046 26.963 1.00 90.62 338 ALA A O 1
ATOM 2723 N N . THR A 1 339 ? -10.871 3.127 27.640 1.00 90.00 339 THR A N 1
ATOM 2724 C CA . THR A 1 339 ? -12.026 3.820 27.043 1.00 90.00 339 THR A CA 1
ATOM 2725 C C . THR A 1 339 ? -12.139 3.485 25.559 1.00 90.00 339 THR A C 1
ATOM 2727 O O . THR A 1 339 ? -13.220 3.222 25.028 1.00 90.00 339 THR A O 1
ATOM 2730 N N . GLU A 1 340 ? -10.995 3.453 24.876 1.00 88.56 340 GLU A N 1
ATOM 2731 C CA . GLU A 1 340 ? -10.916 3.188 23.460 1.00 88.56 340 GLU A CA 1
ATOM 2732 C C . GLU A 1 340 ? -11.416 1.788 23.118 1.00 88.56 340 GLU A C 1
ATOM 2734 O O . GLU A 1 340 ? -12.159 1.604 22.147 1.00 88.56 340 GLU A O 1
ATOM 2739 N N . ILE A 1 341 ? -11.001 0.809 23.910 1.00 91.88 341 ILE A N 1
ATOM 2740 C CA . ILE A 1 341 ? -11.386 -0.585 23.746 1.00 91.88 341 ILE A CA 1
ATOM 2741 C C . ILE A 1 341 ? -12.860 -0.752 24.106 1.00 91.88 341 ILE A C 1
ATOM 2743 O O . ILE A 1 341 ? -13.598 -1.325 23.310 1.00 91.88 341 ILE A O 1
ATOM 2747 N N . GLU A 1 342 ? -13.305 -0.217 25.242 1.00 93.19 342 GLU A N 1
ATOM 2748 C CA . GLU A 1 342 ? -14.683 -0.314 25.737 1.00 93.19 342 GLU A CA 1
ATOM 2749 C C . GLU A 1 342 ? -15.709 0.174 24.715 1.00 93.19 342 GLU A C 1
ATOM 2751 O O . GLU A 1 342 ? -16.668 -0.544 24.420 1.00 93.19 342 GLU A O 1
ATOM 2756 N N . GLU A 1 343 ? -15.476 1.344 24.110 1.00 90.50 343 GLU A N 1
ATOM 2757 C CA . GLU A 1 343 ? -16.329 1.869 23.040 1.00 90.50 343 GLU A CA 1
ATOM 2758 C C . GLU A 1 343 ? -16.348 0.940 21.811 1.00 90.50 343 GLU A C 1
ATOM 2760 O O . GLU A 1 343 ? -17.385 0.778 21.165 1.00 90.50 343 GLU A O 1
ATOM 2765 N N . GLU A 1 344 ? -15.222 0.298 21.489 1.00 90.75 344 GLU A N 1
ATOM 2766 C CA . GLU A 1 344 ? -15.089 -0.546 20.299 1.00 90.75 344 GLU A CA 1
ATOM 2767 C C . GLU A 1 344 ? -15.809 -1.893 20.426 1.00 90.75 344 GLU A C 1
ATOM 2769 O O . GLU A 1 344 ? -16.397 -2.393 19.459 1.00 90.75 344 GLU A O 1
ATOM 2774 N N . ILE A 1 345 ? -15.765 -2.497 21.614 1.00 92.75 345 ILE A N 1
ATOM 2775 C CA . ILE A 1 345 ? -16.474 -3.750 21.909 1.00 92.75 345 ILE A CA 1
ATOM 2776 C C . ILE A 1 345 ? -17.879 -3.513 22.488 1.00 92.75 345 ILE A C 1
ATOM 2778 O O . ILE A 1 345 ? -18.651 -4.471 22.608 1.00 92.75 345 ILE A O 1
ATOM 2782 N N . ASN A 1 346 ? -18.226 -2.252 22.769 1.00 93.50 346 ASN A N 1
ATOM 2783 C CA . ASN A 1 346 ? -19.451 -1.792 23.422 1.00 93.50 346 ASN A CA 1
ATOM 2784 C C . ASN A 1 346 ? -19.703 -2.524 24.749 1.00 93.50 346 ASN A C 1
ATOM 2786 O O . ASN A 1 346 ? -20.686 -3.259 24.902 1.00 93.50 346 ASN A O 1
ATOM 2790 N N . VAL A 1 347 ? -18.771 -2.361 25.689 1.00 93.88 347 VAL A N 1
ATOM 2791 C CA . VAL A 1 347 ? -18.893 -2.874 27.062 1.00 93.88 347 VAL A CA 1
ATOM 2792 C C . VAL A 1 347 ? -18.808 -1.741 28.079 1.00 93.88 347 VAL A C 1
ATOM 2794 O O . VAL A 1 347 ? -18.246 -0.694 27.778 1.00 93.88 347 VAL A O 1
ATOM 2797 N N . LYS A 1 348 ? -19.383 -1.935 29.270 1.00 93.00 348 LYS A N 1
ATOM 2798 C CA . LYS A 1 348 ? -19.378 -0.915 30.333 1.00 93.00 348 LYS A CA 1
ATOM 2799 C C . LYS A 1 348 ? -18.107 -0.914 31.181 1.00 93.00 348 LYS A C 1
ATOM 2801 O O . LYS A 1 348 ? -17.809 0.105 31.788 1.00 93.00 348 LYS A O 1
ATOM 2806 N N . GLU A 1 349 ? -17.408 -2.044 31.255 1.00 93.25 349 GLU A N 1
ATOM 2807 C CA . GLU A 1 349 ? -16.200 -2.196 32.065 1.00 93.25 349 GLU A CA 1
ATOM 2808 C C . GLU A 1 349 ? -15.203 -3.138 31.381 1.00 93.25 349 GLU A C 1
ATOM 2810 O O . GLU A 1 349 ? -15.551 -4.267 31.005 1.00 93.25 349 GLU A O 1
ATOM 2815 N N . LEU A 1 350 ? -13.953 -2.694 31.262 1.00 91.19 350 LEU A N 1
ATOM 2816 C CA . LEU A 1 350 ? -12.814 -3.518 30.877 1.00 91.19 350 LEU A CA 1
ATOM 2817 C C . LEU A 1 350 ? -11.981 -3.907 32.105 1.00 91.19 350 LEU A C 1
ATOM 2819 O O . LEU A 1 350 ? -11.358 -3.069 32.752 1.00 91.19 350 LEU A O 1
ATOM 2823 N N . VAL A 1 351 ? -11.911 -5.204 32.395 1.00 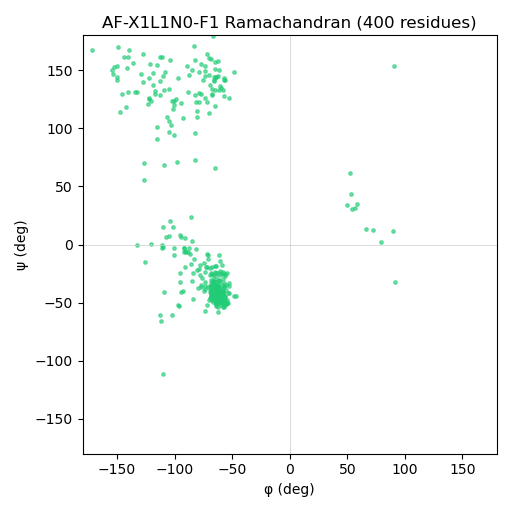90.69 351 VAL A N 1
ATOM 2824 C CA . VAL A 1 351 ? -11.055 -5.754 33.452 1.00 90.69 351 VAL A CA 1
ATOM 2825 C C . VAL A 1 351 ? -9.793 -6.334 32.831 1.00 90.69 351 VAL A C 1
ATOM 2827 O O . VAL A 1 351 ? -9.852 -7.261 32.023 1.00 90.69 351 VAL A O 1
ATOM 2830 N N . ILE A 1 352 ? -8.641 -5.810 33.233 1.00 88.62 352 ILE A N 1
ATOM 2831 C CA . ILE A 1 352 ? -7.333 -6.254 32.752 1.00 88.62 352 ILE A CA 1
ATOM 2832 C C . ILE A 1 352 ? -6.711 -7.169 33.803 1.00 88.62 352 ILE A C 1
ATOM 2834 O O . ILE A 1 352 ? -6.550 -6.789 34.961 1.00 88.62 352 ILE A O 1
ATOM 2838 N N . LEU A 1 353 ? -6.360 -8.383 33.391 1.00 85.00 353 LEU A N 1
ATOM 2839 C CA . LEU A 1 353 ? -5.731 -9.396 34.226 1.00 85.00 353 LEU A CA 1
ATOM 2840 C C . LEU A 1 353 ? -4.260 -9.520 33.825 1.00 85.00 353 LEU A C 1
ATOM 2842 O O . LEU A 1 353 ? -3.953 -10.025 32.741 1.00 85.00 353 LEU A O 1
ATOM 2846 N N . SER A 1 354 ? -3.364 -9.058 34.701 1.00 71.44 354 SER A N 1
ATOM 2847 C CA . SER A 1 354 ? -1.913 -9.209 34.559 1.00 71.44 354 SER A CA 1
ATOM 2848 C C . SER A 1 354 ? -1.374 -10.305 35.496 1.00 71.44 354 SER A C 1
ATOM 2850 O O . SER A 1 354 ? -2.012 -10.619 36.505 1.00 71.44 354 SER A O 1
ATOM 2852 N N . PRO A 1 355 ? -0.190 -10.884 35.213 1.00 64.69 355 PRO A N 1
ATOM 2853 C CA . PRO A 1 355 ? 0.397 -11.957 36.029 1.00 64.69 355 PRO A CA 1
ATOM 2854 C C . PRO A 1 355 ? 0.689 -11.591 37.497 1.00 64.69 355 PRO A C 1
ATOM 2856 O O . PRO A 1 355 ? 0.962 -12.476 38.304 1.00 64.69 355 PRO A O 1
ATOM 2859 N N . SER A 1 356 ? 0.673 -10.306 37.845 1.00 55.38 356 SER A N 1
ATOM 2860 C CA . SER A 1 356 ? 1.162 -9.750 39.114 1.00 55.38 356 SER A CA 1
ATOM 2861 C C . SER A 1 356 ? 0.106 -8.998 39.934 1.00 55.38 356 SER A C 1
ATOM 2863 O O . SER A 1 356 ? 0.415 -8.535 41.032 1.00 55.38 356 SER A O 1
ATOM 2865 N N . LEU A 1 357 ? -1.146 -8.906 39.464 1.00 44.22 357 LEU A N 1
ATOM 2866 C CA . LEU A 1 357 ? -2.275 -8.350 40.220 1.00 44.22 357 LEU A CA 1
ATOM 2867 C C . LEU A 1 357 ? -3.147 -9.477 40.810 1.00 44.22 357 LEU A C 1
ATOM 2869 O O . LEU A 1 357 ? -4.090 -9.925 40.162 1.00 44.22 357 LEU A O 1
ATOM 2873 N N . PRO A 1 358 ? -2.921 -9.909 42.069 1.00 36.97 358 PRO A N 1
ATOM 2874 C CA . PRO A 1 358 ? -3.816 -10.821 42.778 1.00 36.97 358 PRO A CA 1
ATOM 2875 C C . PRO A 1 358 ? -4.956 -10.072 43.494 1.00 36.97 358 PRO A C 1
ATOM 2877 O O . PRO A 1 358 ? -5.504 -10.573 44.475 1.00 36.97 358 PRO A O 1
ATOM 2880 N N . VAL A 1 359 ? -5.327 -8.862 43.054 1.00 39.72 359 VAL A N 1
ATOM 2881 C CA . VAL A 1 359 ? -6.528 -8.177 43.566 1.00 39.72 359 VAL A CA 1
ATOM 2882 C C . VAL A 1 359 ? -7.655 -8.409 42.587 1.00 39.72 359 VAL A C 1
ATOM 2884 O O . VAL A 1 359 ? -8.091 -7.547 41.832 1.00 39.72 359 VAL A O 1
ATOM 2887 N N . ILE A 1 360 ? -8.094 -9.653 42.605 1.00 44.75 360 ILE A N 1
ATOM 2888 C CA . ILE A 1 360 ? -9.272 -10.073 41.898 1.00 44.75 360 ILE A CA 1
ATOM 2889 C C . ILE A 1 360 ? -10.490 -9.713 42.780 1.00 44.75 360 ILE A C 1
ATOM 2891 O O . ILE A 1 360 ? -10.484 -10.072 43.965 1.00 44.75 360 ILE A O 1
ATOM 2895 N N . PRO A 1 361 ? -11.529 -9.013 42.274 1.00 42.59 361 PRO A N 1
ATOM 2896 C CA . PRO A 1 361 ? -12.799 -8.855 42.989 1.00 42.59 361 PRO A CA 1
ATOM 2897 C C . PRO A 1 361 ? -13.293 -10.218 43.497 1.00 42.59 361 PRO A C 1
ATOM 2899 O O . PRO A 1 361 ? -13.028 -11.237 42.867 1.00 42.59 361 PRO A O 1
ATOM 2902 N N . SER A 1 362 ? -13.993 -10.292 44.631 1.00 43.03 362 SER A N 1
ATOM 2903 C CA . SER A 1 362 ? -14.348 -11.578 45.269 1.00 43.03 362 SER A CA 1
ATOM 2904 C C . SER A 1 362 ? -15.087 -12.570 44.356 1.00 43.03 362 SER A C 1
ATOM 2906 O O . SER A 1 362 ? -14.980 -13.774 44.565 1.00 43.03 362 SER A O 1
ATOM 2908 N N . GLU A 1 363 ? -15.775 -12.079 43.325 1.00 45.78 363 GLU A N 1
ATOM 2909 C CA . GLU A 1 363 ? -16.472 -12.850 42.278 1.00 45.78 363 GLU A CA 1
ATOM 2910 C C . GLU A 1 363 ? -15.531 -13.548 41.285 1.00 45.78 363 GLU A C 1
ATOM 2912 O O . GLU A 1 363 ? -15.902 -14.499 40.606 1.00 45.78 363 GLU A O 1
ATOM 2917 N N . ALA A 1 364 ? -14.293 -13.085 41.216 1.00 43.12 364 ALA A N 1
ATOM 2918 C CA . ALA A 1 364 ? -13.329 -13.419 40.195 1.00 43.12 364 ALA A CA 1
ATOM 2919 C C . ALA A 1 364 ? -12.183 -14.298 40.769 1.00 43.12 364 ALA A C 1
ATOM 2921 O O . ALA A 1 364 ? -11.349 -14.804 40.030 1.00 43.12 364 ALA A O 1
ATOM 2922 N N . LYS A 1 365 ? -12.184 -14.606 42.079 1.00 41.03 365 LYS A N 1
ATOM 2923 C CA . LYS A 1 365 ? -11.256 -15.574 42.712 1.00 41.03 365 LYS A CA 1
ATOM 2924 C C . LYS A 1 365 ? -11.319 -16.997 42.129 1.00 41.03 365 LYS A C 1
ATOM 2926 O O . LYS A 1 365 ? -10.378 -17.756 42.311 1.00 41.03 365 LYS A O 1
ATOM 2931 N N . ASN A 1 366 ? -12.386 -17.342 41.406 1.00 42.44 366 ASN A N 1
ATOM 2932 C CA . ASN A 1 366 ? -12.490 -18.595 40.646 1.00 42.44 366 ASN A CA 1
ATOM 2933 C C . ASN A 1 366 ? -11.860 -18.510 39.231 1.00 42.44 366 ASN A C 1
ATOM 2935 O O . ASN A 1 366 ? -11.955 -19.471 38.477 1.00 42.44 366 ASN A O 1
ATOM 2939 N N . LEU A 1 367 ? -11.245 -17.377 38.852 1.00 46.34 367 LEU A N 1
ATOM 2940 C CA . LEU A 1 367 ? -10.658 -17.108 37.524 1.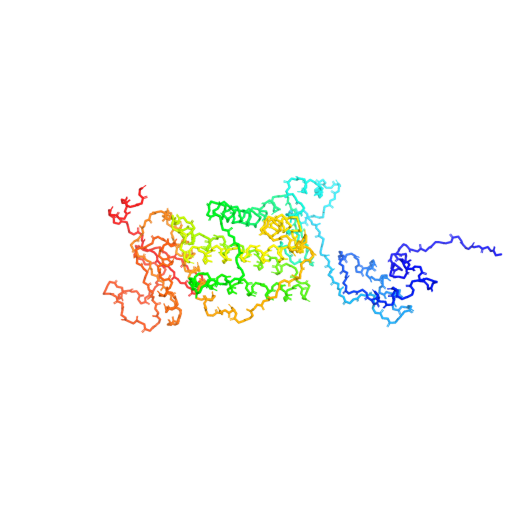00 46.34 367 LEU A CA 1
ATOM 2941 C C . LEU A 1 367 ? -9.156 -17.419 37.414 1.00 46.34 367 LEU A C 1
ATOM 2943 O O . LEU A 1 367 ? -8.560 -17.097 36.384 1.00 46.34 367 LEU A O 1
ATOM 2947 N N . GLU A 1 368 ? -8.520 -18.020 38.430 1.00 42.16 368 GLU A N 1
ATOM 2948 C CA . GLU A 1 368 ? -7.108 -18.449 38.327 1.00 42.16 368 GLU A CA 1
ATOM 2949 C C . GLU A 1 368 ? -6.886 -19.398 37.135 1.00 42.16 368 GLU A C 1
ATOM 2951 O O . GLU A 1 368 ? -5.824 -19.393 36.511 1.00 42.16 368 GLU A O 1
ATOM 2956 N N . GLU A 1 369 ? -7.937 -20.104 36.719 1.00 48.19 369 GLU A N 1
ATOM 2957 C CA . GLU A 1 369 ? -8.025 -20.742 35.417 1.00 48.19 369 GLU A CA 1
ATOM 2958 C C . GLU A 1 369 ? -8.972 -19.930 34.530 1.00 48.19 369 GLU A C 1
ATOM 2960 O O . GLU A 1 369 ? -10.191 -20.102 34.559 1.00 48.19 369 GLU A O 1
ATOM 2965 N N . PHE A 1 370 ? -8.411 -19.052 33.693 1.00 53.25 370 PHE A N 1
ATOM 2966 C CA . PHE A 1 370 ? -9.075 -18.542 32.486 1.00 53.25 370 PHE A CA 1
ATOM 2967 C C . PHE A 1 370 ? -9.277 -19.732 31.525 1.00 53.25 370 PHE A C 1
ATOM 2969 O O . PHE A 1 370 ? -8.600 -19.868 30.506 1.00 53.25 370 PHE A O 1
ATOM 2976 N N . SER A 1 371 ? -10.113 -20.685 31.937 1.00 53.41 371 SER A N 1
ATOM 2977 C CA . SER A 1 371 ? -10.429 -21.889 31.192 1.00 53.41 371 SER A CA 1
ATOM 2978 C C . SER A 1 371 ? -11.344 -21.513 30.032 1.00 53.41 371 SER A C 1
ATOM 2980 O O . SER A 1 371 ? -12.056 -20.507 30.065 1.00 53.41 371 SER A O 1
ATOM 2982 N N . LEU A 1 372 ? -11.308 -22.319 28.974 1.00 53.66 372 LEU A N 1
ATOM 2983 C CA . LEU A 1 372 ? -12.104 -22.106 27.764 1.00 53.66 372 LEU A CA 1
ATOM 2984 C C . LEU A 1 372 ? -13.628 -22.130 28.015 1.00 53.66 372 LEU A C 1
ATOM 2986 O O . LEU A 1 372 ? -14.370 -21.742 27.115 1.00 53.66 372 LEU A O 1
ATOM 2990 N N . ASP A 1 373 ? -14.067 -22.511 29.221 1.00 58.88 373 ASP A N 1
ATOM 2991 C CA . ASP A 1 373 ? -15.464 -22.701 29.619 1.00 58.88 373 ASP A CA 1
ATOM 2992 C C . ASP A 1 373 ? -15.827 -21.896 30.882 1.00 58.88 373 ASP A C 1
ATOM 2994 O O . ASP A 1 373 ? -16.326 -22.438 31.868 1.00 58.88 373 ASP A O 1
ATOM 2998 N N . LEU A 1 374 ? -15.601 -20.578 30.861 1.00 70.75 374 LEU A N 1
ATOM 2999 C CA . LEU A 1 374 ? -16.157 -19.672 31.873 1.00 70.75 374 LEU A CA 1
ATOM 3000 C C . LEU A 1 374 ? -17.680 -19.535 31.697 1.00 70.75 374 LEU A C 1
ATOM 3002 O O . LEU A 1 374 ? -18.121 -18.961 30.694 1.00 70.75 374 LEU A O 1
ATOM 3006 N N . PRO A 1 375 ? -18.509 -20.020 32.645 1.00 76.25 375 PRO A N 1
ATOM 3007 C CA . PRO A 1 375 ? -19.960 -19.933 32.523 1.00 76.25 375 PRO A CA 1
ATOM 3008 C C . PRO A 1 375 ? -20.411 -18.475 32.417 1.00 76.25 375 PRO A C 1
ATOM 3010 O O . PRO A 1 375 ? -19.941 -17.620 33.164 1.00 76.25 375 PRO A O 1
ATOM 3013 N N . GLY A 1 376 ? -21.312 -18.185 31.478 1.00 84.00 376 GLY A N 1
ATOM 3014 C CA . GLY A 1 376 ? -21.799 -16.824 31.241 1.00 84.00 376 GLY A CA 1
ATOM 3015 C C . GLY A 1 376 ? -20.854 -15.941 30.419 1.00 84.00 376 GLY A C 1
ATOM 3016 O O . GLY A 1 376 ? -21.208 -14.793 30.148 1.00 84.00 376 GLY A O 1
ATOM 3017 N N . TYR A 1 377 ? -19.711 -16.456 29.949 1.00 90.25 377 TYR A N 1
ATOM 3018 C CA . TYR A 1 377 ? -18.779 -15.718 29.097 1.00 90.25 377 TYR A CA 1
ATOM 3019 C C . TYR A 1 377 ? -18.593 -16.361 27.720 1.00 90.25 377 TYR A C 1
ATOM 3021 O O . TYR A 1 377 ? -18.605 -17.578 27.560 1.00 90.25 377 TYR A O 1
ATOM 3029 N N . SER A 1 378 ? -18.368 -15.524 26.706 1.00 91.75 378 SER A N 1
ATOM 3030 C CA . SER A 1 378 ? -17.863 -15.959 25.401 1.00 91.75 378 SER A CA 1
ATOM 3031 C C . SER A 1 378 ? -16.399 -15.566 25.276 1.00 91.75 378 SER A C 1
ATOM 3033 O O . SER A 1 378 ? -16.038 -14.433 25.587 1.00 91.75 378 SER A O 1
ATOM 3035 N N . ILE A 1 379 ? -15.560 -16.491 24.812 1.00 91.31 379 ILE A N 1
ATOM 3036 C CA . ILE A 1 379 ? -14.105 -16.319 24.771 1.00 91.31 379 ILE A CA 1
ATOM 3037 C C . ILE A 1 379 ? -13.591 -16.396 23.334 1.00 91.31 379 ILE A C 1
ATOM 3039 O O . ILE A 1 379 ? -13.972 -17.291 22.567 1.00 91.31 379 ILE A O 1
ATOM 3043 N N . ALA A 1 380 ? -12.676 -15.485 23.004 1.00 92.62 380 ALA A N 1
ATOM 3044 C CA . ALA A 1 380 ? -11.818 -15.549 21.829 1.00 92.62 380 ALA A CA 1
ATOM 3045 C C . ALA A 1 380 ? -10.346 -15.389 22.236 1.00 92.62 380 ALA A C 1
ATOM 3047 O O . ALA A 1 380 ? -10.007 -14.571 23.092 1.00 92.62 380 ALA A O 1
ATOM 3048 N N . SER A 1 381 ? -9.474 -16.167 21.599 1.00 90.12 381 SER A N 1
ATOM 3049 C CA . SER A 1 381 ? -8.030 -16.139 21.819 1.00 90.12 381 SER A CA 1
ATOM 3050 C C . SER A 1 381 ? -7.296 -16.307 20.496 1.00 90.12 381 SER A C 1
ATOM 3052 O O . SER A 1 381 ? -7.808 -16.949 19.577 1.00 90.12 381 SER A O 1
ATOM 3054 N N . ASP A 1 382 ? -6.095 -15.746 20.410 1.00 88.44 382 ASP A N 1
ATOM 3055 C CA . ASP A 1 382 ? -5.141 -16.002 19.329 1.00 88.44 382 ASP A CA 1
ATOM 3056 C C . ASP A 1 382 ? -3.917 -16.811 19.794 1.00 88.44 382 ASP A C 1
ATOM 3058 O O . ASP A 1 382 ? -2.904 -16.861 19.099 1.00 88.44 382 ASP A O 1
ATOM 3062 N N . GLY A 1 383 ? -4.008 -17.428 20.975 1.00 83.69 383 GLY A N 1
ATOM 3063 C CA . GLY A 1 383 ? -2.927 -18.155 21.637 1.00 83.69 383 GLY A CA 1
ATOM 3064 C C . GLY A 1 383 ? -2.104 -17.290 22.590 1.00 83.69 383 GLY A C 1
ATOM 3065 O O . GLY A 1 383 ? -1.675 -17.800 23.621 1.00 83.69 383 GLY A O 1
ATOM 3066 N N . ARG A 1 384 ? -1.935 -15.995 22.292 1.00 85.69 384 ARG A N 1
ATOM 3067 C CA . ARG A 1 384 ? -1.167 -15.054 23.120 1.00 85.69 384 ARG A CA 1
ATOM 3068 C C . ARG A 1 384 ? -2.075 -14.257 24.052 1.00 85.69 384 ARG A C 1
ATOM 3070 O O . ARG A 1 384 ? -1.898 -14.253 25.265 1.00 85.69 384 ARG A O 1
ATOM 3077 N N . TYR A 1 385 ? -3.100 -13.634 23.482 1.00 89.88 385 TYR A N 1
ATOM 3078 C CA . TYR A 1 385 ? -4.077 -12.838 24.212 1.00 89.88 385 TYR A CA 1
ATOM 3079 C C . TYR A 1 385 ? -5.412 -13.561 24.275 1.00 89.88 385 TYR A C 1
ATOM 3081 O O . TYR A 1 385 ? -5.795 -14.304 23.366 1.00 89.88 385 TYR A O 1
ATOM 3089 N N . THR A 1 386 ? -6.147 -13.334 25.359 1.00 89.69 386 THR A N 1
ATOM 3090 C CA . THR A 1 386 ? -7.491 -13.892 25.523 1.00 89.69 386 THR A CA 1
ATOM 3091 C C . THR A 1 386 ? -8.444 -12.810 25.992 1.00 89.69 386 THR A C 1
ATOM 3093 O O . THR A 1 386 ? -8.149 -12.090 26.945 1.00 89.69 386 THR A O 1
ATOM 3096 N N . VAL A 1 387 ? -9.590 -12.714 25.318 1.00 92.88 387 VAL A N 1
ATOM 3097 C CA . VAL A 1 387 ? -10.672 -11.794 25.665 1.00 92.88 387 VAL A CA 1
ATOM 3098 C C . VAL A 1 387 ? -11.931 -12.600 25.943 1.00 92.88 387 VAL A C 1
ATOM 3100 O O . VAL A 1 387 ? -12.389 -13.360 25.087 1.00 92.88 387 VAL A O 1
ATOM 3103 N N . ALA A 1 388 ? -12.486 -12.419 27.137 1.00 91.94 388 ALA A N 1
ATOM 3104 C CA . ALA A 1 388 ? -13.780 -12.951 27.534 1.00 91.94 388 ALA A CA 1
ATOM 3105 C C . ALA A 1 388 ? -14.790 -11.809 27.644 1.00 91.94 388 ALA A C 1
ATOM 3107 O O . ALA A 1 388 ? -14.507 -10.790 28.264 1.00 91.94 388 ALA A O 1
ATOM 3108 N N . ILE A 1 389 ? -15.977 -11.976 27.077 1.00 92.56 389 ILE A N 1
ATOM 3109 C CA . ILE A 1 389 ? -17.082 -11.014 27.196 1.00 92.56 389 ILE A CA 1
ATOM 3110 C C . ILE A 1 389 ? -18.218 -11.635 28.000 1.00 92.56 389 ILE A C 1
ATOM 3112 O O . ILE A 1 389 ? -18.510 -12.818 27.818 1.00 92.56 389 ILE A O 1
ATOM 3116 N N . SER A 1 390 ? -18.870 -10.856 28.858 1.00 91.62 390 SER A N 1
ATOM 3117 C CA . SER A 1 390 ? -20.086 -11.315 29.532 1.00 91.62 390 SER A CA 1
ATOM 3118 C C . SER A 1 390 ? -21.220 -11.471 28.516 1.00 91.62 390 SER A C 1
ATOM 3120 O O . SER A 1 390 ? -21.423 -10.609 27.662 1.00 91.62 390 SER A O 1
ATOM 3122 N N . THR A 1 391 ? -21.943 -12.585 28.589 1.00 89.00 391 THR A N 1
ATOM 3123 C CA . THR A 1 391 ? -23.091 -12.894 27.718 1.00 89.00 391 THR A CA 1
ATOM 3124 C C . THR A 1 391 ? -24.434 -12.640 28.395 1.00 89.00 391 THR A C 1
ATOM 3126 O O . THR A 1 391 ? -25.468 -12.665 27.728 1.00 89.00 391 THR A O 1
ATOM 3129 N N . GLU A 1 392 ? -24.428 -12.362 29.700 1.00 87.62 392 GLU A N 1
ATOM 3130 C CA . GLU A 1 392 ? -25.635 -12.038 30.449 1.00 87.62 392 GLU A CA 1
ATOM 3131 C C . GLU A 1 392 ? -26.120 -10.624 30.106 1.00 87.62 392 GLU A C 1
ATOM 3133 O O . GLU A 1 392 ? -25.378 -9.643 30.192 1.00 87.62 392 GLU A O 1
ATOM 3138 N N . LEU A 1 393 ? -27.390 -10.523 29.712 1.00 85.94 393 LEU A N 1
ATOM 3139 C CA . LEU A 1 393 ? -28.057 -9.260 29.412 1.00 85.94 393 LEU A CA 1
ATOM 3140 C C . LEU A 1 393 ? -29.004 -8.922 30.559 1.00 85.94 393 LEU A C 1
ATOM 3142 O O . LEU A 1 393 ? -30.069 -9.530 30.687 1.00 85.94 393 LEU A O 1
ATOM 3146 N N . THR A 1 394 ? -28.628 -7.947 31.386 1.00 86.81 394 THR A N 1
ATOM 3147 C CA . THR A 1 394 ? -29.565 -7.389 32.368 1.00 86.81 394 THR A CA 1
ATOM 3148 C C . THR A 1 394 ? -30.714 -6.673 31.642 1.00 86.81 394 THR A C 1
ATOM 3150 O O . THR A 1 394 ? -30.545 -6.266 30.485 1.00 86.81 394 THR A O 1
ATOM 3153 N N . PRO A 1 395 ? -31.888 -6.496 32.278 1.00 85.44 395 PRO A N 1
ATOM 3154 C CA . PRO A 1 395 ? -33.004 -5.764 31.676 1.00 85.44 395 PRO A CA 1
ATOM 3155 C 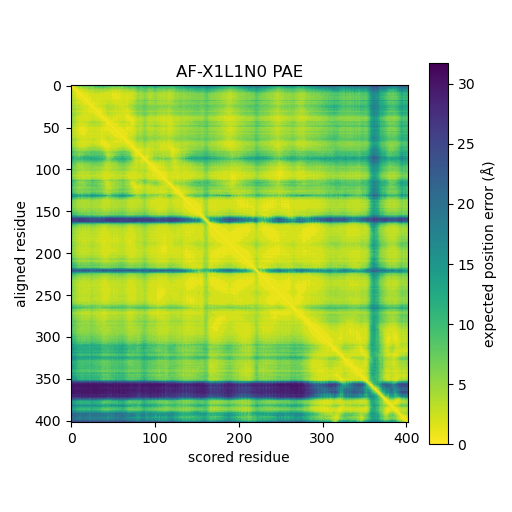C . PRO A 1 395 ? -32.616 -4.362 31.181 1.00 85.44 395 PRO A C 1
ATOM 3157 O O . PRO A 1 395 ? -33.088 -3.931 30.131 1.00 85.44 395 PRO A O 1
ATOM 3160 N N . GLU A 1 396 ? -31.722 -3.678 31.896 1.00 86.56 396 GLU A N 1
ATOM 3161 C CA . GLU A 1 396 ? -31.209 -2.352 31.541 1.00 86.56 396 GLU A CA 1
ATOM 3162 C C . GLU A 1 396 ? -30.365 -2.410 30.265 1.00 86.56 396 GLU A C 1
ATOM 3164 O O . GLU A 1 396 ? -30.625 -1.670 29.318 1.00 86.56 396 GLU A O 1
ATOM 3169 N N . LEU A 1 397 ? -29.406 -3.341 30.194 1.00 87.12 397 LEU A N 1
ATOM 3170 C CA . LEU A 1 397 ? -28.575 -3.515 29.003 1.00 87.12 397 LEU A CA 1
ATOM 3171 C C . LEU A 1 397 ? -29.424 -3.912 27.796 1.00 87.12 397 LEU A C 1
ATOM 3173 O O . LEU A 1 397 ? -29.240 -3.364 26.711 1.00 87.12 397 LEU A O 1
ATOM 3177 N N . ALA A 1 398 ? -30.379 -4.828 27.975 1.00 83.50 398 ALA A N 1
ATOM 3178 C CA . ALA A 1 398 ? -31.295 -5.239 26.915 1.00 83.50 398 ALA A CA 1
ATOM 3179 C C . ALA A 1 398 ? -32.112 -4.054 26.372 1.00 83.50 398 ALA A C 1
ATOM 3181 O O . ALA A 1 398 ? -32.304 -3.963 25.162 1.00 83.50 398 ALA A O 1
ATOM 3182 N N . ALA A 1 399 ? -32.545 -3.132 27.238 1.00 84.38 399 ALA A N 1
ATOM 3183 C CA . ALA A 1 399 ? -33.265 -1.926 26.835 1.00 84.38 399 ALA A CA 1
ATOM 3184 C C . ALA A 1 399 ? -32.380 -0.923 26.073 1.00 84.38 399 ALA A C 1
ATOM 3186 O O . ALA A 1 399 ? -32.856 -0.300 25.130 1.00 84.38 399 ALA A O 1
ATOM 3187 N N . GLU A 1 400 ? -31.098 -0.793 26.429 1.00 85.31 400 GLU A N 1
ATOM 3188 C CA . GLU A 1 400 ? -30.145 0.084 25.728 1.00 85.31 400 GLU A CA 1
ATOM 3189 C C . GLU A 1 400 ? -29.771 -0.404 24.313 1.00 85.31 400 GLU A C 1
ATOM 3191 O O . GLU A 1 400 ? -29.264 0.372 23.505 1.00 85.31 400 GLU A O 1
ATOM 3196 N N . GLY A 1 401 ? -29.971 -1.692 24.013 1.00 72.94 401 GLY A N 1
ATOM 3197 C CA . GLY A 1 401 ? -29.619 -2.299 22.722 1.00 72.94 401 GLY A CA 1
ATOM 3198 C C . GLY A 1 401 ? -30.733 -2.314 21.664 1.00 72.94 401 GLY A C 1
ATOM 3199 O O . GLY A 1 401 ? -30.486 -2.800 20.546 1.00 72.94 401 GLY A O 1
ATOM 3200 N N . ILE A 1 402 ? -31.934 -1.837 22.019 1.00 66.75 402 ILE A N 1
ATOM 3201 C CA . ILE A 1 402 ? -33.103 -1.649 21.134 1.00 66.75 402 ILE 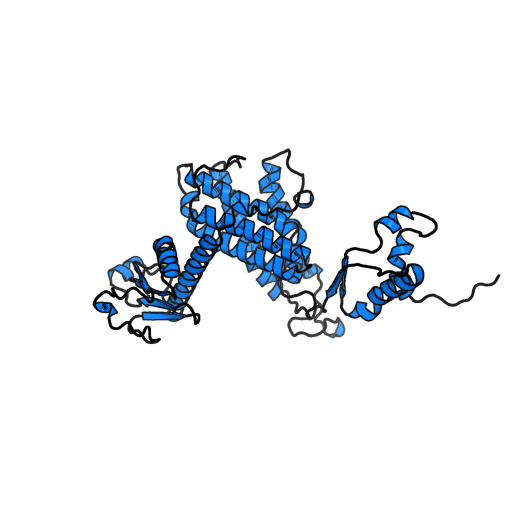A CA 1
ATOM 3202 C C . ILE A 1 402 ? -32.942 -0.336 20.376 1.00 66.75 402 ILE A C 1
ATOM 3204 O O . ILE A 1 402 ? -33.060 -0.387 19.127 1.00 66.75 402 ILE A O 1
#

Solvent-accessible surface area (backbone atoms only — not comparable to full-atom values): 22517 Å² total; per-residue (Å²): 140,80,84,76,90,80,80,81,61,68,58,58,59,62,18,40,41,82,43,57,80,44,48,51,88,82,36,54,56,68,60,44,63,74,56,53,56,32,70,67,51,75,48,46,58,73,30,67,79,42,54,58,39,31,24,37,52,48,28,37,77,75,66,74,40,67,45,52,75,40,76,50,53,24,33,57,71,19,24,76,88,64,47,77,55,34,78,92,74,68,54,59,78,62,68,63,60,49,33,74,77,65,33,61,41,40,54,44,39,41,64,39,45,74,44,64,59,59,42,73,39,65,44,48,72,69,60,43,54,53,51,35,57,66,45,55,49,43,47,50,51,45,51,51,52,49,54,55,50,35,60,75,71,64,64,70,95,64,94,70,75,64,96,59,70,55,69,68,50,52,37,54,52,12,50,48,26,46,47,38,46,52,31,50,54,22,51,79,66,74,32,55,26,60,25,45,48,52,52,49,50,49,47,46,46,45,40,74,45,50,46,61,72,43,45,67,50,73,66,46,93,64,92,43,68,63,33,52,30,54,49,54,48,52,50,51,52,53,55,52,46,23,52,72,31,35,91,52,26,53,62,62,14,35,55,51,32,46,60,72,42,45,72,74,36,85,84,50,61,96,43,50,90,70,48,81,81,79,77,50,52,69,89,54,46,46,68,66,57,47,50,39,51,51,49,38,54,51,50,28,49,29,38,45,49,15,32,54,76,74,69,54,58,67,73,38,49,27,61,36,35,40,36,43,42,88,36,63,68,57,40,54,38,40,59,78,42,37,71,63,30,25,66,69,43,25,32,76,40,77,45,75,45,34,86,83,63,88,81,55,60,87,89,45,69,78,46,88,60,84,51,97,77,50,86,63,46,33,68,24,67,82,86,78,46,40,21,35,32,46,67,65,71,51,74,67,37,53,61,71,39,112